Protein AF-A0A8B6FS73-F1 (afdb_monomer)

Radius of gyration: 30.38 Å; Cα contacts (8 Å, |Δi|>4): 875; chains: 1; bounding box: 91×43×84 Å

InterPro domains:
  IPR011035 Large ribosomal subunit protein bL25/Gln-tRNA synthetase, anti-codon-binding domain superfamily [SSF50715] (242-448)
  IPR020056 Large ribosomal subunit protein bL25/Gln-tRNA synthetase, N-terminal [G3DSA:2.40.240.10] (246-359)
  IPR020056 Large ribosomal subunit protein bL25/Gln-tRNA synthetase, N-terminal [G3DSA:2.40.240.10] (360-447)
  IPR020058 Glutamyl/glutaminyl-tRNA synthetase, class Ib, catalytic domain [PF00749] (149-239)
  IPR020059 Glutamyl/glutaminyl-tRNA synthetase, class Ib, anti-codon binding domain [PF03950] (242-342)
  IPR020061 Glutamine-tRNA ligase, alpha-bundle domain superfamily [G3DSA:1.10.1160.10] (168-241)
  IPR029063 S-adenosyl-L-methionine-dependent methyltransferase superfamily [G3DSA:3.40.50.150] (1-167)
  IPR029063 S-adenosyl-L-methionine-dependent methyltransferase superfamily [SSF53335] (1-128)
  IPR030373 Polyamine biosynthesis domain, conserved site [PS01330] (16-29)
  IPR030374 Polyamine biosynthesis domain [PS51006] (1-120)
  IPR049437 tRNA synthetases class I (E and Q), anti-codon binding domain [PF20974] (354-429)
  IPR050132 Glutamine/Glutamate--tRNA Ligase [PTHR43097] (156-448)

Organism: Mytilus galloprovincialis (NCBI:txid29158)

pLDDT: mean 88.83, std 16.02, range [25.95, 98.81]

Secondary structure (DSSP, 8-state):
-TTHHHHHHSSS--EEEEEE-TTSHHHHHHTT-TT--EEEEEES-IIIIIHHHHHH-HHHHGGGG-TTEEEEES-HHHHHHH--S-BSEEEEEPPPS-GGGGGGGSHHHHHHHHHHB-SSS-EEEE------PPP-------------S------------PPEEETT----HHHHHHHHHTTSSSSTT-TTS-SHHHHHHHT--HHHHHHHHHHH---SS-EEE-THHHHHHHHHHHHHHSPEE-EESSEEEEEETT--TT--SEEEEES-TT-GGG-EEEEE--SEEEEEGGGEESS--TT--SEETTB-EEETTT-EEEEEEEEEE-TTS-EEEEEEEEEEPPSSS--S-EE--BSSPEEEEEEEE--SBSSS-TT-TTT-TT-GGGGB-TTSEEEEEEEEE-GGGTTPPTT-EEEETTTEEEEE-TT-BTTBEEEEEEEEPPP-TT--

Foldseek 3Di:
DLQPVQCVVQPQWAEEEEEDPLLQQSLVVNVVDPSYQAYEYEDQDCPPRNVVSCVPVVVNNVSCVDPRYHYDHHQPQVVLQVAFQAGQEYEYPADDCPDSRVVCVDPSSVVSVCRNHHPVHHYYGYDDDPPPPPPPPDDDDDDDDPPDDDPDPPPDDDDAWADEAEFLADPDPVVQVVCCVVVVAPDLLGLLHPRPNVLLQLQQDPQLVVVLDVVVDIHRDHDYDYCVSSLVSSCVVCLVVAFAWAKALAWAKEAAPCPPPPDPQKFWAQRHPVDSVNDTDMFGDDRIKIFHPVQEDQDDDPPRQGHYQPFWEAEPRPQKIWHFDDFDADPVRHTRHTYTHIDGHDPVDHGSYYGYMHDPWDFAKEKEFDRQFPGRCLQDCVVPVVGNVVRGDPVRIDMRRGMTITPPCPPPDFSRWHQHPQFAIWTFGPVDDDNHTYINHSHGDDDDVPPD

Sequence (452 aa):
MIAHLPLSCHPNPRKVLIVGGGDGGVVREVLKYPSIQKVVLCEIDEKKVVEVSKKYLPHIAQSFDNPRMELFIGDGIQYMKDHKNEFDVIITDAPDPIGPAVGLYEEDYYYNMKNALNPDFGIICCQDKELVSVEPRDSSPPAEDVSQNNSSECNHVQWEYGRLNLNYAVVSKRKIGKLITEGHVRDWDDPRLFTLTALRRRGFPPEAINLFCAKVGVTMAQTVLDPSMLEACVRDVLNVTAPRAMAVLEPLKVTINNFPADHSGSLAIPNFPADESKGSHTIPFTSTVFIERSDFKEKAEKNYKRWSADQPVGLRHAGYVLSIDKINKDSEGNITDLVATCTKTTETDKPKGFIHWVSDPIVCEVRQYERLFFHKSPEDPSEVPGGFLTDINPNSMSVVTNAYVDVSVKGAKHFDKFQFERVGFFSVDTDTHHSKMIFNRTVTLKEDPGKK

Nearest PDB structures (foldseek):
  5bnz-assembly2_B  TM=8.555E-01  e=2.123E-35  Pseudomonas aeruginosa PAO1
  4jyz-assembly1_A  TM=8.509E-01  e=3.407E-35  Escherichia coli K-12
  4jxx-assembly1_A  TM=8.630E-01  e=3.222E-34  Escherichia coli K-12
  4h3s-assembly1_A  TM=8.725E-01  e=8.352E-32  Saccharomyces cerevisiae S288C
  8uk6-assembly1_A  TM=6.684E-01  e=9.431E-31  Candida albicans

Solvent-accessible surface area (backbone atoms only — not comparable to full-atom values): 25430 Å² total; per-residue (Å²): 108,77,43,57,57,59,57,69,71,39,95,75,43,32,31,35,40,29,32,37,49,44,48,24,55,55,56,44,57,47,67,71,42,84,63,48,61,38,36,41,37,24,24,71,53,54,72,77,34,35,51,44,20,47,72,77,36,45,88,38,25,55,36,69,75,34,92,44,44,42,83,45,81,36,61,44,69,60,52,33,68,78,38,64,53,62,23,33,32,41,33,36,45,58,71,72,74,56,77,86,41,38,60,74,76,36,70,67,41,56,52,29,51,60,48,16,22,28,88,91,62,56,43,81,40,71,62,73,75,84,79,73,72,78,73,81,80,79,88,79,80,92,76,75,88,88,87,78,90,76,98,66,96,69,86,81,79,86,82,79,62,31,59,84,42,50,42,37,57,78,86,50,68,71,58,50,50,49,35,33,79,72,62,79,38,84,49,81,46,30,55,74,45,85,40,73,56,0,33,45,50,19,38,52,52,69,68,19,55,52,51,31,52,64,71,71,57,87,51,70,60,73,41,76,40,64,56,65,59,47,51,48,31,34,49,61,50,40,71,80,68,28,39,53,45,35,54,24,62,48,66,31,45,34,38,35,78,61,54,65,85,87,57,86,45,57,43,78,43,58,25,33,91,91,40,65,90,70,37,63,46,65,37,55,49,63,48,50,36,29,27,40,47,89,47,53,38,77,74,70,56,101,84,60,39,49,30,24,64,93,35,45,22,24,43,59,92,69,55,32,30,39,37,68,72,44,80,41,58,52,97,86,67,50,78,62,36,37,33,26,40,60,43,74,62,47,94,88,69,68,53,77,30,66,42,60,54,36,19,88,51,43,71,23,32,39,38,42,68,44,62,39,30,78,42,59,52,34,83,37,57,89,82,25,74,83,37,46,80,73,36,53,37,86,74,20,57,48,77,36,73,70,13,35,28,35,57,71,60,69,87,66,50,72,57,40,54,33,27,32,52,98,61,24,31,32,7,29,27,80,87,40,50,101,91,44,48,32,32,23,45,48,44,70,57,89,77,61,93,90,73,126

Structure (mmCIF, N/CA/C/O backbone):
data_AF-A0A8B6FS73-F1
#
_entry.id   AF-A0A8B6FS73-F1
#
loop_
_atom_site.group_PDB
_atom_site.id
_atom_site.type_symbol
_atom_site.label_atom_id
_atom_site.label_alt_id
_atom_site.label_comp_id
_atom_site.label_asym_id
_atom_site.label_entity_id
_atom_site.label_seq_id
_atom_site.pdbx_PDB_ins_code
_atom_site.Cartn_x
_atom_site.Cartn_y
_atom_site.Cartn_z
_atom_site.occupancy
_atom_site.B_iso_or_equiv
_atom_site.auth_seq_id
_atom_site.auth_comp_id
_atom_site.auth_asym_id
_atom_site.auth_atom_id
_atom_site.pdbx_PDB_model_num
ATOM 1 N N . MET A 1 1 ? 13.556 3.817 -21.403 1.00 61.72 1 MET A N 1
ATOM 2 C CA . MET A 1 1 ? 14.636 4.829 -21.338 1.00 61.72 1 MET A CA 1
ATOM 3 C C . MET A 1 1 ? 15.276 5.040 -22.698 1.00 61.72 1 MET A C 1
ATOM 5 O O . MET A 1 1 ? 15.340 6.185 -23.122 1.00 61.72 1 MET A O 1
ATOM 9 N N . ILE A 1 2 ? 15.638 3.954 -23.390 1.00 85.69 2 ILE A N 1
ATOM 10 C CA . ILE A 1 2 ? 16.258 3.968 -24.723 1.00 85.69 2 ILE A CA 1
ATOM 11 C C . ILE A 1 2 ? 15.481 4.769 -25.790 1.00 85.69 2 ILE A C 1
ATOM 13 O O . ILE A 1 2 ? 16.077 5.296 -26.712 1.00 85.69 2 ILE A O 1
ATOM 17 N N . ALA A 1 3 ? 14.161 4.945 -25.632 1.00 91.06 3 ALA A N 1
ATOM 18 C CA . ALA A 1 3 ? 13.359 5.817 -26.497 1.00 91.06 3 ALA A CA 1
ATOM 19 C C . ALA A 1 3 ? 13.385 7.303 -26.085 1.00 91.06 3 ALA A C 1
ATOM 21 O O . ALA A 1 3 ? 13.538 8.181 -26.924 1.00 91.06 3 ALA A O 1
ATOM 22 N N . HIS A 1 4 ? 13.201 7.621 -24.799 1.00 90.50 4 HIS A N 1
ATOM 23 C CA . HIS A 1 4 ? 12.866 8.993 -24.393 1.00 90.50 4 HIS A CA 1
ATOM 24 C C . HIS A 1 4 ? 14.030 9.976 -24.497 1.00 90.50 4 HIS A C 1
ATOM 26 O O . HIS A 1 4 ? 13.824 11.101 -24.943 1.00 90.50 4 HIS A O 1
ATOM 32 N N . LEU A 1 5 ? 15.234 9.573 -24.084 1.00 85.62 5 LEU A N 1
ATOM 33 C CA . LEU A 1 5 ? 16.420 10.431 -24.162 1.00 85.62 5 LEU A CA 1
ATOM 34 C C . LEU A 1 5 ? 16.729 10.868 -25.604 1.00 85.62 5 LEU A C 1
ATOM 36 O O . LEU A 1 5 ? 16.698 12.075 -25.846 1.00 85.62 5 LEU A O 1
ATOM 40 N N . PRO A 1 6 ? 16.932 9.961 -26.583 1.00 89.25 6 PRO A N 1
ATOM 41 C CA . PRO A 1 6 ? 17.250 10.392 -27.943 1.00 89.25 6 PRO A CA 1
ATOM 42 C C . PRO A 1 6 ? 16.124 11.225 -28.574 1.00 89.25 6 PRO A C 1
ATOM 44 O O . PRO A 1 6 ? 16.399 12.230 -29.222 1.00 89.25 6 PRO A O 1
ATOM 47 N N . LEU A 1 7 ? 14.852 10.895 -28.322 1.00 92.88 7 LEU A N 1
ATOM 48 C CA . LEU A 1 7 ? 13.727 11.662 -28.872 1.00 92.88 7 LEU A CA 1
ATOM 49 C C . LEU A 1 7 ? 13.557 13.048 -28.245 1.00 92.88 7 LEU A C 1
ATOM 51 O O . LEU A 1 7 ? 12.985 13.928 -28.879 1.00 92.88 7 LEU A O 1
ATOM 55 N N . SER A 1 8 ? 14.033 13.247 -27.016 1.00 88.88 8 SER A N 1
ATOM 56 C CA . SER A 1 8 ? 13.981 14.554 -26.347 1.00 88.88 8 SER A CA 1
ATOM 57 C C . SER A 1 8 ? 15.197 15.422 -26.689 1.00 88.88 8 SER A C 1
ATOM 59 O O . SER A 1 8 ? 15.113 16.643 -26.606 1.00 88.88 8 SER A O 1
ATOM 61 N N . CYS A 1 9 ? 16.318 14.804 -27.077 1.00 86.44 9 CYS A N 1
ATOM 62 C CA . CYS A 1 9 ? 17.517 15.493 -27.558 1.00 86.44 9 CYS A CA 1
ATOM 63 C C . CYS A 1 9 ? 17.416 15.904 -29.034 1.00 86.44 9 CYS A C 1
ATOM 65 O O . CYS A 1 9 ? 18.050 16.876 -29.440 1.00 86.44 9 CYS A O 1
ATOM 67 N N . HIS A 1 10 ? 16.636 15.182 -29.842 1.00 91.12 10 HIS A N 1
ATOM 68 C CA . HIS A 1 10 ? 16.407 15.549 -31.235 1.00 91.12 10 HIS A CA 1
ATOM 69 C C . HIS A 1 10 ? 15.427 16.738 -31.330 1.00 91.12 10 HIS A C 1
ATOM 71 O O . HIS A 1 10 ? 14.350 16.677 -30.738 1.00 91.12 10 HIS A O 1
ATOM 77 N N . PRO A 1 11 ? 15.724 17.806 -32.097 1.00 90.50 11 PRO A N 1
ATOM 78 C CA . PRO A 1 11 ? 14.881 19.007 -32.134 1.00 90.50 11 PRO A CA 1
ATOM 79 C C . PRO A 1 11 ? 13.482 18.764 -32.724 1.00 90.50 11 PRO A C 1
ATOM 81 O O . PRO A 1 11 ? 12.526 19.438 -32.345 1.00 90.50 11 PRO A O 1
ATOM 84 N N . ASN A 1 12 ? 13.346 17.823 -33.668 1.00 93.81 12 ASN A N 1
ATOM 85 C CA . ASN A 1 12 ? 12.056 17.453 -34.267 1.00 93.81 12 ASN A CA 1
ATOM 86 C C . ASN A 1 12 ? 12.068 16.041 -34.898 1.00 93.81 12 ASN A C 1
ATOM 88 O O . ASN A 1 12 ? 12.115 15.935 -36.123 1.00 93.81 12 ASN A O 1
ATOM 92 N N . PRO A 1 13 ? 12.102 14.952 -34.108 1.00 95.88 13 PRO A N 1
ATOM 93 C CA . PRO A 1 13 ? 12.215 13.599 -34.657 1.00 95.88 13 PRO A CA 1
ATOM 94 C C . PRO A 1 13 ? 10.906 13.176 -35.337 1.00 95.88 13 PRO A C 1
ATOM 96 O O . PRO A 1 13 ? 9.834 13.304 -34.735 1.00 95.88 13 PRO A O 1
ATOM 99 N N . ARG A 1 14 ? 10.985 12.656 -36.569 1.00 97.44 14 ARG A N 1
ATOM 100 C CA . ARG A 1 14 ? 9.836 12.231 -37.391 1.00 97.44 14 ARG A CA 1
ATOM 101 C C . ARG A 1 14 ? 9.903 10.763 -37.796 1.00 97.44 14 ARG A C 1
ATOM 103 O O . ARG A 1 14 ? 8.874 10.089 -37.745 1.00 97.44 14 ARG A O 1
ATOM 110 N N . LYS A 1 15 ? 11.072 10.272 -38.205 1.00 98.12 15 LYS A N 1
ATOM 111 C CA . LYS A 1 15 ? 11.302 8.883 -38.617 1.00 98.12 15 LYS A CA 1
ATOM 112 C C . LYS A 1 15 ? 12.266 8.192 -37.663 1.00 98.12 15 LYS A C 1
ATOM 114 O O . LYS A 1 15 ? 13.392 8.649 -37.484 1.00 98.12 15 LYS A O 1
ATOM 119 N N . VAL A 1 16 ? 11.831 7.076 -37.086 1.00 98.31 16 VAL A N 1
ATOM 120 C CA . VAL A 1 16 ? 12.639 6.285 -36.149 1.00 98.31 16 VAL A CA 1
ATOM 121 C C . VAL A 1 16 ? 12.798 4.869 -36.668 1.00 98.31 16 VAL A C 1
ATOM 123 O O . VAL A 1 16 ? 11.806 4.244 -37.041 1.00 98.31 16 VAL A O 1
ATOM 126 N N . LEU A 1 17 ? 14.027 4.366 -36.654 1.00 98.12 17 LEU A N 1
ATOM 127 C CA . LEU A 1 17 ? 14.319 2.950 -36.831 1.00 98.12 17 LEU A CA 1
ATOM 128 C C . LEU A 1 17 ? 14.593 2.321 -35.467 1.00 98.12 17 LEU A C 1
ATOM 130 O O . LEU A 1 17 ? 15.329 2.886 -34.661 1.00 98.12 17 LEU A O 1
ATOM 134 N N . ILE A 1 18 ? 14.020 1.151 -35.219 1.00 97.00 18 ILE A N 1
ATOM 135 C CA . ILE A 1 18 ? 14.315 0.314 -34.062 1.00 97.00 18 ILE A CA 1
ATOM 136 C C . ILE A 1 18 ? 14.809 -1.030 -34.590 1.00 97.00 18 ILE A C 1
ATOM 138 O O . ILE A 1 18 ? 14.104 -1.672 -35.363 1.00 97.00 18 ILE A O 1
ATOM 142 N N . VAL A 1 19 ? 16.001 -1.452 -34.181 1.00 95.12 19 VAL A N 1
ATOM 143 C CA . VAL A 1 19 ? 16.559 -2.776 -34.481 1.00 95.12 19 VAL A CA 1
ATOM 144 C C . VAL A 1 19 ? 16.510 -3.619 -33.210 1.00 95.12 19 VAL A C 1
ATOM 146 O O . VAL A 1 19 ? 17.078 -3.222 -32.192 1.00 95.12 19 VAL A O 1
ATOM 149 N N . GLY A 1 20 ? 15.825 -4.762 -33.265 1.00 91.62 20 GLY A N 1
ATOM 150 C CA . GLY A 1 20 ? 15.471 -5.555 -32.083 1.00 91.62 20 GLY A CA 1
ATOM 151 C C . GLY A 1 20 ? 14.232 -5.003 -31.370 1.00 91.62 20 GLY A C 1
ATOM 152 O O . GLY A 1 20 ? 13.470 -4.241 -31.955 1.00 91.62 20 GLY A O 1
ATOM 153 N N . GLY A 1 21 ? 13.991 -5.380 -30.111 1.00 88.25 21 GLY A N 1
ATOM 154 C CA . GLY A 1 21 ? 12.808 -4.913 -29.369 1.00 88.25 21 GLY A CA 1
ATOM 155 C C . GLY A 1 21 ? 11.470 -5.446 -29.908 1.00 88.25 21 GLY A C 1
ATOM 156 O O . GLY A 1 21 ? 10.442 -4.763 -29.831 1.00 88.25 21 GLY A O 1
ATOM 157 N N . GLY A 1 22 ? 11.457 -6.669 -30.457 1.00 90.44 22 GLY A N 1
ATOM 158 C CA . GLY A 1 22 ? 10.280 -7.326 -31.037 1.00 90.44 22 GLY A CA 1
ATOM 159 C C . GLY A 1 22 ? 9.091 -7.560 -30.094 1.00 90.44 22 GLY A C 1
ATOM 160 O O . GLY A 1 22 ? 8.073 -8.104 -30.522 1.00 90.44 22 GLY A O 1
ATOM 161 N N . ASP A 1 23 ? 9.178 -7.160 -28.822 1.00 90.88 23 ASP A N 1
ATOM 162 C CA . ASP A 1 23 ? 8.038 -7.139 -27.902 1.00 90.88 23 ASP A CA 1
ATOM 163 C C . ASP A 1 23 ? 7.096 -5.938 -28.129 1.00 90.88 23 ASP A C 1
ATOM 165 O O . ASP A 1 23 ? 5.960 -5.933 -27.646 1.00 90.88 23 ASP A O 1
ATOM 169 N N . GLY A 1 24 ? 7.545 -4.937 -28.898 1.00 91.94 24 GLY A N 1
ATOM 170 C CA . GLY A 1 24 ? 6.806 -3.712 -29.203 1.00 91.94 24 GLY A CA 1
ATOM 171 C C . GLY A 1 24 ? 6.891 -2.644 -28.107 1.00 91.94 24 GLY A C 1
ATOM 172 O O . GLY A 1 24 ? 6.223 -1.607 -28.206 1.00 91.94 24 GLY A O 1
ATOM 173 N N . GLY A 1 25 ? 7.702 -2.863 -27.068 1.00 92.62 25 GLY A N 1
ATOM 174 C CA . GLY A 1 25 ? 7.867 -1.972 -25.926 1.00 92.62 25 GLY A CA 1
ATOM 175 C C . GLY A 1 25 ? 8.506 -0.646 -26.309 1.00 92.62 25 GLY A C 1
ATOM 176 O O . GLY A 1 25 ? 7.943 0.410 -26.012 1.00 92.62 25 GLY A O 1
ATOM 177 N N . VAL A 1 26 ? 9.629 -0.681 -27.031 1.00 93.94 26 VAL A N 1
ATOM 178 C CA . VAL A 1 26 ? 10.299 0.537 -27.517 1.00 93.94 26 VAL A CA 1
ATOM 179 C C . VAL A 1 26 ? 9.381 1.306 -28.464 1.00 93.94 26 VAL A C 1
ATOM 181 O O . VAL A 1 26 ? 9.172 2.502 -28.267 1.00 93.94 26 VAL A O 1
ATOM 184 N N . VAL A 1 27 ? 8.741 0.617 -29.416 1.00 95.81 27 VAL A N 1
ATOM 185 C CA . VAL A 1 27 ? 7.773 1.212 -30.355 1.00 95.81 27 VAL A CA 1
ATOM 186 C C . VAL A 1 27 ? 6.667 1.956 -29.606 1.00 95.81 27 VAL A C 1
ATOM 188 O O . VAL A 1 27 ? 6.364 3.108 -29.923 1.00 95.81 27 VAL A O 1
ATOM 191 N N . ARG A 1 28 ? 6.081 1.331 -28.575 1.00 94.88 28 ARG A N 1
ATOM 192 C CA . ARG A 1 28 ? 5.023 1.939 -27.757 1.00 94.88 28 ARG A CA 1
ATOM 193 C C . ARG A 1 28 ? 5.472 3.256 -27.130 1.00 94.88 28 ARG A C 1
ATOM 195 O O . ARG A 1 28 ? 4.683 4.195 -27.073 1.00 94.88 28 ARG A O 1
ATOM 202 N N . GLU A 1 29 ? 6.709 3.326 -26.644 1.00 95.06 29 GLU A N 1
ATOM 203 C CA . GLU A 1 29 ? 7.255 4.534 -26.023 1.00 95.06 29 GLU A CA 1
ATOM 204 C C . GLU A 1 29 ? 7.610 5.612 -27.057 1.00 95.06 29 GLU A C 1
ATOM 206 O O . GLU A 1 29 ? 7.298 6.783 -26.835 1.00 95.06 29 GLU A O 1
ATOM 211 N N . VAL A 1 30 ? 8.175 5.233 -28.209 1.00 96.44 30 VAL A N 1
ATOM 212 C CA . VAL A 1 30 ? 8.463 6.155 -29.323 1.00 96.44 30 VAL A CA 1
ATOM 213 C C . VAL A 1 30 ? 7.174 6.802 -29.841 1.00 96.44 30 VAL A C 1
ATOM 215 O O . VAL A 1 30 ? 7.105 8.018 -30.011 1.00 96.44 30 VAL A O 1
ATOM 218 N N . LEU A 1 31 ? 6.104 6.022 -30.015 1.00 95.69 31 LEU A N 1
ATOM 219 C CA . LEU A 1 31 ? 4.822 6.510 -30.534 1.00 95.69 31 LEU A CA 1
ATOM 220 C C . LEU A 1 31 ? 4.100 7.507 -29.610 1.00 95.69 31 LEU A C 1
ATOM 222 O O . LEU A 1 31 ? 3.145 8.150 -30.055 1.00 95.69 31 LEU A O 1
ATOM 226 N N . LYS A 1 32 ? 4.539 7.689 -28.357 1.00 94.62 32 LYS A N 1
ATOM 227 C CA . LYS A 1 32 ? 4.006 8.739 -27.469 1.00 94.62 32 LYS A CA 1
ATOM 228 C C . LYS A 1 32 ? 4.371 10.150 -27.937 1.00 94.62 32 LYS A C 1
ATOM 230 O O . LYS A 1 32 ? 3.697 11.098 -27.542 1.00 94.62 32 LYS A O 1
ATOM 235 N N . TYR A 1 33 ? 5.403 10.298 -28.769 1.00 96.12 33 TYR A N 1
ATOM 236 C CA . TYR A 1 33 ? 5.847 11.591 -29.283 1.00 96.12 33 TYR A CA 1
ATOM 237 C C . TYR A 1 33 ? 4.983 12.011 -30.489 1.00 96.12 33 TYR A C 1
ATOM 239 O O . TYR A 1 33 ? 4.935 11.292 -31.495 1.00 96.12 33 TYR A O 1
ATOM 247 N N . PRO A 1 34 ? 4.292 13.168 -30.431 1.00 95.00 34 PRO A N 1
ATOM 248 C CA . PRO A 1 34 ? 3.424 13.620 -31.522 1.00 95.00 34 PRO A CA 1
ATOM 249 C C . PRO A 1 34 ? 4.169 13.958 -32.819 1.00 95.00 34 PRO A C 1
ATOM 251 O O . PRO A 1 34 ? 3.577 13.878 -33.890 1.00 95.00 34 PRO A O 1
ATOM 254 N N . SER A 1 35 ? 5.453 14.323 -32.735 1.00 96.62 35 SER A N 1
ATOM 255 C CA . SER A 1 35 ? 6.286 14.652 -33.901 1.00 96.62 35 SER A CA 1
ATOM 256 C C . SER A 1 35 ? 6.574 13.441 -34.793 1.00 96.62 35 SER A C 1
ATOM 258 O O . SER A 1 35 ? 6.871 13.606 -35.975 1.00 96.62 35 SER A O 1
ATOM 260 N N . ILE A 1 36 ? 6.461 12.230 -34.240 1.00 98.06 36 ILE A N 1
ATOM 261 C CA . ILE A 1 36 ? 6.773 10.984 -34.933 1.00 98.06 36 ILE A CA 1
ATOM 262 C C . ILE A 1 36 ? 5.723 10.711 -36.000 1.00 98.06 36 ILE A C 1
ATOM 264 O O . ILE A 1 36 ? 4.526 10.649 -35.723 1.00 98.06 36 ILE A O 1
ATOM 268 N N . GLN A 1 37 ? 6.189 10.519 -37.225 1.00 97.94 37 GLN A N 1
ATOM 269 C CA . GLN A 1 37 ? 5.383 10.227 -38.404 1.00 97.94 37 GLN A CA 1
ATOM 270 C C . GLN A 1 37 ? 5.496 8.756 -38.799 1.00 97.94 37 GLN A C 1
ATOM 272 O O . GLN A 1 37 ? 4.511 8.180 -39.252 1.00 97.94 37 GLN A O 1
ATOM 277 N N . LYS A 1 38 ? 6.672 8.147 -38.599 1.00 98.25 38 LYS A N 1
ATOM 278 C CA . LYS A 1 38 ? 6.928 6.742 -38.920 1.00 98.25 38 LYS A CA 1
ATOM 279 C C . LYS A 1 38 ? 7.901 6.116 -37.921 1.00 98.25 38 LYS A C 1
ATOM 281 O O . LYS A 1 38 ? 8.920 6.716 -37.584 1.00 98.25 38 LYS A O 1
ATOM 286 N N . VAL A 1 39 ? 7.595 4.901 -37.487 1.00 98.12 39 VAL A N 1
ATOM 287 C CA . VAL A 1 39 ? 8.477 4.032 -36.709 1.00 98.12 39 VAL A CA 1
ATOM 288 C C . VAL A 1 39 ? 8.614 2.723 -37.466 1.00 98.12 39 VAL A C 1
ATOM 290 O O . VAL A 1 39 ? 7.611 2.056 -37.700 1.00 98.12 39 VAL A O 1
ATOM 293 N N . VAL A 1 40 ? 9.834 2.362 -37.840 1.00 98.25 40 VAL A N 1
ATOM 294 C CA . VAL A 1 40 ? 10.147 1.049 -38.404 1.00 98.25 40 VAL A CA 1
ATOM 295 C C . VAL A 1 40 ? 10.742 0.196 -37.295 1.00 98.25 40 VAL A C 1
ATOM 297 O O . VAL A 1 40 ? 11.708 0.607 -36.660 1.00 98.25 40 VAL A O 1
ATOM 300 N N . LEU A 1 41 ? 10.162 -0.973 -37.055 1.00 97.31 41 LEU A N 1
ATOM 301 C CA . LEU A 1 41 ? 10.718 -1.995 -36.177 1.00 97.31 41 LEU A CA 1
ATOM 302 C C . LEU A 1 41 ? 11.275 -3.126 -37.039 1.00 97.31 41 LEU A C 1
ATOM 304 O O . LEU A 1 41 ? 10.509 -3.790 -37.734 1.00 97.31 41 LEU A O 1
ATOM 308 N N . CYS A 1 42 ? 12.580 -3.353 -36.974 1.00 96.31 42 CYS A N 1
ATOM 309 C CA . CYS A 1 42 ? 13.247 -4.495 -37.581 1.00 96.31 42 CYS A CA 1
ATOM 310 C C . CYS A 1 42 ? 13.433 -5.591 -36.532 1.00 96.31 42 CYS A C 1
ATOM 312 O O . CYS A 1 42 ? 14.181 -5.410 -35.571 1.00 96.31 42 CYS A O 1
ATOM 314 N N . GLU A 1 43 ? 12.782 -6.733 -36.739 1.00 93.56 43 GLU A N 1
ATOM 315 C CA . GLU A 1 43 ? 12.904 -7.911 -35.880 1.00 93.56 43 GLU A CA 1
ATOM 316 C C . GLU A 1 43 ? 13.207 -9.146 -36.732 1.00 93.56 43 GLU A C 1
ATOM 318 O O . GLU A 1 43 ? 12.582 -9.372 -37.768 1.00 93.56 43 GLU A O 1
ATOM 323 N N . ILE A 1 44 ? 14.171 -9.957 -36.301 1.00 90.94 44 ILE A N 1
ATOM 324 C CA . ILE A 1 44 ? 14.607 -11.138 -37.048 1.00 90.94 44 ILE A CA 1
ATOM 325 C C . ILE A 1 44 ? 13.739 -12.364 -36.731 1.00 90.94 44 ILE A C 1
ATOM 327 O O . ILE A 1 44 ? 13.576 -13.235 -37.586 1.00 90.94 44 ILE A O 1
ATOM 331 N N . ASP A 1 45 ? 13.160 -12.443 -35.524 1.00 87.06 45 ASP A N 1
ATOM 332 C CA . ASP A 1 45 ? 12.369 -13.593 -35.067 1.00 87.06 45 ASP A CA 1
ATOM 333 C C . ASP A 1 45 ? 10.885 -13.242 -34.845 1.00 87.06 45 ASP A C 1
ATOM 335 O O . ASP A 1 45 ? 10.415 -12.981 -33.733 1.00 87.06 45 ASP A O 1
ATOM 339 N N . GLU A 1 46 ? 10.110 -13.296 -35.933 1.00 88.06 46 GLU A N 1
ATOM 340 C CA . GLU A 1 46 ? 8.658 -13.070 -35.912 1.00 88.06 46 GLU A CA 1
ATOM 341 C C . GLU A 1 46 ? 7.928 -14.030 -34.956 1.00 88.06 46 GLU A C 1
ATOM 343 O O . GLU A 1 46 ? 7.115 -13.609 -34.129 1.00 88.06 46 GLU A O 1
ATOM 348 N N . LYS A 1 47 ? 8.223 -15.332 -35.038 1.00 85.19 47 LYS A N 1
ATOM 349 C CA . LYS A 1 47 ? 7.437 -16.367 -34.350 1.00 85.19 47 LYS A CA 1
ATOM 350 C C . LYS A 1 47 ? 7.716 -16.431 -32.856 1.00 85.19 47 LYS A C 1
ATOM 352 O O . LYS A 1 47 ? 6.797 -16.666 -32.075 1.00 85.19 47 LYS A O 1
ATOM 357 N N . LYS A 1 48 ? 8.971 -16.276 -32.429 1.00 85.38 48 LYS A N 1
ATOM 358 C CA . LYS A 1 48 ? 9.322 -16.422 -31.007 1.00 85.38 48 LYS A CA 1
ATOM 359 C C . LYS A 1 48 ? 9.239 -15.123 -30.230 1.00 85.38 48 LYS A C 1
ATOM 361 O O . LYS A 1 48 ? 9.082 -15.193 -29.013 1.00 85.38 48 LYS A O 1
ATOM 366 N N . VAL A 1 49 ? 9.337 -13.971 -30.891 1.00 87.25 49 VAL A N 1
ATOM 367 C CA . VAL A 1 49 ? 9.322 -12.675 -30.205 1.00 87.25 49 VAL A CA 1
ATOM 368 C C . VAL A 1 49 ? 8.010 -11.950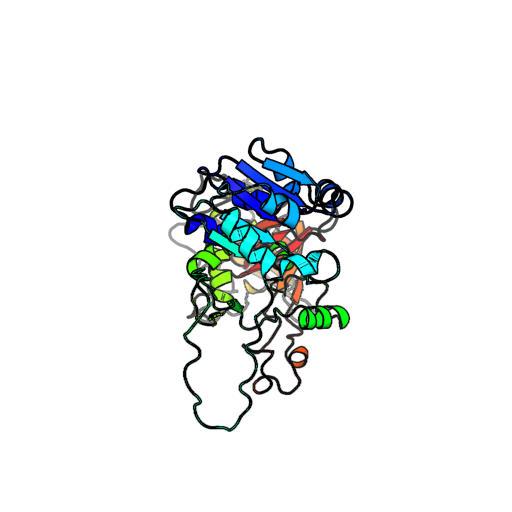 -30.474 1.00 87.25 49 VAL A C 1
ATOM 370 O O . VAL A 1 49 ? 7.247 -11.725 -29.532 1.00 87.25 49 VAL A O 1
ATOM 373 N N . VAL A 1 50 ? 7.683 -11.663 -31.736 1.00 91.44 50 VAL A N 1
ATOM 374 C CA . VAL A 1 50 ? 6.507 -10.844 -32.078 1.00 91.44 50 VAL A CA 1
ATOM 375 C C . VAL A 1 50 ? 5.199 -11.572 -31.759 1.00 91.44 50 VAL A C 1
ATOM 377 O O . VAL A 1 50 ? 4.353 -11.039 -31.038 1.00 91.44 50 VAL A O 1
ATOM 380 N N . GLU A 1 51 ? 5.011 -12.798 -32.253 1.00 92.31 51 GLU A N 1
ATOM 381 C CA . GLU A 1 51 ? 3.771 -13.559 -32.027 1.00 92.31 51 GLU A CA 1
ATOM 382 C C . GLU A 1 51 ? 3.564 -13.904 -30.543 1.00 92.31 51 GLU A C 1
ATOM 384 O O . GLU A 1 51 ? 2.453 -13.786 -30.014 1.00 92.31 51 GLU A O 1
ATOM 389 N N . VAL A 1 52 ? 4.638 -14.280 -29.839 1.00 92.75 52 VAL A N 1
ATOM 390 C CA . VAL A 1 52 ? 4.603 -14.556 -28.393 1.00 92.75 52 VAL A CA 1
ATOM 391 C C . VAL A 1 52 ? 4.227 -13.294 -27.620 1.00 92.75 52 VAL A C 1
ATOM 393 O O . VAL A 1 52 ? 3.362 -13.351 -26.744 1.00 92.75 52 VAL A O 1
ATOM 396 N N . SER A 1 53 ? 4.796 -12.142 -27.972 1.00 91.94 53 SER A N 1
ATOM 397 C CA . SER A 1 53 ? 4.471 -10.864 -27.333 1.00 91.94 53 SER A CA 1
ATOM 398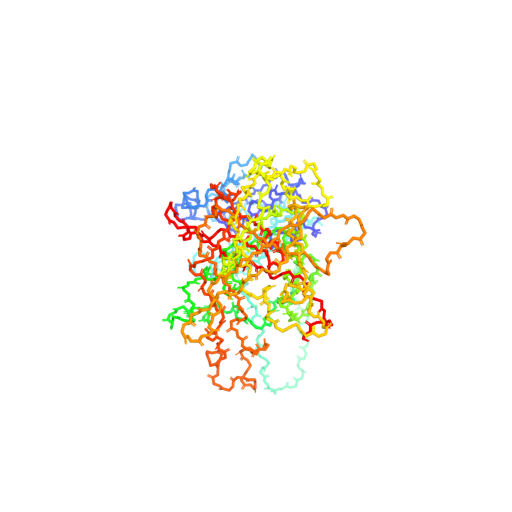 C C . SER A 1 53 ? 3.032 -10.435 -27.608 1.00 91.94 53 SER A C 1
ATOM 400 O O . SER A 1 53 ? 2.334 -10.033 -26.681 1.00 91.94 53 SER A O 1
ATOM 402 N N . LYS A 1 54 ? 2.517 -10.622 -28.829 1.00 91.62 54 LYS A N 1
ATOM 403 C CA . LYS A 1 54 ? 1.090 -10.405 -29.136 1.00 91.62 54 LYS A CA 1
ATOM 404 C C . LYS A 1 54 ? 0.174 -11.275 -28.272 1.00 91.62 54 LYS A C 1
ATOM 406 O O . LYS A 1 54 ? -0.864 -10.807 -27.810 1.00 91.62 54 LYS A O 1
ATOM 411 N N . LYS A 1 55 ? 0.568 -12.525 -28.016 1.00 93.06 55 LYS A N 1
ATOM 412 C CA . LYS A 1 55 ? -0.221 -13.479 -27.229 1.00 93.06 55 LYS A CA 1
ATOM 413 C C . LYS A 1 55 ? -0.187 -13.206 -25.724 1.00 93.06 55 LYS A C 1
ATOM 415 O O . LYS A 1 55 ? -1.225 -13.285 -25.072 1.00 93.06 55 LYS A O 1
ATOM 420 N N . TYR A 1 56 ? 0.990 -12.940 -25.162 1.00 92.44 56 TYR A N 1
ATOM 421 C CA . TYR A 1 56 ? 1.190 -12.879 -23.709 1.00 92.44 56 TYR A CA 1
ATOM 422 C C . TYR A 1 56 ? 1.355 -11.454 -23.164 1.00 92.44 56 TYR A C 1
ATOM 424 O O . TYR A 1 56 ? 1.146 -11.236 -21.972 1.00 92.44 56 TYR A O 1
ATOM 432 N N . LEU A 1 57 ? 1.675 -10.480 -24.019 1.00 90.69 57 LEU A N 1
ATOM 433 C CA . LEU A 1 57 ? 1.885 -9.067 -23.680 1.00 90.69 57 LEU A CA 1
ATOM 434 C C . LEU A 1 57 ? 1.016 -8.129 -24.552 1.00 90.69 57 LEU A C 1
ATOM 436 O O . LEU A 1 57 ? 1.529 -7.142 -25.087 1.00 90.69 57 LEU A O 1
ATOM 440 N N . PRO A 1 58 ? -0.308 -8.361 -24.684 1.00 89.38 58 PRO A N 1
ATOM 441 C CA . PRO A 1 58 ? -1.156 -7.635 -25.638 1.00 89.38 58 PRO A CA 1
ATOM 442 C C . PRO A 1 58 ? -1.158 -6.111 -25.429 1.00 89.38 58 PRO A C 1
ATOM 444 O O . PRO A 1 58 ? -1.203 -5.348 -26.386 1.00 89.38 58 PRO A O 1
ATOM 447 N N . HIS A 1 59 ? -1.029 -5.639 -24.185 1.00 86.56 59 HIS A N 1
ATOM 448 C CA . HIS A 1 59 ? -0.939 -4.205 -23.877 1.00 86.56 59 HIS A CA 1
ATOM 449 C C . HIS A 1 59 ? 0.354 -3.536 -24.366 1.00 86.56 59 HIS A C 1
ATOM 451 O O . HIS A 1 59 ? 0.403 -2.315 -24.512 1.00 86.56 59 HIS A O 1
ATOM 457 N N . ILE A 1 60 ? 1.423 -4.308 -24.552 1.00 84.81 60 ILE A N 1
ATOM 458 C CA . ILE A 1 60 ? 2.679 -3.823 -25.131 1.00 84.81 60 ILE A CA 1
ATOM 459 C C . ILE A 1 60 ? 2.578 -3.919 -26.653 1.00 84.81 60 ILE A C 1
ATOM 461 O O . ILE A 1 60 ? 2.778 -2.923 -27.344 1.00 84.81 60 ILE A O 1
ATOM 465 N N . ALA A 1 61 ? 2.143 -5.081 -27.139 1.00 90.12 61 ALA A N 1
ATOM 466 C CA . ALA A 1 61 ? 2.020 -5.404 -28.552 1.00 90.12 61 ALA A CA 1
ATOM 467 C C . ALA A 1 61 ? 0.930 -4.609 -29.302 1.00 90.12 61 ALA A C 1
ATOM 469 O O . ALA A 1 61 ? 0.947 -4.563 -30.525 1.00 90.12 61 ALA A O 1
ATOM 470 N N . GLN A 1 62 ? 0.017 -3.909 -28.623 1.00 90.19 62 GLN A N 1
ATOM 471 C CA . GLN A 1 62 ? -0.946 -3.016 -29.294 1.00 90.19 62 GLN A CA 1
ATOM 472 C C . GLN A 1 62 ? -0.274 -1.944 -30.180 1.00 90.19 62 GLN A C 1
ATOM 474 O O . GLN A 1 62 ? -0.919 -1.336 -31.029 1.00 90.19 62 GLN A O 1
ATOM 479 N N . SER A 1 63 ? 1.019 -1.665 -29.964 1.00 90.38 63 SER A N 1
ATOM 480 C CA . SER A 1 63 ? 1.795 -0.736 -30.787 1.00 90.38 63 SER A CA 1
ATOM 481 C C . SER A 1 63 ? 1.970 -1.216 -32.233 1.00 90.38 63 SER A C 1
ATOM 483 O O . SER A 1 63 ? 2.099 -0.366 -33.114 1.00 90.38 63 SER A O 1
ATOM 485 N N . PHE A 1 64 ? 1.900 -2.530 -32.489 1.00 92.69 64 PHE A N 1
ATOM 486 C CA . PHE A 1 64 ? 1.965 -3.115 -33.835 1.00 92.69 64 PHE A CA 1
ATOM 487 C C . PHE A 1 64 ? 0.777 -2.723 -34.723 1.00 92.69 64 PHE A C 1
ATOM 489 O O . PHE A 1 64 ? 0.908 -2.727 -35.941 1.00 92.69 64 PHE A O 1
ATOM 496 N N . ASP A 1 65 ? -0.362 -2.356 -34.130 1.00 93.62 65 ASP A N 1
ATOM 497 C CA . ASP A 1 65 ? -1.565 -1.953 -34.869 1.00 93.62 65 ASP A CA 1
ATOM 498 C C . ASP A 1 65 ? -1.601 -0.437 -35.154 1.00 93.62 65 ASP A C 1
ATOM 500 O O . ASP A 1 65 ? -2.570 0.085 -35.713 1.00 93.62 65 ASP A O 1
ATOM 504 N N . ASN A 1 66 ? -0.572 0.318 -34.746 1.00 95.81 66 ASN A N 1
ATOM 505 C CA . ASN A 1 66 ? -0.535 1.760 -34.966 1.00 95.81 66 ASN A CA 1
ATOM 506 C C . ASN A 1 66 ? -0.250 2.081 -36.445 1.00 95.81 66 ASN A C 1
ATOM 508 O O . ASN A 1 66 ? 0.729 1.582 -36.985 1.00 95.81 66 ASN A O 1
ATOM 512 N N . PRO A 1 67 ? -0.991 2.998 -37.095 1.00 96.75 67 PRO A N 1
ATOM 513 C CA . PRO A 1 67 ? -0.777 3.316 -38.512 1.00 96.75 67 PRO A CA 1
ATOM 514 C C . PRO A 1 67 ? 0.578 3.974 -38.814 1.00 96.75 67 PRO A C 1
ATOM 516 O O . PRO A 1 67 ? 0.983 4.037 -39.970 1.00 96.75 67 PRO A O 1
ATOM 519 N N . ARG A 1 68 ? 1.273 4.497 -37.793 1.00 97.50 68 ARG A N 1
ATOM 520 C CA . ARG A 1 68 ? 2.635 5.042 -37.921 1.00 97.50 68 ARG A CA 1
ATOM 521 C C . ARG A 1 68 ? 3.717 3.976 -37.727 1.00 97.50 68 ARG A C 1
ATOM 523 O O . ARG A 1 68 ? 4.893 4.315 -37.797 1.00 97.50 68 ARG A O 1
ATOM 530 N N . MET A 1 69 ? 3.344 2.738 -37.418 1.00 97.00 69 MET A N 1
ATOM 531 C CA . MET A 1 69 ? 4.255 1.633 -37.151 1.00 97.00 69 MET A CA 1
ATOM 532 C C . MET A 1 69 ? 4.354 0.729 -38.379 1.00 97.00 69 MET A C 1
ATOM 534 O O . MET A 1 69 ? 3.342 0.327 -38.947 1.00 97.00 69 MET A O 1
ATOM 538 N N . GLU A 1 70 ? 5.580 0.413 -38.778 1.00 97.75 70 GLU A N 1
ATOM 539 C CA . GLU A 1 70 ? 5.889 -0.588 -39.791 1.00 97.75 70 GLU A CA 1
ATOM 540 C C . GLU A 1 70 ? 6.748 -1.685 -39.161 1.00 97.75 70 GLU A C 1
ATOM 542 O O . GLU A 1 70 ? 7.780 -1.402 -38.550 1.00 97.75 70 GLU A O 1
ATOM 547 N N . LEU A 1 71 ? 6.314 -2.936 -39.304 1.00 96.44 71 LEU A N 1
ATOM 548 C CA . LEU A 1 71 ? 7.080 -4.105 -38.891 1.00 96.44 71 LEU A CA 1
ATOM 549 C C . LEU A 1 71 ? 7.823 -4.671 -40.099 1.00 96.44 71 LEU A C 1
ATOM 551 O O . LEU A 1 71 ? 7.195 -5.167 -41.034 1.00 96.44 71 LEU A O 1
ATOM 555 N N . PHE A 1 72 ? 9.148 -4.647 -40.046 1.00 96.88 72 PHE A N 1
ATOM 556 C CA . PHE A 1 72 ? 10.007 -5.360 -40.975 1.00 96.88 72 PHE A CA 1
ATOM 557 C C . PHE A 1 72 ? 10.516 -6.643 -40.312 1.00 96.88 72 PHE A C 1
ATOM 559 O O . PHE A 1 72 ? 11.229 -6.589 -39.309 1.00 96.88 72 PHE A O 1
ATOM 566 N N . ILE A 1 73 ? 10.158 -7.796 -40.882 1.00 96.12 73 ILE A N 1
ATOM 567 C CA . ILE A 1 73 ? 10.696 -9.091 -40.457 1.00 96.12 73 ILE A CA 1
ATOM 568 C C . ILE A 1 73 ? 11.912 -9.430 -41.314 1.00 96.12 73 ILE A C 1
ATOM 570 O O . ILE A 1 73 ? 11.777 -9.728 -42.502 1.00 96.12 73 ILE A O 1
ATOM 574 N N . GLY A 1 74 ? 13.098 -9.389 -40.714 1.00 93.25 74 GLY A N 1
ATOM 575 C CA . GLY A 1 74 ? 14.349 -9.653 -41.413 1.00 93.25 74 GLY A CA 1
ATOM 576 C C . GLY A 1 74 ? 15.580 -9.140 -40.674 1.00 93.25 74 GLY A C 1
ATOM 577 O O . GLY A 1 74 ? 15.515 -8.722 -39.520 1.00 93.25 74 GLY A O 1
ATOM 578 N N . ASP A 1 75 ? 16.722 -9.186 -41.356 1.00 92.31 75 ASP A N 1
ATOM 579 C CA . ASP A 1 75 ? 17.995 -8.719 -40.811 1.00 92.31 75 ASP A CA 1
ATOM 580 C C . ASP A 1 75 ? 18.049 -7.182 -40.777 1.00 92.31 75 ASP A C 1
ATOM 582 O O . ASP A 1 75 ? 18.054 -6.520 -41.819 1.00 92.31 75 ASP A O 1
ATOM 586 N N . GLY A 1 76 ? 18.113 -6.615 -39.570 1.00 91.19 76 GLY A N 1
ATOM 587 C CA . GLY A 1 76 ? 18.232 -5.173 -39.358 1.00 91.19 76 GLY A CA 1
ATOM 588 C C . GLY A 1 76 ? 19.537 -4.576 -39.894 1.00 91.19 76 GLY A C 1
ATOM 589 O O . GLY A 1 76 ? 19.539 -3.425 -40.327 1.00 91.19 76 GLY A O 1
ATOM 590 N N . ILE A 1 77 ? 20.630 -5.349 -39.944 1.00 92.44 77 ILE A N 1
ATOM 591 C CA . ILE A 1 77 ? 21.905 -4.902 -40.527 1.00 92.44 77 ILE A CA 1
ATOM 592 C C . ILE A 1 77 ? 21.723 -4.665 -42.023 1.00 92.44 77 ILE A C 1
ATOM 594 O O . ILE A 1 77 ? 22.102 -3.613 -42.544 1.00 92.44 77 ILE A O 1
ATOM 598 N N . GLN A 1 78 ? 21.122 -5.635 -42.715 1.00 94.25 78 GLN A N 1
ATOM 599 C CA . GLN A 1 78 ? 20.842 -5.522 -44.141 1.00 94.25 78 GLN A CA 1
ATOM 600 C C . GLN A 1 78 ? 19.824 -4.413 -44.419 1.00 94.25 78 GLN A C 1
ATOM 602 O O . GLN A 1 78 ? 20.060 -3.584 -45.293 1.00 94.25 78 GLN A O 1
ATOM 607 N N . TYR A 1 79 ? 18.754 -4.329 -43.622 1.00 95.25 79 TYR A N 1
ATOM 608 C CA . TYR A 1 79 ? 17.761 -3.267 -43.758 1.00 95.25 79 TYR A CA 1
ATOM 609 C C . TYR A 1 79 ? 18.408 -1.878 -43.697 1.00 95.25 79 TYR A C 1
ATOM 611 O O . TYR A 1 79 ? 18.139 -1.037 -44.549 1.00 95.25 79 TYR A O 1
ATOM 619 N N . MET A 1 80 ? 19.314 -1.628 -42.749 1.00 92.75 80 MET A N 1
ATOM 620 C CA . MET A 1 80 ? 20.008 -0.337 -42.672 1.00 92.75 80 MET A CA 1
ATOM 621 C C . MET A 1 80 ? 20.908 -0.048 -43.873 1.00 92.75 80 MET A C 1
ATOM 623 O O . MET A 1 80 ? 20.992 1.101 -44.298 1.00 92.75 80 MET A O 1
ATOM 627 N N . LYS A 1 81 ? 21.565 -1.061 -44.452 1.00 93.31 81 LYS A N 1
ATOM 628 C CA . LYS A 1 81 ? 22.382 -0.875 -45.667 1.00 93.31 81 LYS A CA 1
ATOM 629 C C . LYS A 1 81 ? 21.550 -0.365 -46.845 1.00 93.31 81 LYS A C 1
ATOM 631 O O . LYS A 1 81 ? 22.055 0.415 -47.657 1.00 93.31 81 LYS A O 1
ATOM 636 N N . ASP A 1 82 ? 20.289 -0.782 -46.905 1.00 95.56 82 ASP A N 1
ATOM 637 C CA . ASP A 1 82 ? 19.369 -0.468 -47.996 1.00 95.56 82 ASP A CA 1
ATOM 638 C C . ASP A 1 82 ? 18.668 0.896 -47.831 1.00 95.56 82 ASP A C 1
ATOM 640 O O . ASP A 1 82 ? 18.114 1.422 -48.797 1.00 95.56 82 ASP A O 1
ATOM 644 N N . HIS A 1 83 ? 18.746 1.518 -46.649 1.00 95.06 83 HIS A N 1
ATOM 645 C CA . HIS A 1 83 ? 18.058 2.773 -46.332 1.00 95.06 83 HIS A CA 1
ATOM 646 C C . HIS A 1 83 ? 19.051 3.853 -45.892 1.00 95.06 83 HIS A C 1
ATOM 648 O O . HIS A 1 83 ? 19.451 3.911 -44.734 1.00 95.06 83 HIS A O 1
ATOM 654 N N . LYS A 1 84 ? 19.448 4.730 -46.824 1.00 95.62 84 LYS A N 1
ATOM 655 C CA . LYS A 1 84 ? 20.406 5.825 -46.584 1.00 95.62 84 LYS A CA 1
ATOM 656 C C . LYS A 1 84 ? 19.699 7.150 -46.319 1.00 95.62 84 LYS A C 1
ATOM 658 O O . LYS A 1 84 ? 18.766 7.480 -47.048 1.00 95.62 84 LYS A O 1
ATOM 663 N N . ASN A 1 85 ? 20.215 7.942 -45.375 1.00 95.56 85 ASN A N 1
ATOM 664 C CA . ASN A 1 85 ? 19.693 9.274 -45.037 1.00 95.56 85 ASN A CA 1
ATOM 665 C C . ASN A 1 85 ? 18.170 9.284 -44.814 1.00 95.56 85 ASN A C 1
ATOM 667 O O . ASN A 1 85 ? 17.461 10.125 -45.368 1.00 95.56 85 ASN A O 1
ATOM 671 N N . GLU A 1 86 ? 17.649 8.296 -44.089 1.00 96.25 86 GLU A N 1
ATOM 672 C CA . GLU A 1 86 ? 16.207 8.132 -43.909 1.00 96.25 86 GLU A CA 1
ATOM 673 C C . GLU A 1 86 ? 15.736 8.453 -42.489 1.00 96.25 86 GLU A C 1
ATOM 675 O O . GLU A 1 86 ? 14.630 8.977 -42.314 1.00 96.25 86 GLU A O 1
ATOM 680 N N . PHE A 1 87 ? 16.532 8.118 -41.477 1.00 97.81 87 PHE A N 1
ATOM 681 C CA . PHE A 1 87 ? 16.075 8.128 -40.091 1.00 97.81 87 PHE A CA 1
ATOM 682 C C . PHE A 1 87 ? 16.613 9.332 -39.321 1.00 97.81 87 PHE A C 1
ATOM 684 O O . PHE A 1 87 ? 17.772 9.706 -39.449 1.00 97.81 87 PHE A O 1
ATOM 691 N N . ASP A 1 88 ? 15.773 9.919 -38.471 1.00 96.50 88 ASP A N 1
ATOM 692 C CA . ASP A 1 88 ? 16.185 10.968 -37.531 1.00 96.50 88 ASP A CA 1
ATOM 693 C C . ASP A 1 88 ? 16.814 10.355 -36.273 1.00 96.50 88 ASP A C 1
ATOM 695 O O . ASP A 1 88 ? 17.733 10.905 -35.664 1.00 96.50 88 ASP A O 1
ATOM 699 N N . VAL A 1 89 ? 16.296 9.194 -35.862 1.00 96.62 89 VAL A N 1
ATOM 700 C CA . VAL A 1 89 ? 16.768 8.456 -34.691 1.00 96.62 89 VAL A CA 1
ATOM 701 C C . VAL A 1 89 ? 16.837 6.969 -35.017 1.00 96.62 89 VAL A C 1
ATOM 703 O O . VAL A 1 89 ? 15.877 6.404 -35.542 1.00 96.62 89 VAL A O 1
ATOM 706 N N . ILE A 1 90 ? 17.949 6.328 -34.665 1.00 96.44 90 ILE A N 1
ATOM 707 C CA . ILE A 1 90 ? 18.108 4.873 -34.717 1.00 96.44 90 ILE A CA 1
ATOM 708 C C . ILE A 1 90 ? 18.283 4.354 -33.292 1.00 96.44 90 ILE A C 1
ATOM 710 O O . ILE A 1 90 ? 19.134 4.837 -32.544 1.00 96.44 90 ILE A O 1
ATOM 714 N N . ILE A 1 91 ? 17.465 3.376 -32.914 1.00 95.25 91 ILE A N 1
ATOM 715 C CA . ILE A 1 91 ? 17.504 2.714 -31.614 1.00 95.25 91 ILE A CA 1
ATOM 716 C C . ILE A 1 91 ? 17.876 1.247 -31.818 1.00 95.25 91 ILE A C 1
ATOM 718 O O . ILE A 1 91 ? 17.187 0.536 -32.540 1.00 95.25 91 ILE A O 1
ATOM 722 N N . THR A 1 92 ? 18.923 0.776 -31.149 1.00 92.88 92 THR A N 1
ATOM 723 C CA . THR A 1 92 ? 19.295 -0.644 -31.135 1.00 92.88 92 THR A CA 1
ATOM 724 C C . THR A 1 92 ? 18.959 -1.240 -29.770 1.00 92.88 92 THR A C 1
ATOM 726 O O . THR A 1 92 ? 19.626 -0.935 -28.783 1.00 92.88 92 THR A O 1
ATOM 729 N N . ASP A 1 93 ? 17.925 -2.078 -29.715 1.00 90.19 93 ASP A N 1
ATOM 730 C CA . ASP A 1 93 ? 17.511 -2.866 -28.545 1.00 90.19 93 ASP A CA 1
ATOM 731 C C . ASP A 1 93 ? 17.923 -4.329 -28.763 1.00 90.19 93 ASP A C 1
ATOM 733 O O . ASP A 1 93 ? 17.116 -5.199 -29.106 1.00 90.19 93 ASP A O 1
ATOM 737 N N . ALA A 1 94 ? 19.236 -4.559 -28.685 1.00 83.06 94 ALA A N 1
ATOM 738 C CA . ALA A 1 94 ? 19.858 -5.827 -29.036 1.00 83.06 94 ALA A CA 1
ATOM 739 C C . ALA A 1 94 ? 19.987 -6.774 -27.828 1.00 83.06 94 ALA A C 1
ATOM 741 O O . ALA A 1 94 ? 20.236 -6.329 -26.700 1.00 83.06 94 ALA A O 1
ATOM 742 N N . PRO A 1 95 ? 19.860 -8.098 -28.049 1.00 80.81 95 PRO A N 1
ATOM 743 C CA . PRO A 1 95 ? 20.254 -9.092 -27.061 1.00 80.81 95 PRO A CA 1
ATOM 744 C C . PRO A 1 95 ? 21.784 -9.174 -26.962 1.00 80.81 95 PRO A C 1
ATOM 746 O O . PRO A 1 95 ? 22.498 -8.645 -27.807 1.00 80.81 95 PRO A O 1
ATOM 749 N N . ASP A 1 96 ? 22.283 -9.916 -25.971 1.00 79.88 96 ASP A N 1
ATOM 750 C CA . ASP A 1 96 ? 23.711 -10.228 -25.839 1.00 79.88 96 ASP A CA 1
ATOM 751 C C . ASP A 1 96 ? 24.341 -10.696 -27.176 1.00 79.88 96 ASP A C 1
ATOM 753 O O . ASP A 1 96 ? 23.666 -11.403 -27.931 1.00 79.88 96 ASP A O 1
ATOM 757 N N . PRO A 1 97 ? 25.630 -10.378 -27.447 1.00 82.44 97 PRO A N 1
ATOM 758 C CA . PRO A 1 97 ? 26.330 -10.656 -28.711 1.00 82.44 97 PRO A CA 1
ATOM 759 C C . PRO A 1 97 ? 26.567 -12.159 -28.930 1.00 82.44 97 PRO A C 1
ATOM 761 O O . PRO A 1 97 ? 27.680 -12.673 -28.824 1.00 82.44 97 PRO A O 1
ATOM 764 N N . ILE A 1 98 ? 25.495 -12.897 -29.197 1.00 81.69 98 ILE A N 1
ATOM 765 C CA . ILE A 1 98 ? 25.478 -14.343 -29.384 1.00 81.69 98 ILE A CA 1
ATOM 766 C C . ILE A 1 98 ? 24.692 -14.647 -30.660 1.00 81.69 98 ILE A C 1
ATOM 768 O O . ILE A 1 98 ? 23.561 -14.196 -30.843 1.00 81.69 98 ILE A O 1
ATOM 772 N N . GLY A 1 99 ? 25.283 -15.455 -31.543 1.00 86.25 99 GLY A N 1
ATOM 773 C CA . GLY A 1 99 ? 24.649 -15.844 -32.802 1.00 86.25 99 GLY A CA 1
ATOM 774 C C . GLY A 1 99 ? 24.464 -14.646 -33.749 1.00 86.25 99 GLY A C 1
ATOM 775 O O . GLY A 1 99 ? 25.409 -13.877 -33.915 1.00 86.25 99 GLY A O 1
ATOM 776 N N . PRO A 1 100 ? 23.280 -14.460 -34.368 1.00 82.19 100 PRO A N 1
ATOM 777 C CA . PRO A 1 100 ? 23.033 -13.369 -35.320 1.00 82.19 100 PRO A CA 1
ATOM 778 C C . PRO A 1 100 ? 23.246 -11.960 -34.748 1.00 82.19 100 PRO A C 1
ATOM 780 O O . PRO A 1 100 ? 23.504 -11.030 -35.502 1.00 82.19 100 PRO A O 1
ATOM 783 N N . ALA A 1 101 ? 23.167 -11.801 -33.423 1.00 84.19 101 ALA A N 1
ATOM 784 C CA . ALA A 1 101 ? 23.347 -10.511 -32.767 1.00 84.19 101 ALA A CA 1
ATOM 785 C C . ALA A 1 101 ? 24.806 -10.031 -32.748 1.00 84.19 101 ALA A C 1
ATOM 787 O O . ALA A 1 101 ? 25.023 -8.848 -32.533 1.00 84.19 101 ALA A O 1
ATOM 788 N N . VAL A 1 102 ? 25.799 -10.901 -32.998 1.00 85.69 102 VAL A N 1
ATOM 789 C CA . VAL A 1 102 ? 27.231 -10.526 -32.993 1.00 85.69 102 VAL A CA 1
ATOM 790 C C . VAL A 1 102 ? 27.510 -9.361 -33.944 1.00 85.69 102 VAL A C 1
ATOM 792 O O . VAL A 1 102 ? 28.183 -8.412 -33.556 1.00 85.69 102 VAL A O 1
ATOM 795 N N . GLY A 1 103 ? 26.914 -9.380 -35.141 1.00 85.69 103 GLY A N 1
ATOM 796 C CA . GLY A 1 103 ? 27.101 -8.324 -36.135 1.00 85.69 103 GLY A CA 1
ATOM 797 C C . GLY A 1 103 ? 26.592 -6.947 -35.692 1.00 85.69 103 GLY A C 1
ATOM 798 O O . GLY A 1 103 ? 27.061 -5.947 -36.216 1.00 85.69 103 GLY A O 1
ATOM 799 N N . LEU A 1 104 ? 25.687 -6.866 -34.705 1.00 86.00 104 LEU A N 1
ATOM 800 C CA . LEU A 1 104 ? 25.187 -5.595 -34.152 1.00 86.00 104 LEU A CA 1
ATOM 801 C C . LEU A 1 104 ? 26.235 -4.865 -33.290 1.00 86.00 104 LEU A C 1
ATOM 803 O O . LEU A 1 104 ? 26.013 -3.724 -32.894 1.00 86.00 104 LEU A O 1
ATOM 807 N N . TYR A 1 105 ? 27.360 -5.521 -33.002 1.00 84.06 105 TYR A N 1
ATOM 808 C CA . TYR A 1 105 ? 28.462 -4.999 -32.191 1.00 84.06 105 TYR A CA 1
ATOM 809 C C . TYR A 1 105 ? 29.752 -4.808 -33.009 1.00 84.06 105 TYR A C 1
ATOM 811 O O . TYR A 1 105 ? 30.799 -4.491 -32.449 1.00 84.06 105 TYR A O 1
ATOM 819 N N . GLU A 1 106 ? 29.698 -5.003 -34.330 1.00 85.69 106 GLU A N 1
ATOM 820 C CA . GLU A 1 106 ? 30.836 -4.824 -35.237 1.00 85.69 106 GLU A CA 1
ATOM 821 C C . GLU A 1 106 ? 30.883 -3.401 -35.812 1.00 85.69 106 GLU A C 1
ATOM 823 O O . GLU A 1 106 ? 29.857 -2.744 -35.981 1.00 85.69 106 GLU A O 1
ATOM 828 N N . GLU A 1 107 ? 32.080 -2.926 -36.163 1.00 82.00 107 GLU A N 1
ATOM 829 C CA . GLU A 1 107 ? 32.316 -1.569 -36.683 1.00 82.00 107 GLU A CA 1
ATOM 830 C C . GLU A 1 107 ? 31.428 -1.232 -37.898 1.00 82.00 107 GLU A C 1
ATOM 832 O O . GLU A 1 107 ? 30.831 -0.153 -37.970 1.00 82.00 107 GLU A O 1
ATOM 837 N N . ASP A 1 108 ? 31.253 -2.196 -38.806 1.00 87.25 108 ASP A N 1
ATOM 838 C CA . ASP A 1 108 ? 30.395 -2.073 -39.985 1.00 87.25 108 ASP A CA 1
ATOM 839 C C . ASP A 1 108 ? 28.950 -1.699 -39.627 1.00 87.25 108 ASP A C 1
ATOM 841 O O . ASP A 1 108 ? 28.306 -0.938 -40.353 1.00 87.25 108 ASP A O 1
ATOM 845 N N . TYR A 1 109 ? 28.419 -2.198 -38.509 1.00 89.38 109 TYR A N 1
ATOM 846 C CA . TYR A 1 109 ? 27.065 -1.876 -38.064 1.00 89.38 109 TYR A CA 1
ATOM 847 C C . TYR A 1 109 ? 26.926 -0.401 -37.690 1.00 89.38 109 TYR A C 1
ATOM 849 O O . TYR A 1 109 ? 25.976 0.257 -38.123 1.00 89.38 109 TYR A O 1
ATOM 857 N N . TYR A 1 110 ? 27.906 0.154 -36.975 1.00 87.31 110 TYR A N 1
ATOM 858 C CA . TYR A 1 110 ? 27.928 1.576 -36.629 1.00 87.31 110 TYR A CA 1
ATOM 859 C C . TYR A 1 110 ? 28.083 2.466 -37.868 1.00 87.31 110 TYR A C 1
ATOM 861 O O . TYR A 1 110 ? 27.405 3.493 -37.970 1.00 87.31 110 TYR A O 1
ATOM 869 N N . TYR A 1 111 ? 28.878 2.047 -38.860 1.00 87.81 111 TYR A N 1
ATOM 870 C CA . TYR A 1 111 ? 28.931 2.729 -40.157 1.00 87.81 111 TYR A CA 1
ATOM 871 C C . TYR A 1 111 ? 27.586 2.699 -40.888 1.00 87.81 111 TYR A C 1
ATOM 873 O O . TYR A 1 111 ? 27.159 3.722 -41.432 1.00 87.81 111 TYR A O 1
ATOM 881 N N . ASN A 1 112 ? 26.886 1.563 -40.878 1.00 91.56 112 ASN A N 1
ATOM 882 C CA . ASN A 1 112 ? 25.558 1.457 -41.483 1.00 91.56 112 ASN A CA 1
ATOM 883 C C . ASN A 1 112 ? 24.545 2.365 -40.774 1.00 91.56 112 ASN A C 1
ATOM 885 O O . ASN A 1 112 ? 23.810 3.076 -41.455 1.00 91.56 112 ASN A O 1
ATOM 889 N N . MET A 1 113 ? 24.560 2.429 -39.437 1.00 91.25 113 MET A N 1
ATOM 890 C CA . MET A 1 113 ? 23.714 3.364 -38.685 1.00 91.25 113 MET A CA 1
ATOM 891 C C . MET A 1 113 ? 23.998 4.822 -39.066 1.00 91.25 113 MET A C 1
ATOM 893 O O . MET A 1 113 ? 23.066 5.573 -39.346 1.00 91.25 113 MET A O 1
ATOM 897 N N . LYS A 1 114 ? 25.274 5.226 -39.139 1.00 89.00 114 LYS A N 1
ATOM 898 C CA . LYS A 1 114 ? 25.650 6.587 -39.557 1.00 89.00 114 LYS A CA 1
ATOM 899 C C . LYS A 1 114 ? 25.147 6.916 -40.966 1.00 89.00 114 LYS A C 1
ATOM 901 O O . LYS A 1 114 ? 24.658 8.017 -41.185 1.00 89.00 114 LYS A O 1
ATOM 906 N N . ASN A 1 115 ? 25.251 5.976 -41.905 1.00 92.56 115 ASN A N 1
ATOM 907 C CA . ASN A 1 115 ? 24.797 6.165 -43.288 1.00 92.56 115 ASN A CA 1
ATOM 908 C C . ASN A 1 115 ? 23.266 6.187 -43.427 1.00 92.56 115 ASN A C 1
ATOM 910 O O . ASN A 1 115 ? 22.741 6.777 -44.372 1.00 92.56 115 ASN A O 1
ATOM 914 N N . ALA A 1 116 ? 22.557 5.516 -42.521 1.00 95.19 116 ALA A N 1
ATOM 915 C CA . ALA A 1 116 ? 21.102 5.470 -42.501 1.00 95.19 116 ALA A CA 1
ATOM 916 C C . ALA A 1 116 ? 20.466 6.705 -41.841 1.00 95.19 116 ALA A C 1
ATOM 918 O O . ALA A 1 116 ? 19.310 7.029 -42.132 1.00 95.19 116 ALA A O 1
ATOM 919 N N . LEU A 1 117 ? 21.208 7.411 -40.983 1.00 93.69 117 LEU A N 1
ATOM 920 C CA . LEU A 1 117 ? 20.765 8.654 -40.357 1.00 93.69 117 LEU A CA 1
ATOM 921 C C . LEU A 1 117 ? 20.719 9.831 -41.333 1.00 93.69 117 LEU A C 1
ATOM 923 O O . LEU A 1 117 ? 21.535 9.938 -42.246 1.00 93.69 117 LEU A O 1
ATOM 927 N N . ASN A 1 118 ? 19.795 10.758 -41.089 1.00 91.25 118 ASN A N 1
ATOM 928 C CA . ASN A 1 118 ? 19.758 12.043 -41.773 1.00 91.25 118 ASN A CA 1
ATOM 929 C C . ASN A 1 118 ? 21.084 12.804 -41.574 1.00 91.25 118 ASN A C 1
ATOM 931 O O . ASN A 1 118 ? 21.556 12.924 -40.440 1.00 91.25 118 ASN A O 1
ATOM 935 N N . PRO A 1 119 ? 21.679 13.351 -42.652 1.00 84.25 119 PRO A N 1
ATOM 936 C CA . PRO A 1 119 ? 23.019 13.933 -42.606 1.00 84.25 119 PRO A CA 1
ATOM 937 C C . PRO A 1 119 ? 23.069 15.273 -41.861 1.00 84.25 119 PRO A C 1
ATOM 939 O O . PRO A 1 119 ? 24.132 15.654 -41.381 1.00 84.25 119 PRO A O 1
ATOM 942 N N . ASP A 1 120 ? 21.936 15.978 -41.761 1.00 83.25 120 ASP A N 1
ATOM 943 C CA . ASP A 1 120 ? 21.849 17.270 -41.073 1.00 83.25 120 ASP A CA 1
ATOM 944 C C . ASP A 1 120 ? 21.966 17.107 -39.554 1.00 83.25 120 ASP A C 1
ATOM 946 O O . ASP A 1 120 ? 22.719 17.819 -38.889 1.00 83.25 120 ASP A O 1
ATOM 950 N N . PHE A 1 121 ? 21.190 16.178 -38.994 1.00 85.06 121 PHE A N 1
ATOM 951 C CA . PHE A 1 121 ? 21.196 15.856 -37.576 1.00 85.06 121 PHE A CA 1
ATOM 952 C C . PHE A 1 121 ? 20.516 14.502 -37.367 1.00 85.06 121 PHE A C 1
A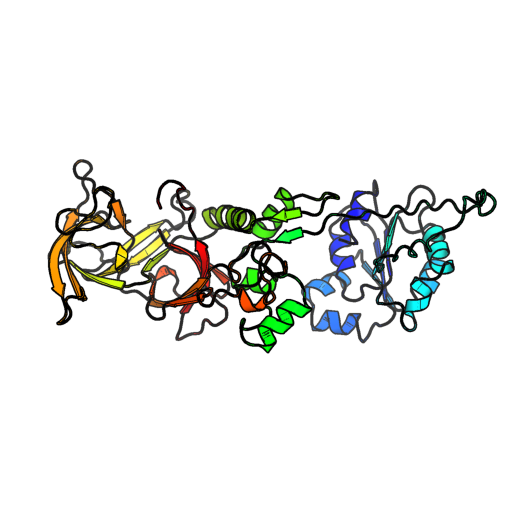TOM 954 O O . PHE A 1 121 ? 19.390 14.295 -37.816 1.00 85.06 121 PHE A O 1
ATOM 961 N N . GLY A 1 122 ? 21.189 13.595 -36.666 1.00 88.69 122 GLY A N 1
ATOM 962 C CA . GLY A 1 122 ? 20.675 12.266 -36.371 1.00 88.69 122 GLY A CA 1
ATOM 963 C C . GLY A 1 122 ? 21.218 11.753 -35.045 1.00 88.69 122 GLY A C 1
ATOM 964 O O . GLY A 1 122 ? 22.315 12.130 -34.630 1.00 88.69 122 GLY A O 1
ATOM 965 N N . ILE A 1 123 ? 20.444 10.914 -34.356 1.00 90.56 123 ILE A N 1
ATOM 966 C CA . ILE A 1 123 ? 20.835 10.352 -33.056 1.00 90.56 123 ILE A CA 1
ATOM 967 C C . ILE A 1 123 ? 20.813 8.825 -33.104 1.00 90.56 123 ILE A C 1
ATOM 969 O O . ILE A 1 123 ? 19.832 8.221 -33.531 1.00 90.56 123 ILE A O 1
ATOM 973 N N . ILE A 1 124 ? 21.875 8.203 -32.593 1.00 90.56 124 ILE A N 1
ATOM 974 C CA . ILE A 1 124 ? 21.939 6.761 -32.328 1.00 90.56 124 ILE A CA 1
ATOM 975 C C . ILE A 1 124 ? 21.756 6.533 -30.827 1.00 90.56 124 ILE A C 1
ATOM 977 O O . ILE A 1 124 ? 22.358 7.232 -30.011 1.00 90.56 124 ILE A O 1
ATOM 981 N N . CYS A 1 125 ? 20.955 5.539 -30.452 1.00 88.44 125 CYS A N 1
ATOM 982 C CA . CYS A 1 125 ? 20.849 5.060 -29.079 1.00 88.44 125 CYS A CA 1
ATOM 983 C C . CYS A 1 125 ? 20.928 3.532 -29.054 1.00 88.44 125 CYS A C 1
ATOM 985 O O . CYS A 1 125 ? 20.057 2.862 -29.600 1.00 88.44 125 CYS A O 1
ATOM 987 N N . CYS A 1 126 ? 21.954 2.976 -28.415 1.00 85.12 126 CYS A N 1
ATOM 988 C CA . CYS A 1 126 ? 22.143 1.530 -28.324 1.00 85.12 126 CYS A CA 1
ATOM 989 C C . CYS A 1 126 ? 22.015 1.057 -26.876 1.00 85.12 126 CYS A C 1
ATOM 991 O O . CYS A 1 126 ? 22.521 1.703 -25.957 1.00 85.12 126 CYS A O 1
ATOM 993 N N . GLN A 1 127 ? 21.364 -0.087 -26.682 1.00 77.75 127 GLN A N 1
ATOM 994 C CA . GLN A 1 127 ? 21.541 -0.894 -25.487 1.00 77.75 127 GLN A CA 1
ATOM 995 C C . GLN A 1 127 ? 22.853 -1.660 -25.631 1.00 77.75 127 GLN A C 1
ATOM 997 O O . GLN A 1 127 ? 22.959 -2.553 -26.467 1.00 77.75 127 GLN A O 1
ATOM 1002 N N . ASP A 1 128 ? 23.838 -1.308 -24.813 1.00 65.69 128 ASP A N 1
ATOM 1003 C CA . ASP A 1 128 ? 25.130 -1.987 -24.777 1.00 65.69 128 ASP A CA 1
ATOM 1004 C C . ASP A 1 128 ? 25.453 -2.450 -23.349 1.00 65.69 128 ASP A C 1
ATOM 1006 O O . ASP A 1 128 ? 24.880 -1.952 -22.371 1.00 65.69 128 ASP A O 1
ATOM 1010 N N . LYS A 1 129 ? 26.352 -3.428 -23.216 1.00 52.28 129 LYS A N 1
ATOM 1011 C CA . LYS A 1 129 ? 26.975 -3.730 -21.921 1.00 52.28 129 LYS A CA 1
ATOM 1012 C C . LYS A 1 129 ? 27.950 -2.603 -21.582 1.00 52.28 129 LYS A C 1
ATOM 1014 O O . LYS A 1 129 ? 28.409 -1.895 -22.471 1.00 52.28 129 LYS A O 1
ATOM 1019 N N . GLU A 1 130 ? 28.268 -2.430 -20.294 1.00 41.44 130 GLU A N 1
ATOM 1020 C CA . GLU A 1 130 ? 29.406 -1.592 -19.896 1.00 41.44 130 GLU A CA 1
ATOM 1021 C C . GLU A 1 130 ? 30.597 -1.954 -20.790 1.00 41.44 130 GLU A C 1
ATOM 1023 O O . GLU A 1 130 ? 31.058 -3.100 -20.777 1.00 41.44 130 GLU A O 1
ATOM 1028 N N . LEU A 1 131 ? 31.084 -0.986 -21.571 1.00 37.28 131 LEU A N 1
ATOM 1029 C CA . LEU A 1 131 ? 32.439 -1.035 -22.091 1.00 37.28 131 LEU A CA 1
ATOM 1030 C C . LEU A 1 131 ? 33.327 -1.050 -20.851 1.00 37.28 131 LEU A C 1
ATOM 1032 O O . LEU A 1 131 ? 33.607 -0.006 -20.266 1.00 37.28 131 LEU A O 1
ATOM 1036 N N . VAL A 1 132 ? 33.689 -2.246 -20.387 1.00 29.41 132 VAL A N 1
ATOM 1037 C CA . VAL A 1 132 ? 34.698 -2.408 -19.348 1.00 29.41 132 VAL A CA 1
ATOM 1038 C C . VAL A 1 132 ? 35.921 -1.687 -19.888 1.00 29.41 132 VAL A C 1
ATOM 1040 O O . VAL A 1 132 ? 36.496 -2.099 -20.899 1.00 29.41 132 VAL A O 1
ATOM 1043 N N . SER A 1 133 ? 36.269 -0.568 -19.256 1.00 29.70 133 SER A N 1
ATOM 1044 C CA . SER A 1 133 ? 37.551 0.072 -19.472 1.00 29.70 133 SER A CA 1
ATOM 1045 C C . SER A 1 133 ? 38.604 -1.016 -19.328 1.00 29.70 133 SER A C 1
ATOM 1047 O O . SER A 1 133 ? 38.666 -1.717 -18.318 1.00 29.70 133 SER A O 1
ATOM 1049 N N . VAL A 1 134 ? 39.393 -1.213 -20.381 1.00 28.31 134 VAL A N 1
ATOM 1050 C CA . VAL A 1 134 ? 40.596 -2.036 -20.304 1.00 28.31 134 VAL A CA 1
ATOM 1051 C C . VAL A 1 134 ? 41.367 -1.533 -19.085 1.00 28.31 134 VAL A C 1
ATOM 1053 O O . VAL A 1 134 ? 41.714 -0.351 -19.031 1.00 28.31 134 VAL A O 1
ATOM 1056 N N . GLU A 1 135 ? 41.549 -2.394 -18.080 1.00 25.95 135 GLU A N 1
ATOM 1057 C CA . GLU A 1 135 ? 42.302 -2.041 -16.879 1.00 25.95 135 GLU A CA 1
ATOM 1058 C C . GLU A 1 135 ? 43.649 -1.426 -17.287 1.00 25.95 135 GLU A C 1
ATOM 1060 O O . GLU A 1 135 ? 44.293 -1.927 -18.222 1.00 25.95 135 GLU A O 1
ATOM 1065 N N . PRO A 1 136 ? 44.116 -0.363 -16.609 1.00 31.20 136 PRO A N 1
ATOM 1066 C CA . PRO A 1 136 ? 45.454 0.127 -16.850 1.00 31.20 136 PRO A CA 1
ATOM 1067 C C . PRO A 1 136 ? 46.425 -0.975 -16.427 1.00 31.20 136 PRO A C 1
ATOM 1069 O O . PRO A 1 136 ? 46.557 -1.288 -15.244 1.00 31.20 136 PRO A O 1
ATOM 1072 N N . ARG A 1 137 ? 47.110 -1.582 -17.404 1.00 30.70 137 ARG A N 1
ATOM 1073 C CA . ARG A 1 137 ? 48.326 -2.338 -17.110 1.00 30.70 137 ARG A CA 1
ATOM 1074 C C . ARG A 1 137 ? 49.309 -1.360 -16.491 1.00 30.70 137 ARG A C 1
ATOM 1076 O O . ARG A 1 137 ? 49.738 -0.406 -17.135 1.00 30.70 137 ARG A O 1
ATOM 1083 N N . ASP A 1 138 ? 49.614 -1.607 -15.231 1.00 36.16 138 ASP A N 1
ATOM 1084 C CA . ASP A 1 138 ? 50.550 -0.814 -14.462 1.00 36.16 138 ASP A CA 1
ATOM 1085 C C . ASP A 1 138 ? 51.954 -0.847 -15.097 1.00 36.16 138 ASP A C 1
ATOM 1087 O O . ASP A 1 138 ? 52.412 -1.879 -15.596 1.00 36.16 138 ASP A O 1
ATOM 1091 N N . SER A 1 139 ? 52.646 0.291 -15.005 1.00 41.62 139 SE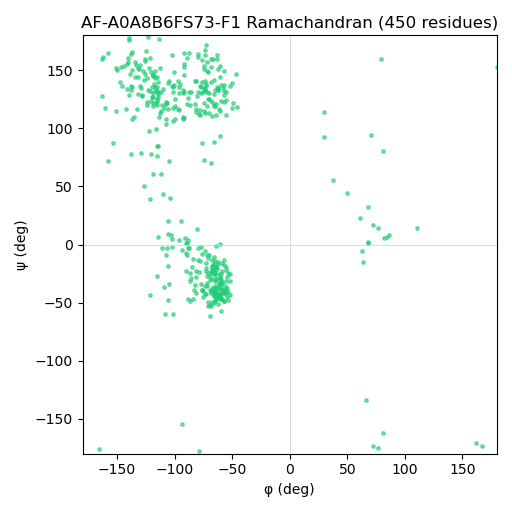R A N 1
ATOM 1092 C CA . SER A 1 139 ? 54.072 0.541 -15.294 1.00 41.62 139 SER A CA 1
ATOM 1093 C C . SER A 1 139 ? 54.571 0.511 -16.757 1.00 41.62 139 SER A C 1
ATOM 1095 O O . SER A 1 139 ? 55.011 -0.522 -17.255 1.00 41.62 139 SER A O 1
ATOM 1097 N N . SER A 1 140 ? 54.631 1.687 -17.413 1.00 28.20 140 SER A N 1
ATOM 1098 C CA . SER A 1 140 ? 55.712 2.157 -18.328 1.00 28.20 140 SER A CA 1
ATOM 1099 C C . SER A 1 140 ? 55.404 3.569 -18.893 1.00 28.20 140 SER A C 1
ATOM 1101 O O . SER A 1 140 ? 54.236 3.944 -18.925 1.00 28.20 140 SER A O 1
ATOM 1103 N N . PRO A 1 141 ? 56.420 4.390 -19.254 1.00 33.53 141 PRO A N 1
ATOM 1104 C CA . PRO A 1 141 ? 56.320 5.858 -19.374 1.00 33.53 141 PRO A CA 1
ATOM 1105 C C . PRO A 1 141 ? 55.542 6.320 -20.626 1.00 33.53 141 PRO A C 1
ATOM 1107 O O . PRO A 1 141 ? 55.269 5.495 -21.498 1.00 33.53 141 PRO A O 1
ATOM 1110 N N . PRO A 1 142 ? 55.158 7.615 -20.735 1.00 37.28 142 PRO A N 1
ATOM 1111 C CA . PRO A 1 142 ? 54.195 8.058 -21.737 1.00 37.28 142 PRO A CA 1
ATOM 1112 C C . PRO A 1 142 ? 54.818 7.983 -23.132 1.00 37.28 142 PRO A C 1
ATOM 1114 O O . PRO A 1 142 ? 55.754 8.719 -23.438 1.00 37.28 142 PRO A O 1
ATOM 1117 N N . ALA A 1 143 ? 54.298 7.087 -23.966 1.00 31.30 143 ALA A N 1
ATOM 1118 C CA . ALA A 1 143 ? 54.631 7.020 -25.379 1.00 31.30 143 ALA A CA 1
ATOM 1119 C C . ALA A 1 143 ? 53.525 7.714 -26.184 1.00 31.30 143 ALA A C 1
ATOM 1121 O O . ALA A 1 143 ? 52.392 7.247 -26.240 1.00 31.30 143 ALA A O 1
ATOM 1122 N N . GLU A 1 144 ? 53.896 8.887 -26.691 1.00 31.52 144 GLU A N 1
ATOM 1123 C CA . GLU A 1 144 ? 53.578 9.463 -28.001 1.00 31.52 144 GLU A CA 1
ATOM 1124 C C . GLU A 1 144 ? 52.246 9.088 -28.676 1.00 31.52 144 GLU A C 1
ATOM 1126 O O . GLU A 1 144 ? 52.023 7.974 -29.137 1.00 31.52 144 GLU A O 1
ATOM 1131 N N . ASP A 1 145 ? 51.409 10.121 -28.784 1.00 42.78 145 ASP A N 1
ATOM 1132 C CA . ASP A 1 145 ? 50.685 10.540 -29.986 1.00 42.78 145 ASP A CA 1
ATOM 1133 C C . ASP A 1 145 ? 50.309 9.445 -31.006 1.00 42.78 145 ASP A C 1
ATOM 1135 O O . ASP A 1 145 ? 51.023 9.168 -31.969 1.00 42.78 145 ASP A O 1
ATOM 1139 N N . VAL A 1 146 ? 49.104 8.896 -30.842 1.00 32.12 146 VAL A N 1
ATOM 1140 C CA . VAL A 1 146 ? 48.361 8.235 -31.924 1.00 32.12 146 VAL A CA 1
ATOM 1141 C C . VAL A 1 146 ? 47.136 9.092 -32.238 1.00 32.12 146 VAL A C 1
ATOM 1143 O O . VAL A 1 146 ? 45.993 8.677 -32.071 1.00 32.12 146 VAL A O 1
ATOM 1146 N N . SER A 1 147 ? 47.373 10.342 -32.643 1.00 34.78 147 SER A N 1
ATOM 1147 C CA . SER A 1 147 ? 46.347 11.229 -33.196 1.00 34.78 147 SER A CA 1
ATOM 1148 C C . SER A 1 147 ? 46.549 11.487 -34.690 1.00 34.78 147 SER A C 1
ATOM 1150 O O . SER A 1 147 ? 46.389 12.607 -35.155 1.00 34.78 147 SER A O 1
ATOM 1152 N N . GLN A 1 148 ? 46.868 10.466 -35.492 1.00 35.84 148 GLN A N 1
ATOM 1153 C CA . GLN A 1 148 ? 46.778 10.594 -36.952 1.00 35.84 148 GLN A CA 1
ATOM 1154 C C . GLN A 1 148 ? 46.212 9.334 -37.614 1.00 35.84 148 GLN A C 1
ATOM 1156 O O . GLN A 1 148 ? 46.711 8.231 -37.416 1.00 35.84 148 GLN A O 1
ATOM 1161 N N . ASN A 1 149 ? 45.200 9.572 -38.455 1.00 35.09 149 ASN A N 1
ATOM 1162 C CA . ASN A 1 149 ? 44.473 8.662 -39.346 1.00 35.09 149 ASN A CA 1
ATOM 1163 C C . ASN A 1 149 ? 43.368 7.789 -38.731 1.00 35.09 149 ASN A C 1
ATOM 1165 O O . ASN A 1 149 ? 43.524 6.586 -38.575 1.00 35.09 149 ASN A O 1
ATOM 1169 N N . ASN A 1 150 ? 42.191 8.392 -38.534 1.00 34.94 150 ASN A N 1
ATOM 1170 C CA . ASN A 1 150 ? 40.976 7.929 -39.215 1.00 34.94 150 ASN A CA 1
ATOM 1171 C C . ASN A 1 150 ? 39.904 9.029 -39.214 1.00 34.94 150 ASN A C 1
ATOM 1173 O O . ASN A 1 150 ? 39.429 9.489 -38.179 1.00 34.94 150 ASN A O 1
ATOM 1177 N N . SER A 1 151 ? 39.543 9.473 -40.415 1.00 37.41 151 SER A N 1
ATOM 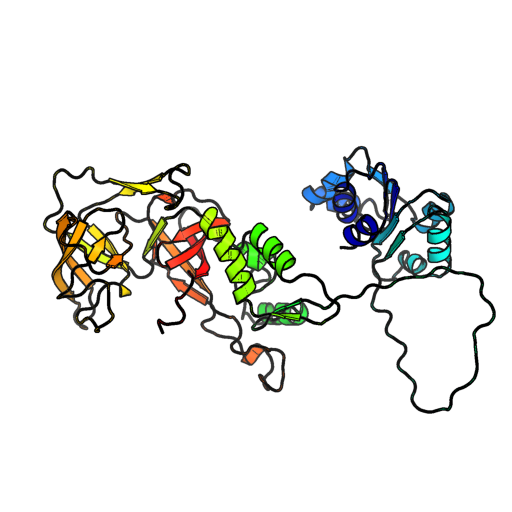1178 C CA . SER A 1 151 ? 38.499 10.454 -40.698 1.00 37.41 151 SER A CA 1
ATOM 1179 C C . SER A 1 151 ? 37.106 9.836 -40.536 1.00 37.41 151 SER A C 1
ATOM 1181 O O . SER A 1 151 ? 36.399 9.579 -41.512 1.00 37.41 151 SER A O 1
ATOM 1183 N N . SER A 1 152 ? 36.698 9.599 -39.297 1.00 40.72 152 SER A N 1
ATOM 1184 C CA . SER A 1 152 ? 35.326 9.239 -38.954 1.00 40.72 152 SER A CA 1
ATOM 1185 C C . SER A 1 152 ? 34.921 9.996 -37.700 1.00 40.72 152 SER A C 1
ATOM 1187 O O . SER A 1 152 ? 34.877 9.448 -36.607 1.00 40.72 152 SER A O 1
ATOM 1189 N N . GLU A 1 153 ? 34.601 11.280 -37.870 1.00 44.28 153 GLU A N 1
ATOM 1190 C CA . GLU A 1 153 ? 33.895 12.052 -36.847 1.00 44.28 153 GLU A CA 1
ATOM 1191 C C . GLU A 1 153 ? 32.481 11.461 -36.704 1.00 44.28 153 GLU A C 1
ATOM 1193 O O . GLU A 1 153 ? 31.544 11.786 -37.438 1.00 44.28 153 GLU A O 1
ATOM 1198 N N . CYS A 1 154 ? 32.343 10.466 -35.835 1.00 42.94 154 CYS A N 1
ATOM 1199 C CA . CYS A 1 154 ? 31.097 10.126 -35.171 1.00 42.94 154 CYS A CA 1
ATOM 1200 C C . CYS A 1 154 ? 31.364 10.373 -33.690 1.00 42.94 154 CYS A C 1
ATOM 1202 O O . CYS A 1 154 ? 32.035 9.586 -33.028 1.00 42.94 154 CYS A O 1
ATOM 1204 N N . ASN A 1 155 ? 30.921 11.523 -33.188 1.00 48.25 155 ASN A N 1
ATOM 1205 C CA . ASN A 1 155 ? 31.047 11.840 -31.772 1.00 48.25 155 ASN A CA 1
ATOM 1206 C C . ASN A 1 155 ? 29.982 11.035 -31.021 1.00 48.25 155 ASN A C 1
ATOM 1208 O O . ASN A 1 155 ? 28.859 11.500 -30.833 1.00 48.25 155 ASN A O 1
ATOM 1212 N N . HIS A 1 156 ? 30.312 9.801 -30.643 1.00 48.31 156 HIS A N 1
ATOM 1213 C CA . HIS A 1 156 ? 29.478 9.011 -29.744 1.00 48.31 156 HIS A CA 1
ATOM 1214 C C . HIS A 1 156 ? 29.458 9.699 -28.378 1.00 48.31 156 HIS A C 1
ATOM 1216 O O . HIS A 1 156 ? 30.500 9.882 -27.751 1.00 48.31 156 HIS A O 1
ATOM 1222 N N . VAL A 1 157 ? 28.271 10.097 -27.918 1.00 53.12 157 VAL A N 1
ATOM 1223 C CA . VAL A 1 157 ? 28.098 10.694 -26.591 1.00 53.12 157 VAL A CA 1
ATOM 1224 C C . VAL A 1 157 ? 27.409 9.676 -25.690 1.00 53.12 157 VAL A C 1
ATOM 1226 O O . VAL A 1 157 ? 26.204 9.449 -25.800 1.00 53.12 157 VAL A O 1
ATOM 1229 N N . GLN A 1 158 ? 28.186 9.054 -24.806 1.00 61.62 158 GLN A N 1
ATOM 1230 C CA . GLN A 1 158 ? 27.668 8.209 -23.734 1.00 61.62 158 GLN A CA 1
ATOM 1231 C C . GLN A 1 158 ? 27.198 9.090 -22.575 1.00 61.62 158 GLN A C 1
ATOM 1233 O O . GLN A 1 158 ? 27.941 9.936 -22.080 1.00 61.62 158 GLN A O 1
ATOM 1238 N N . TRP A 1 159 ? 25.960 8.869 -22.134 1.00 65.06 159 TRP A N 1
ATOM 1239 C CA . TRP A 1 159 ? 25.389 9.524 -20.963 1.00 65.06 159 TRP A CA 1
ATOM 1240 C C . TRP A 1 159 ? 25.144 8.483 -19.884 1.00 65.06 159 TRP A C 1
ATOM 1242 O O . TRP A 1 159 ? 24.256 7.638 -19.997 1.00 65.06 159 TRP A O 1
ATOM 1252 N N . GLU A 1 160 ? 25.936 8.561 -18.829 1.00 69.56 160 GLU A N 1
ATOM 1253 C CA . GLU A 1 160 ? 25.728 7.772 -17.623 1.00 69.56 160 GLU A CA 1
ATOM 1254 C C . GLU A 1 160 ? 24.817 8.530 -16.662 1.00 69.56 160 GLU A C 1
ATOM 1256 O O . GLU A 1 160 ? 24.642 9.738 -16.764 1.00 69.56 160 GLU A O 1
ATOM 1261 N N . TYR A 1 161 ? 24.206 7.830 -15.719 1.00 76.00 161 TYR A N 1
ATOM 1262 C CA . TYR A 1 161 ? 23.504 8.468 -14.614 1.00 76.00 161 TYR A CA 1
ATOM 1263 C C . TYR A 1 161 ? 23.645 7.605 -13.369 1.00 76.00 161 TYR A C 1
ATOM 1265 O O . TYR A 1 161 ? 23.812 6.385 -13.431 1.00 76.00 161 TYR A O 1
ATOM 1273 N N . GLY A 1 162 ? 23.582 8.258 -12.217 1.00 75.38 162 GLY A N 1
ATOM 1274 C CA . GLY A 1 162 ? 23.662 7.606 -10.928 1.00 75.38 162 GLY A CA 1
ATOM 1275 C C . GLY A 1 162 ? 22.504 6.637 -10.740 1.00 75.38 162 GLY A C 1
ATOM 1276 O O . GLY A 1 162 ? 21.336 6.969 -10.959 1.00 75.38 162 GLY A O 1
ATOM 1277 N N . ARG A 1 163 ? 22.821 5.426 -10.286 1.00 81.62 163 ARG A N 1
ATOM 1278 C CA . ARG A 1 163 ? 21.799 4.451 -9.921 1.00 81.62 163 ARG A CA 1
ATOM 1279 C C . ARG A 1 163 ? 21.069 4.927 -8.665 1.00 81.62 163 ARG A C 1
ATOM 1281 O O . ARG A 1 163 ? 21.684 5.405 -7.710 1.00 81.62 163 ARG A O 1
ATOM 1288 N N . LEU A 1 164 ? 19.751 4.739 -8.656 1.00 84.44 164 LEU A N 1
ATOM 1289 C CA . LEU A 1 164 ? 18.948 4.877 -7.448 1.00 84.44 164 LEU A CA 1
ATOM 1290 C C . LEU A 1 164 ? 19.169 3.663 -6.540 1.00 84.44 164 LEU A C 1
ATOM 1292 O O . LEU A 1 164 ? 18.866 2.529 -6.919 1.00 84.44 164 LEU A O 1
ATOM 1296 N N . ASN A 1 165 ? 19.625 3.926 -5.322 1.00 86.00 165 ASN A N 1
ATOM 1297 C CA . ASN A 1 165 ? 19.724 2.949 -4.249 1.00 86.00 165 ASN A CA 1
ATOM 1298 C C . ASN A 1 165 ? 18.802 3.365 -3.095 1.00 86.00 165 ASN A C 1
ATOM 1300 O O . ASN A 1 165 ? 18.640 4.552 -2.807 1.00 86.00 165 ASN A O 1
ATOM 1304 N N . LEU A 1 166 ? 18.180 2.389 -2.437 1.00 91.38 166 LEU A N 1
ATOM 1305 C CA . LEU A 1 166 ? 17.304 2.621 -1.290 1.00 91.38 166 LEU A CA 1
ATOM 1306 C C . LEU A 1 166 ? 17.926 1.999 -0.044 1.00 91.38 166 LEU A C 1
ATOM 1308 O O . LEU A 1 166 ? 18.279 0.822 -0.055 1.00 91.38 166 LEU A O 1
ATOM 1312 N N . ASN A 1 167 ? 18.016 2.784 1.029 1.00 94.00 167 ASN A N 1
ATOM 1313 C CA . ASN A 1 167 ? 18.373 2.274 2.348 1.00 94.00 167 ASN A CA 1
ATOM 1314 C C . ASN A 1 167 ? 17.345 1.233 2.813 1.00 94.00 167 ASN A C 1
ATOM 1316 O O . ASN A 1 167 ? 16.166 1.317 2.460 1.00 94.00 167 ASN A O 1
ATOM 1320 N N . TYR A 1 168 ? 17.774 0.309 3.676 1.00 94.75 168 TYR A N 1
ATOM 1321 C CA . TYR A 1 168 ? 16.940 -0.751 4.260 1.00 94.75 168 TYR A CA 1
ATOM 1322 C C . TYR A 1 168 ? 16.335 -1.710 3.223 1.00 94.75 168 TYR A C 1
ATOM 1324 O O . TYR A 1 168 ? 15.303 -2.336 3.475 1.00 94.75 168 TYR A O 1
ATOM 1332 N N . ALA A 1 169 ? 16.944 -1.808 2.041 1.00 93.44 169 ALA A N 1
ATOM 1333 C CA . ALA A 1 169 ? 16.473 -2.639 0.947 1.00 93.44 169 ALA A CA 1
ATOM 1334 C C . ALA A 1 169 ? 17.647 -3.289 0.213 1.00 93.44 169 ALA A C 1
ATOM 1336 O O . ALA A 1 169 ? 18.757 -2.768 0.191 1.00 93.44 169 ALA A O 1
ATOM 1337 N N . VAL A 1 170 ? 17.366 -4.415 -0.442 1.00 91.75 170 VAL A N 1
ATOM 1338 C CA . VAL A 1 170 ? 18.264 -5.027 -1.424 1.00 91.75 170 VAL A CA 1
ATOM 1339 C C . VAL A 1 170 ? 17.552 -5.063 -2.770 1.00 91.75 170 VAL A C 1
ATOM 1341 O O . VAL A 1 170 ? 16.410 -5.509 -2.869 1.00 91.75 170 VAL A O 1
ATOM 1344 N N . VAL A 1 171 ? 18.221 -4.588 -3.820 1.00 87.50 171 VAL A N 1
ATOM 1345 C CA . VAL A 1 171 ? 17.665 -4.529 -5.190 1.00 87.50 171 VAL A CA 1
ATOM 1346 C C . VAL A 1 171 ? 18.351 -5.505 -6.152 1.00 87.50 171 VAL A C 1
ATOM 1348 O O . VAL A 1 171 ? 17.975 -5.621 -7.316 1.00 87.50 171 VAL A O 1
ATOM 1351 N N . SER A 1 172 ? 19.372 -6.230 -5.683 1.00 88.50 172 SER A N 1
ATOM 1352 C CA . SER A 1 172 ? 20.072 -7.244 -6.474 1.00 88.50 172 SER A CA 1
ATOM 1353 C C . SER A 1 172 ? 19.192 -8.476 -6.711 1.00 88.50 172 SER A C 1
ATOM 1355 O O . SER A 1 172 ? 18.774 -9.134 -5.757 1.00 88.50 172 SER A O 1
ATOM 1357 N N . LYS A 1 173 ? 18.998 -8.858 -7.983 1.00 90.75 173 LYS A N 1
ATOM 1358 C CA . LYS A 1 173 ? 18.239 -10.059 -8.389 1.00 90.75 173 LYS A CA 1
ATOM 1359 C C . LYS A 1 173 ? 18.730 -11.321 -7.671 1.00 90.75 173 LYS A C 1
ATOM 1361 O O . LYS A 1 173 ? 17.929 -12.104 -7.172 1.00 90.75 173 LYS A O 1
ATOM 1366 N N . ARG A 1 174 ? 20.051 -11.497 -7.566 1.00 93.88 174 ARG A N 1
ATOM 1367 C CA . ARG A 1 174 ? 20.661 -12.646 -6.876 1.00 93.88 174 ARG A CA 1
ATOM 1368 C C . ARG A 1 174 ? 20.313 -12.668 -5.385 1.00 93.88 174 ARG A C 1
ATOM 1370 O O . ARG A 1 174 ? 20.045 -13.735 -4.844 1.00 93.88 174 ARG A O 1
ATOM 1377 N N . LYS A 1 175 ? 20.318 -11.506 -4.721 1.00 94.69 175 LYS A N 1
ATOM 1378 C CA . LYS A 1 175 ? 20.021 -11.395 -3.282 1.00 94.69 175 LYS A CA 1
ATOM 1379 C C . LYS A 1 175 ? 18.533 -11.587 -2.995 1.00 94.69 175 LYS A C 1
ATOM 1381 O O . LYS A 1 175 ? 18.208 -12.346 -2.091 1.00 94.69 175 LYS A O 1
ATOM 1386 N N . ILE A 1 176 ? 17.649 -10.999 -3.806 1.00 96.75 176 ILE A N 1
ATOM 1387 C CA . ILE A 1 176 ? 16.198 -11.230 -3.706 1.00 96.75 176 ILE A CA 1
ATOM 1388 C C . ILE A 1 176 ? 15.872 -12.707 -3.953 1.00 96.75 176 ILE A C 1
ATOM 1390 O O . ILE A 1 176 ? 15.160 -13.309 -3.158 1.00 96.75 176 ILE A O 1
ATOM 1394 N N . GLY A 1 177 ? 16.465 -13.325 -4.981 1.00 96.62 177 GLY A N 1
ATOM 1395 C CA . GLY A 1 177 ? 16.313 -14.761 -5.222 1.00 96.62 177 GLY A CA 1
ATOM 1396 C C . GLY A 1 177 ? 16.731 -15.608 -4.016 1.00 96.62 177 GLY A C 1
ATOM 1397 O O . GLY A 1 177 ? 16.041 -16.558 -3.674 1.00 96.62 177 GLY A O 1
ATOM 1398 N N . LYS A 1 178 ? 17.805 -15.224 -3.313 1.00 96.81 178 LYS A N 1
ATOM 1399 C CA . LYS A 1 178 ? 18.229 -15.896 -2.077 1.00 96.81 178 LYS A CA 1
ATOM 1400 C C . LYS A 1 178 ? 17.216 -15.725 -0.934 1.00 96.81 178 LYS A C 1
ATOM 1402 O O . LYS A 1 178 ? 16.934 -16.704 -0.256 1.00 96.81 178 LYS A O 1
ATOM 1407 N N . LEU A 1 179 ? 16.633 -14.532 -0.756 1.00 97.69 179 LEU A N 1
ATOM 1408 C CA . LEU A 1 179 ? 15.567 -14.301 0.237 1.00 97.69 179 LEU A CA 1
ATOM 1409 C C . LEU A 1 179 ? 14.351 -15.205 -0.001 1.00 97.69 179 LEU A C 1
ATOM 1411 O O . LEU A 1 179 ? 13.768 -15.694 0.962 1.00 97.69 179 LEU A O 1
ATOM 1415 N N . ILE A 1 180 ? 13.984 -15.412 -1.268 1.00 97.31 180 ILE A N 1
ATOM 1416 C CA . ILE A 1 180 ? 12.855 -16.263 -1.665 1.00 97.31 180 ILE A CA 1
ATOM 1417 C C . ILE A 1 180 ? 13.196 -17.737 -1.430 1.00 97.31 180 ILE A C 1
ATOM 1419 O O . ILE A 1 180 ? 12.462 -18.435 -0.738 1.00 97.31 180 ILE A O 1
ATOM 1423 N N . THR A 1 181 ? 14.330 -18.212 -1.957 1.00 97.44 181 THR A N 1
ATOM 1424 C CA . THR A 1 181 ? 14.740 -19.621 -1.835 1.00 97.44 181 THR A CA 1
ATOM 1425 C C . THR A 1 181 ? 14.912 -20.058 -0.377 1.00 97.44 181 THR A C 1
ATOM 1427 O O . THR A 1 181 ? 14.637 -21.209 -0.053 1.00 97.44 181 THR A O 1
ATOM 1430 N N . GLU A 1 182 ? 15.342 -19.156 0.508 1.00 97.00 182 GLU A N 1
ATOM 1431 C CA . GLU A 1 182 ? 15.481 -19.428 1.946 1.00 97.00 182 GLU A CA 1
ATOM 1432 C C . GLU A 1 182 ? 14.212 -19.133 2.767 1.00 97.00 182 GLU A C 1
ATOM 1434 O O . GLU A 1 182 ? 14.213 -19.320 3.981 1.00 97.00 182 GLU A O 1
ATOM 1439 N N . GLY A 1 183 ? 13.119 -18.697 2.132 1.00 96.25 183 GLY A N 1
ATOM 1440 C CA . GLY A 1 183 ? 11.816 -18.520 2.780 1.00 96.25 183 GLY A CA 1
ATOM 1441 C C . GLY A 1 183 ? 11.674 -17.273 3.661 1.00 96.25 183 GLY A C 1
ATOM 1442 O O . GLY A 1 183 ? 10.711 -17.174 4.419 1.00 96.25 183 GLY A O 1
ATOM 1443 N N . HIS A 1 184 ? 12.588 -16.301 3.566 1.00 96.62 184 HIS A N 1
ATOM 1444 C CA . HIS A 1 184 ? 12.489 -15.030 4.304 1.00 96.62 184 HIS A CA 1
ATOM 1445 C C . HIS A 1 184 ? 11.378 -14.129 3.751 1.00 96.62 184 HIS A C 1
ATOM 1447 O O . HIS A 1 184 ? 10.715 -13.388 4.488 1.00 96.62 184 HIS A O 1
ATOM 1453 N N . VAL A 1 185 ? 11.160 -14.207 2.438 1.00 97.06 185 VAL A N 1
ATOM 1454 C CA . VAL A 1 185 ? 10.057 -13.559 1.718 1.00 97.06 185 VAL A CA 1
ATOM 1455 C C . VAL A 1 185 ? 9.347 -14.564 0.828 1.00 97.06 185 VAL A C 1
ATOM 1457 O O . VAL A 1 185 ? 9.933 -15.565 0.425 1.00 97.06 185 VAL A O 1
ATOM 1460 N N . ARG A 1 186 ? 8.071 -14.306 0.537 1.00 94.50 186 ARG A N 1
ATOM 1461 C CA . ARG A 1 186 ? 7.216 -15.273 -0.154 1.00 94.50 186 ARG A CA 1
ATOM 1462 C C . ARG A 1 186 ? 7.616 -15.489 -1.610 1.00 94.50 186 ARG A C 1
ATOM 1464 O O . ARG A 1 186 ? 7.738 -16.627 -2.046 1.00 94.50 186 ARG A O 1
ATOM 1471 N N . ASP A 1 187 ? 7.744 -14.396 -2.354 1.00 96.81 187 ASP A N 1
ATOM 1472 C CA . ASP A 1 187 ? 8.061 -14.380 -3.783 1.00 96.81 187 ASP A CA 1
ATOM 1473 C C . ASP A 1 187 ? 8.480 -12.955 -4.209 1.00 96.81 187 ASP A C 1
ATOM 1475 O O . ASP A 1 187 ? 8.545 -12.038 -3.385 1.00 96.81 187 ASP A O 1
ATOM 1479 N N . TRP A 1 188 ? 8.727 -12.738 -5.501 1.00 96.81 188 TRP A N 1
ATOM 1480 C CA . TRP A 1 188 ? 9.072 -11.450 -6.109 1.00 96.81 188 TRP A CA 1
ATOM 1481 C C . TRP A 1 188 ? 8.028 -10.352 -5.904 1.00 96.81 188 TRP A C 1
ATOM 1483 O O . TRP A 1 188 ? 8.333 -9.185 -6.148 1.00 96.81 188 TRP A O 1
ATOM 1493 N N . ASP A 1 189 ? 6.803 -10.691 -5.513 1.00 97.06 189 ASP A N 1
ATOM 1494 C CA . ASP A 1 189 ? 5.722 -9.750 -5.231 1.00 97.06 189 ASP A CA 1
ATOM 1495 C C . ASP A 1 189 ? 5.435 -9.574 -3.727 1.00 97.06 189 ASP A C 1
ATOM 1497 O O . ASP A 1 189 ? 4.457 -8.912 -3.381 1.00 97.06 189 ASP A O 1
ATOM 1501 N N . ASP A 1 190 ? 6.276 -10.115 -2.833 1.00 98.19 190 ASP A N 1
ATOM 1502 C CA . ASP A 1 190 ? 6.143 -9.925 -1.383 1.00 98.19 190 ASP A CA 1
ATOM 1503 C C . ASP A 1 190 ? 6.173 -8.422 -1.034 1.00 98.19 190 ASP A C 1
ATOM 1505 O O . ASP A 1 190 ? 7.167 -7.761 -1.346 1.00 98.19 190 ASP A O 1
ATOM 1509 N N . PRO A 1 191 ? 5.141 -7.862 -0.368 1.00 98.06 191 PRO A N 1
ATOM 1510 C CA . PRO A 1 191 ? 5.036 -6.426 -0.089 1.00 98.06 191 PRO A CA 1
ATOM 1511 C C . PRO A 1 191 ? 6.207 -5.800 0.684 1.00 98.06 191 PRO A C 1
ATOM 1513 O O . PRO A 1 191 ? 6.314 -4.577 0.737 1.00 98.06 191 PRO A O 1
ATOM 1516 N N . ARG A 1 192 ? 7.099 -6.595 1.285 1.00 97.19 192 ARG A 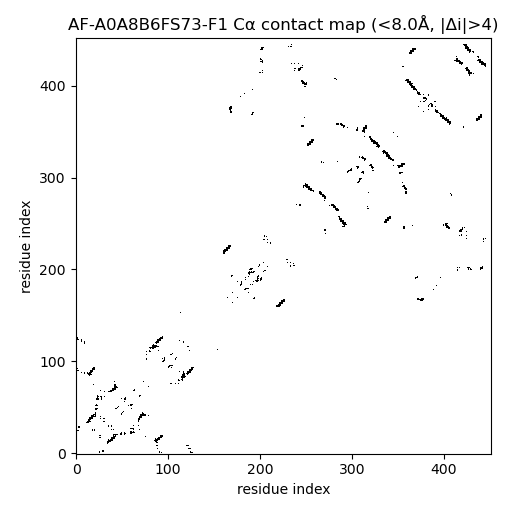N 1
ATOM 1517 C CA . ARG A 1 192 ? 8.310 -6.096 1.958 1.00 97.19 192 ARG A CA 1
ATOM 1518 C C . ARG A 1 192 ? 9.451 -5.759 0.992 1.00 97.19 192 ARG A C 1
ATOM 1520 O O . ARG A 1 192 ? 10.412 -5.109 1.398 1.00 97.19 192 ARG A O 1
ATOM 1527 N N . LEU A 1 193 ? 9.362 -6.186 -0.268 1.00 97.06 193 LEU A N 1
ATOM 1528 C CA . LEU A 1 193 ? 10.341 -5.895 -1.316 1.00 97.06 193 LEU A CA 1
ATOM 1529 C C . LEU A 1 193 ? 10.039 -4.573 -2.045 1.00 97.06 193 LEU A C 1
ATOM 1531 O O . LEU A 1 193 ? 8.936 -4.034 -1.994 1.00 97.06 193 LEU A O 1
ATOM 1535 N N . PHE A 1 194 ? 11.036 -4.080 -2.787 1.00 95.56 194 PHE A N 1
ATOM 1536 C CA . PHE A 1 194 ? 10.946 -2.872 -3.624 1.00 95.56 194 PHE A CA 1
ATOM 1537 C C . PHE A 1 194 ? 10.874 -3.178 -5.129 1.00 95.56 194 PHE A C 1
ATOM 1539 O O . PHE A 1 194 ? 11.161 -2.325 -5.967 1.00 95.56 194 PHE A O 1
ATOM 1546 N N . THR A 1 195 ? 10.489 -4.400 -5.499 1.00 95.50 195 THR A N 1
ATOM 1547 C CA . THR A 1 195 ? 10.124 -4.707 -6.888 1.00 95.50 195 THR A CA 1
ATOM 1548 C C . THR A 1 195 ? 8.821 -3.981 -7.238 1.00 95.50 195 THR A C 1
ATOM 1550 O O . THR A 1 195 ? 7.979 -3.730 -6.374 1.00 95.50 195 THR A O 1
ATOM 1553 N N . LEU A 1 196 ? 8.603 -3.651 -8.513 1.00 95.44 196 LEU A N 1
ATOM 1554 C CA . LEU A 1 196 ? 7.364 -2.972 -8.919 1.00 95.44 196 LEU A CA 1
ATOM 1555 C C . LEU A 1 196 ? 6.112 -3.816 -8.626 1.00 95.44 196 LEU A C 1
ATOM 1557 O O . LEU A 1 196 ? 5.068 -3.271 -8.272 1.00 95.44 196 LEU A O 1
ATOM 1561 N N . THR A 1 197 ? 6.220 -5.142 -8.729 1.00 95.56 197 THR A N 1
ATOM 1562 C CA . THR A 1 197 ? 5.153 -6.086 -8.373 1.00 95.56 197 THR A CA 1
ATOM 1563 C C . THR A 1 197 ? 4.855 -6.068 -6.875 1.00 95.56 197 THR A C 1
ATOM 1565 O O . THR A 1 197 ? 3.685 -5.977 -6.503 1.00 95.56 197 THR A O 1
ATOM 1568 N N . ALA A 1 198 ? 5.885 -6.054 -6.021 1.00 97.75 198 ALA A N 1
ATOM 1569 C CA . ALA A 1 198 ? 5.730 -5.936 -4.573 1.00 97.75 198 ALA A CA 1
ATOM 1570 C C . ALA A 1 198 ? 5.117 -4.599 -4.160 1.00 97.75 198 ALA A C 1
ATOM 1572 O O . ALA A 1 198 ? 4.162 -4.572 -3.388 1.00 97.75 198 ALA A O 1
ATOM 1573 N N . LEU A 1 199 ? 5.601 -3.484 -4.716 1.00 97.94 199 LEU A N 1
ATOM 1574 C CA . LEU A 1 199 ? 5.062 -2.155 -4.420 1.00 97.94 199 LEU A CA 1
ATOM 1575 C C . LEU A 1 199 ? 3.594 -2.041 -4.852 1.00 97.94 199 LEU A C 1
ATOM 1577 O O . LEU A 1 199 ? 2.760 -1.550 -4.086 1.00 97.94 199 LEU A O 1
ATOM 1581 N N . ARG A 1 200 ? 3.245 -2.565 -6.035 1.00 98.25 200 ARG A N 1
ATOM 1582 C CA . ARG A 1 200 ? 1.852 -2.638 -6.499 1.00 98.25 200 ARG A CA 1
ATOM 1583 C C . ARG A 1 200 ? 0.986 -3.435 -5.528 1.00 98.25 200 ARG A C 1
ATOM 1585 O O . ARG A 1 200 ? -0.093 -2.970 -5.163 1.00 98.25 200 ARG A O 1
ATOM 1592 N N . ARG A 1 201 ? 1.459 -4.602 -5.086 1.00 98.38 201 ARG A N 1
ATOM 1593 C CA . ARG A 1 201 ? 0.746 -5.466 -4.140 1.00 98.38 201 ARG A CA 1
ATOM 1594 C C . ARG A 1 201 ? 0.621 -4.861 -2.741 1.00 98.38 201 ARG A C 1
ATOM 1596 O O . ARG A 1 201 ? -0.432 -4.966 -2.114 1.00 98.38 201 ARG A O 1
ATOM 1603 N N . ARG A 1 202 ? 1.654 -4.160 -2.273 1.00 98.38 202 ARG A N 1
ATOM 1604 C CA . ARG A 1 202 ? 1.620 -3.352 -1.045 1.00 98.38 202 ARG A CA 1
ATOM 1605 C C . ARG A 1 202 ? 0.578 -2.231 -1.129 1.00 98.38 202 ARG A C 1
ATOM 1607 O O . ARG A 1 202 ? 0.074 -1.778 -0.104 1.00 98.38 202 ARG A O 1
ATOM 1614 N N . GLY A 1 203 ? 0.243 -1.792 -2.342 1.00 98.50 203 GLY A N 1
ATOM 1615 C CA . GLY A 1 203 ? -0.807 -0.816 -2.623 1.00 98.50 203 GLY A CA 1
ATOM 1616 C C . GLY A 1 203 ? -0.301 0.538 -3.114 1.00 98.50 203 GLY A C 1
ATOM 1617 O O . GLY A 1 203 ? -1.082 1.488 -3.129 1.00 98.50 203 GLY A O 1
ATOM 1618 N N . PHE A 1 204 ? 0.968 0.648 -3.517 1.00 98.56 204 PHE A N 1
ATOM 1619 C CA . PHE A 1 204 ? 1.565 1.906 -3.970 1.00 98.56 204 PHE A CA 1
ATOM 1620 C C . PHE A 1 204 ? 0.931 2.321 -5.309 1.00 98.56 204 PHE A C 1
ATOM 1622 O O . PHE A 1 204 ? 0.966 1.534 -6.261 1.00 98.56 204 PHE A O 1
ATOM 1629 N N . PRO A 1 205 ? 0.342 3.528 -5.412 1.00 98.06 205 PRO A N 1
ATOM 1630 C CA . PRO A 1 205 ? -0.171 4.032 -6.682 1.00 98.06 205 PRO A CA 1
ATOM 1631 C C . PRO A 1 205 ? 0.968 4.280 -7.680 1.00 98.06 205 PRO A C 1
ATOM 1633 O O . PRO A 1 205 ? 2.016 4.797 -7.275 1.00 98.06 205 PRO A O 1
ATOM 1636 N N . PRO A 1 206 ? 0.786 3.982 -8.978 1.00 96.88 206 PRO A N 1
ATOM 1637 C CA . PRO A 1 206 ? 1.785 4.311 -9.995 1.00 96.88 206 PRO A CA 1
ATOM 1638 C C . PRO A 1 206 ? 2.080 5.819 -10.053 1.00 96.88 206 PRO A C 1
ATOM 1640 O O . PRO A 1 206 ? 3.224 6.216 -10.262 1.00 96.88 206 PRO A O 1
ATOM 1643 N N . GLU A 1 207 ? 1.087 6.668 -9.778 1.00 97.44 207 GLU A N 1
ATOM 1644 C CA . GLU A 1 207 ? 1.236 8.123 -9.706 1.00 97.44 207 GLU A CA 1
ATOM 1645 C C . GLU A 1 207 ? 2.244 8.536 -8.626 1.00 97.44 207 GLU A C 1
ATOM 1647 O O . GLU A 1 207 ? 3.022 9.466 -8.832 1.00 97.44 207 GLU A O 1
ATOM 1652 N N . ALA A 1 208 ? 2.285 7.819 -7.498 1.00 97.62 208 ALA A N 1
ATOM 1653 C CA . ALA A 1 208 ? 3.227 8.092 -6.417 1.00 97.62 208 ALA A CA 1
ATOM 1654 C C . ALA A 1 208 ? 4.664 7.697 -6.787 1.00 97.62 208 ALA A C 1
ATOM 1656 O O . ALA A 1 208 ? 5.599 8.407 -6.417 1.00 97.62 208 ALA A O 1
ATOM 1657 N N . ILE A 1 209 ? 4.841 6.604 -7.541 1.00 96.38 209 ILE A N 1
ATOM 1658 C CA . ILE A 1 209 ? 6.153 6.198 -8.070 1.00 96.38 209 ILE A CA 1
ATOM 1659 C C . ILE A 1 209 ? 6.671 7.256 -9.047 1.00 96.38 209 ILE A C 1
ATOM 1661 O O . ILE A 1 209 ? 7.807 7.706 -8.922 1.00 96.38 209 ILE A O 1
ATOM 1665 N N . ASN A 1 210 ? 5.819 7.711 -9.969 1.00 94.12 210 ASN A N 1
ATOM 1666 C CA . ASN A 1 210 ? 6.175 8.752 -10.933 1.00 94.12 210 ASN A CA 1
ATOM 1667 C C . ASN A 1 210 ? 6.522 10.074 -10.236 1.00 94.12 210 ASN A C 1
ATOM 1669 O O . ASN A 1 210 ? 7.526 10.700 -10.570 1.00 94.12 210 ASN A O 1
ATOM 1673 N N . LEU A 1 211 ? 5.732 10.471 -9.231 1.00 94.81 211 LEU A N 1
ATOM 1674 C CA . LEU A 1 211 ? 6.001 11.654 -8.415 1.00 94.81 211 LEU A CA 1
ATOM 1675 C C . LEU A 1 211 ? 7.340 11.545 -7.679 1.00 94.81 211 LEU A C 1
ATOM 1677 O O . LEU A 1 211 ? 8.098 12.511 -7.632 1.00 94.81 211 LEU A O 1
ATOM 1681 N N . PHE A 1 212 ? 7.643 1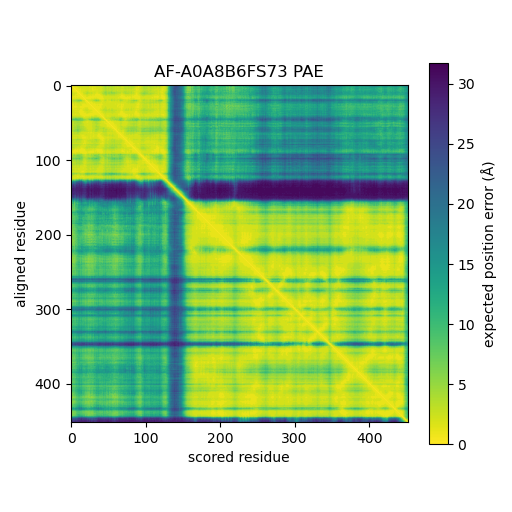0.375 -7.119 1.00 95.06 212 PHE A N 1
ATOM 1682 C CA . PHE A 1 212 ? 8.920 10.119 -6.468 1.00 95.06 212 PHE A CA 1
ATOM 1683 C C . PHE A 1 212 ? 10.084 10.243 -7.458 1.00 95.06 212 PHE A C 1
ATOM 1685 O O . PHE A 1 212 ? 10.999 11.020 -7.202 1.00 95.06 212 PHE A O 1
ATOM 1692 N N . CYS A 1 213 ? 10.023 9.575 -8.614 1.00 91.19 213 CYS A N 1
ATOM 1693 C CA . CYS A 1 213 ? 11.054 9.682 -9.650 1.00 91.19 213 CYS A CA 1
ATOM 1694 C C . CYS A 1 213 ? 11.260 11.131 -10.120 1.00 91.19 213 CYS A C 1
ATOM 1696 O O . CYS A 1 213 ? 12.399 11.573 -10.252 1.00 91.19 213 CYS A O 1
ATOM 1698 N N . ALA A 1 214 ? 10.176 11.894 -10.302 1.00 89.75 214 ALA A N 1
ATOM 1699 C CA . ALA A 1 214 ? 10.249 13.307 -10.671 1.00 89.75 214 ALA A CA 1
ATOM 1700 C C . ALA A 1 214 ? 10.921 14.173 -9.589 1.00 89.75 214 ALA A C 1
ATOM 1702 O O . ALA A 1 214 ? 11.672 15.084 -9.923 1.00 89.75 214 ALA A O 1
ATOM 1703 N N . LYS A 1 215 ? 10.680 13.887 -8.300 1.00 91.06 215 LYS A N 1
ATOM 1704 C CA . LYS A 1 215 ? 11.310 14.608 -7.180 1.00 91.06 215 LYS A CA 1
ATOM 1705 C C . LYS A 1 215 ? 12.787 14.252 -6.990 1.00 91.06 215 LYS A C 1
ATOM 1707 O O . LYS A 1 215 ? 13.555 15.120 -6.593 1.00 91.06 215 LYS A O 1
ATOM 1712 N N . VAL A 1 216 ? 13.171 12.995 -7.217 1.00 89.81 216 VAL A N 1
ATOM 1713 C CA . VAL A 1 216 ? 14.576 12.555 -7.118 1.00 89.81 216 VAL A CA 1
ATOM 1714 C C . VAL A 1 216 ? 15.413 13.156 -8.246 1.00 89.81 216 VAL A C 1
ATOM 1716 O O . VAL A 1 216 ? 16.542 13.581 -8.012 1.00 89.81 216 VAL A O 1
ATOM 1719 N N . GLY A 1 217 ? 14.844 13.233 -9.450 1.00 84.50 217 GLY A N 1
ATOM 1720 C CA . GLY A 1 217 ? 15.550 13.714 -10.631 1.00 84.50 217 GLY A CA 1
ATOM 1721 C C . GLY A 1 217 ? 16.595 12.719 -11.140 1.00 84.50 217 GLY A C 1
ATOM 1722 O O . GLY A 1 217 ? 16.693 11.582 -10.677 1.00 84.50 217 GLY A O 1
ATOM 1723 N N . VAL A 1 218 ? 17.366 13.153 -12.135 1.00 82.31 218 VAL A N 1
ATOM 1724 C CA . VAL A 1 218 ? 18.439 12.365 -12.751 1.00 82.31 218 VAL A CA 1
ATOM 1725 C C . VAL A 1 218 ? 19.727 13.171 -12.646 1.00 82.31 218 VAL A C 1
ATOM 1727 O O . VAL A 1 218 ? 19.784 14.311 -13.099 1.00 82.31 218 VAL A O 1
ATOM 1730 N N . THR A 1 219 ? 20.750 12.591 -12.022 1.00 79.56 219 THR A N 1
ATOM 1731 C CA . THR A 1 219 ? 22.084 13.193 -11.885 1.00 79.56 219 THR A CA 1
ATOM 1732 C C . THR A 1 219 ? 23.151 12.131 -12.147 1.00 79.56 219 THR A C 1
ATOM 1734 O O . THR A 1 219 ? 22.840 10.943 -12.135 1.00 79.56 219 THR A O 1
ATOM 1737 N N . MET A 1 220 ? 24.410 12.531 -12.349 1.00 77.38 220 MET A N 1
ATOM 1738 C CA . MET A 1 220 ? 25.532 11.583 -12.484 1.00 77.38 220 MET A CA 1
ATOM 1739 C C . MET A 1 220 ? 25.910 10.922 -11.146 1.00 77.38 220 MET A C 1
ATOM 1741 O O . MET A 1 220 ? 26.563 9.882 -11.125 1.00 77.38 220 MET A O 1
ATOM 1745 N N . ALA A 1 221 ? 25.526 11.522 -10.015 1.00 78.19 221 ALA A N 1
ATOM 1746 C CA . ALA A 1 221 ? 25.922 11.052 -8.696 1.00 78.19 221 ALA A CA 1
ATOM 1747 C C . ALA A 1 221 ? 25.072 9.853 -8.255 1.00 78.19 221 ALA A C 1
ATOM 1749 O O . ALA A 1 221 ? 23.838 9.889 -8.288 1.00 78.19 221 ALA A O 1
ATOM 1750 N N . GLN A 1 222 ? 25.738 8.797 -7.779 1.00 78.56 222 GLN A N 1
ATOM 1751 C CA . GLN A 1 222 ? 25.070 7.684 -7.106 1.00 78.56 222 GLN A CA 1
ATOM 1752 C C . GLN A 1 222 ? 24.248 8.228 -5.937 1.00 78.56 222 GLN A C 1
ATOM 1754 O O . GLN A 1 222 ? 24.770 8.926 -5.068 1.00 78.56 222 GLN A O 1
ATOM 1759 N N . THR A 1 223 ? 22.952 7.924 -5.930 1.00 78.19 223 THR A N 1
ATOM 1760 C CA . THR A 1 223 ? 22.026 8.485 -4.948 1.00 78.19 223 THR A CA 1
ATOM 1761 C C . THR A 1 223 ? 21.479 7.362 -4.082 1.00 78.19 223 THR A C 1
ATOM 1763 O O . THR A 1 223 ? 20.866 6.420 -4.585 1.00 78.19 223 THR A O 1
ATOM 1766 N N . VAL A 1 224 ? 21.696 7.470 -2.771 1.00 86.06 224 VAL A N 1
ATOM 1767 C CA . VAL A 1 224 ? 21.119 6.569 -1.770 1.00 86.06 224 VAL A CA 1
ATOM 1768 C C . VAL A 1 224 ? 20.036 7.326 -1.008 1.00 86.06 224 VAL A C 1
ATOM 1770 O O . VAL A 1 224 ? 20.317 8.356 -0.396 1.00 86.06 224 VAL A O 1
ATOM 1773 N N . LEU A 1 225 ? 18.797 6.837 -1.044 1.00 90.12 225 LEU A N 1
ATOM 1774 C CA . LEU A 1 225 ? 17.649 7.498 -0.417 1.00 90.12 225 LEU A CA 1
ATOM 1775 C C . LEU A 1 225 ? 17.031 6.657 0.695 1.00 90.12 225 LEU A C 1
ATOM 1777 O O . LEU A 1 225 ? 17.010 5.429 0.647 1.00 90.12 225 LEU A O 1
ATOM 1781 N N . ASP A 1 226 ? 16.472 7.338 1.693 1.00 91.31 226 ASP A N 1
ATOM 1782 C CA . ASP A 1 226 ? 15.596 6.700 2.670 1.00 91.31 226 ASP A CA 1
ATOM 1783 C C . ASP A 1 226 ? 14.198 6.463 2.049 1.00 91.31 226 ASP A C 1
ATOM 1785 O O . ASP A 1 226 ? 13.648 7.376 1.418 1.00 91.31 226 ASP A O 1
ATOM 1789 N N . PRO A 1 227 ? 13.587 5.275 2.237 1.00 92.06 227 PRO A N 1
ATOM 1790 C CA . PRO A 1 227 ? 12.251 4.970 1.720 1.00 92.06 227 PRO A CA 1
ATOM 1791 C C . PRO A 1 227 ? 11.150 5.951 2.149 1.00 92.06 227 PRO A C 1
ATOM 1793 O O . PRO A 1 227 ? 10.135 6.062 1.463 1.00 92.06 227 PRO A O 1
ATOM 1796 N N . SER A 1 228 ? 11.337 6.698 3.240 1.00 92.12 228 SER A N 1
ATOM 1797 C CA . SER A 1 228 ? 10.377 7.694 3.733 1.00 92.12 228 SER A CA 1
ATOM 1798 C C . SER A 1 228 ? 9.990 8.747 2.691 1.00 92.12 228 SER A C 1
ATOM 1800 O O . SER A 1 228 ? 8.844 9.199 2.700 1.00 92.12 228 SER A O 1
ATOM 1802 N N . MET A 1 229 ? 10.884 9.110 1.763 1.00 93.00 229 MET A N 1
ATOM 1803 C CA . MET A 1 229 ? 10.565 10.038 0.670 1.00 93.00 229 MET A CA 1
ATOM 1804 C C . MET A 1 229 ? 9.574 9.425 -0.327 1.00 93.00 229 MET A C 1
ATOM 1806 O O . MET A 1 229 ? 8.627 10.092 -0.754 1.00 93.00 229 MET A O 1
ATOM 1810 N N . LEU A 1 230 ? 9.755 8.146 -0.669 1.00 95.44 230 LEU A N 1
ATOM 1811 C CA . LEU A 1 230 ? 8.809 7.405 -1.498 1.00 95.44 230 LEU A CA 1
ATOM 1812 C C . LEU A 1 230 ? 7.466 7.265 -0.770 1.00 95.44 230 LEU A C 1
ATOM 1814 O O . LEU A 1 230 ? 6.419 7.570 -1.336 1.00 95.44 230 LEU A O 1
ATOM 1818 N N . GLU A 1 231 ? 7.487 6.887 0.508 1.00 96.25 231 GLU A N 1
ATOM 1819 C CA . GLU A 1 231 ? 6.273 6.791 1.320 1.00 96.25 231 GLU A CA 1
ATOM 1820 C C . GLU A 1 231 ? 5.552 8.137 1.462 1.00 96.25 231 GLU A C 1
ATOM 1822 O O . GLU A 1 231 ? 4.327 8.174 1.506 1.00 96.25 231 GLU A O 1
ATOM 1827 N N . ALA A 1 232 ? 6.277 9.258 1.520 1.00 96.44 232 ALA A N 1
ATOM 1828 C CA . ALA A 1 232 ? 5.680 10.590 1.526 1.00 96.44 232 ALA A CA 1
ATOM 1829 C C . ALA A 1 232 ? 4.918 10.863 0.222 1.00 96.44 232 ALA A C 1
ATOM 1831 O O . ALA A 1 232 ? 3.768 11.284 0.280 1.00 96.44 232 ALA A O 1
ATOM 1832 N N . CYS A 1 233 ? 5.499 10.527 -0.935 1.00 97.38 233 CYS A N 1
ATOM 1833 C CA . CYS A 1 233 ? 4.804 10.636 -2.222 1.00 97.38 233 CYS A CA 1
ATOM 1834 C C . CYS A 1 233 ? 3.546 9.755 -2.267 1.00 97.38 233 CYS A C 1
ATOM 1836 O O . CYS A 1 233 ? 2.514 10.173 -2.787 1.00 97.38 233 CYS A O 1
ATOM 1838 N N . VAL A 1 234 ? 3.605 8.557 -1.678 1.00 98.31 234 VAL A N 1
ATOM 1839 C CA . VAL A 1 234 ? 2.440 7.669 -1.552 1.00 98.31 234 VAL A CA 1
ATOM 1840 C C . VAL A 1 234 ? 1.360 8.288 -0.668 1.00 98.31 234 VAL A C 1
ATOM 1842 O O . VAL A 1 234 ? 0.195 8.285 -1.058 1.00 98.31 234 VAL A O 1
ATOM 1845 N N . ARG A 1 235 ? 1.722 8.861 0.488 1.00 97.88 235 ARG A N 1
ATOM 1846 C CA . ARG A 1 235 ? 0.771 9.560 1.370 1.00 97.88 235 ARG A CA 1
ATOM 1847 C C . ARG A 1 235 ? 0.115 10.742 0.657 1.00 97.88 235 ARG A C 1
ATOM 1849 O O . ARG A 1 235 ? -1.100 10.877 0.754 1.00 97.88 235 ARG A O 1
ATOM 1856 N N . ASP A 1 236 ? 0.885 11.550 -0.074 1.00 96.50 236 ASP A N 1
ATOM 1857 C CA . ASP A 1 236 ? 0.372 12.711 -0.817 1.00 96.50 236 ASP A CA 1
ATOM 1858 C C . ASP A 1 236 ? -0.719 12.288 -1.815 1.00 96.50 236 ASP A C 1
ATOM 1860 O O . ASP A 1 236 ? -1.815 12.852 -1.822 1.00 96.50 236 ASP A O 1
ATOM 1864 N N . VAL A 1 237 ? -0.452 11.245 -2.610 1.00 97.88 237 VAL A N 1
ATOM 1865 C CA . VAL A 1 237 ? -1.408 10.726 -3.599 1.00 97.88 237 VAL A CA 1
ATOM 1866 C C . VAL A 1 237 ? -2.620 10.085 -2.924 1.00 97.88 237 VAL A C 1
ATOM 1868 O O . VAL A 1 237 ? -3.762 10.395 -3.272 1.00 97.88 237 VAL A O 1
ATOM 1871 N N . LEU A 1 238 ? -2.408 9.199 -1.948 1.00 98.00 238 LEU A N 1
ATOM 1872 C CA . LEU A 1 238 ? -3.502 8.474 -1.296 1.00 98.00 238 LEU A CA 1
ATOM 1873 C C . LEU A 1 238 ? -4.408 9.384 -0.467 1.00 98.00 238 LEU A C 1
ATOM 1875 O O . LEU A 1 238 ? -5.606 9.130 -0.389 1.00 98.00 238 LEU A O 1
ATOM 1879 N N . ASN A 1 239 ? -3.898 10.482 0.089 1.00 96.12 239 ASN A N 1
ATOM 1880 C CA . ASN A 1 239 ? -4.709 11.413 0.870 1.00 96.12 239 ASN A CA 1
ATOM 1881 C C . ASN A 1 239 ? -5.879 12.019 0.066 1.00 96.12 239 ASN A C 1
ATOM 1883 O O . ASN A 1 239 ? -6.931 12.324 0.637 1.00 96.12 239 ASN A O 1
ATOM 1887 N N . VAL A 1 240 ? -5.720 12.170 -1.252 1.00 95.62 240 VAL A N 1
ATOM 1888 C CA . VAL A 1 240 ? -6.737 12.762 -2.139 1.00 95.62 240 VAL A CA 1
ATOM 1889 C C . VAL A 1 240 ? -7.444 11.748 -3.042 1.00 95.62 240 VAL A C 1
ATOM 1891 O O . VAL A 1 240 ? -8.439 12.105 -3.678 1.00 95.62 240 VAL A O 1
ATOM 1894 N N . THR A 1 241 ? -6.966 10.498 -3.076 1.00 96.62 241 THR A N 1
ATOM 1895 C CA . THR A 1 241 ? -7.505 9.423 -3.932 1.00 96.62 241 THR A CA 1
ATOM 1896 C C . THR A 1 241 ? -8.136 8.261 -3.162 1.00 96.62 241 THR A C 1
ATOM 1898 O O . THR A 1 241 ? -9.045 7.633 -3.695 1.00 96.62 241 THR A O 1
ATOM 1901 N N . ALA A 1 242 ? -7.714 7.980 -1.923 1.00 97.75 242 ALA A N 1
ATOM 1902 C CA . ALA A 1 242 ? -8.253 6.881 -1.124 1.00 97.75 242 ALA A CA 1
ATOM 1903 C C . ALA A 1 242 ? -9.465 7.340 -0.284 1.00 97.75 242 ALA A C 1
ATOM 1905 O O . ALA A 1 242 ? -9.313 8.248 0.547 1.00 97.75 242 ALA A O 1
ATOM 1906 N N . PRO A 1 243 ? -10.656 6.732 -0.457 1.00 97.75 243 PRO A N 1
ATOM 1907 C CA . PRO A 1 243 ? -11.803 6.988 0.407 1.00 97.75 243 PRO A CA 1
ATOM 1908 C C . PRO A 1 243 ? -11.510 6.582 1.856 1.00 97.75 243 PRO A C 1
ATOM 1910 O O . PRO A 1 243 ? -10.695 5.694 2.127 1.00 97.75 243 PRO A O 1
ATOM 1913 N N . ARG A 1 244 ? -12.163 7.261 2.799 1.00 97.44 244 ARG A N 1
ATOM 1914 C CA . ARG A 1 244 ? -12.052 6.963 4.230 1.00 97.44 244 ARG A CA 1
ATOM 1915 C C . ARG A 1 244 ? -12.967 5.801 4.575 1.00 97.44 244 ARG A C 1
ATOM 1917 O O . ARG A 1 244 ? -14.082 5.738 4.079 1.00 97.44 244 ARG A O 1
ATOM 1924 N N . ALA A 1 245 ? -12.473 4.932 5.441 1.00 98.25 245 ALA A N 1
ATOM 1925 C CA . ALA A 1 245 ? -13.237 3.901 6.124 1.00 98.25 245 ALA A CA 1
ATOM 1926 C C . ALA A 1 245 ? -12.727 3.812 7.569 1.00 98.25 245 ALA A C 1
ATOM 1928 O O . ALA A 1 245 ? -11.597 4.208 7.875 1.00 98.25 245 ALA A O 1
ATOM 1929 N N . MET A 1 246 ? -13.542 3.302 8.476 1.00 98.31 246 MET A N 1
ATOM 1930 C CA . MET A 1 246 ? -13.148 2.962 9.833 1.00 98.31 246 MET A CA 1
ATOM 1931 C C . MET A 1 246 ? -12.817 1.475 9.911 1.00 98.31 246 MET A C 1
ATOM 1933 O O . MET A 1 246 ? -13.578 0.613 9.473 1.00 98.31 246 MET A O 1
ATOM 1937 N N . ALA A 1 247 ? -11.659 1.177 10.492 1.00 98.44 247 ALA A N 1
ATOM 1938 C CA . ALA A 1 247 ? -11.235 -0.181 10.781 1.00 98.44 247 ALA A CA 1
ATOM 1939 C C . ALA A 1 247 ? -10.602 -0.230 12.166 1.00 98.44 247 ALA A C 1
ATOM 1941 O O . ALA A 1 247 ? -9.817 0.645 12.519 1.00 98.44 247 ALA A O 1
ATOM 1942 N N . VAL A 1 248 ? -10.960 -1.250 12.928 1.00 98.69 248 VAL A N 1
ATOM 1943 C CA . VAL A 1 248 ? -10.473 -1.543 14.266 1.00 98.69 248 VAL A CA 1
ATOM 1944 C C . VAL A 1 248 ? -9.648 -2.820 14.201 1.00 98.69 248 VAL A C 1
ATOM 1946 O O . VAL A 1 248 ? -10.174 -3.895 13.919 1.00 98.69 248 VAL A O 1
ATOM 1949 N N . LEU A 1 249 ? -8.349 -2.703 14.435 1.00 98.25 249 LEU A N 1
ATOM 1950 C CA . LEU A 1 249 ? -7.397 -3.801 14.291 1.00 98.25 249 LEU A CA 1
ATOM 1951 C C . LEU A 1 249 ? -7.415 -4.697 15.529 1.00 98.25 249 LEU A C 1
ATOM 1953 O O . LEU A 1 249 ? -7.431 -5.918 15.405 1.00 98.25 249 LEU A O 1
ATOM 1957 N N . GLU A 1 250 ? -7.475 -4.100 16.718 1.00 97.44 250 GLU A N 1
ATOM 1958 C CA . GLU A 1 250 ? -7.581 -4.825 17.983 1.00 97.44 250 GLU A CA 1
ATOM 1959 C C . GLU A 1 250 ? -8.925 -4.514 18.650 1.00 97.44 250 GLU A C 1
ATOM 1961 O O . GLU A 1 250 ? -9.001 -3.613 19.490 1.00 97.44 250 GLU A O 1
ATOM 1966 N N . PRO A 1 251 ? -10.012 -5.222 18.294 1.00 98.12 251 PRO A N 1
ATOM 1967 C CA . PRO A 1 251 ? -11.344 -4.856 18.751 1.00 98.12 251 PRO A CA 1
ATOM 1968 C C . PRO A 1 251 ? -11.522 -5.006 20.264 1.00 98.12 251 PRO A C 1
ATOM 1970 O O . PRO A 1 251 ? -11.270 -6.056 20.864 1.00 98.12 251 PRO A O 1
ATOM 1973 N N . LEU A 1 252 ? -12.031 -3.936 20.872 1.00 98.25 252 LEU A N 1
ATOM 1974 C CA . LEU A 1 252 ? -12.591 -3.904 22.216 1.00 98.25 252 LEU A CA 1
ATOM 1975 C C . LEU A 1 252 ? -14.081 -3.568 22.116 1.00 98.25 252 LEU A C 1
ATOM 1977 O O . LEU A 1 252 ? -14.459 -2.523 21.582 1.00 98.25 252 LEU A O 1
ATOM 1981 N N . LYS A 1 253 ? -14.927 -4.477 22.606 1.00 98.56 253 LYS A N 1
ATOM 1982 C CA . LYS A 1 253 ? -16.384 -4.327 22.562 1.00 98.56 253 LYS A CA 1
ATOM 1983 C C . LYS A 1 253 ? -16.846 -3.271 23.563 1.00 98.56 253 LYS A C 1
ATOM 1985 O O . LYS A 1 253 ? -16.430 -3.287 24.720 1.00 98.56 253 LYS A O 1
ATOM 1990 N N . VAL A 1 254 ? -17.768 -2.418 23.132 1.00 98.62 254 VAL A N 1
ATOM 1991 C CA . VAL A 1 254 ? -18.431 -1.410 23.959 1.00 98.62 254 VAL A CA 1
ATOM 1992 C C . VAL A 1 254 ? -19.943 -1.533 23.795 1.00 98.62 254 VAL A C 1
ATOM 1994 O O . VAL A 1 254 ? -20.452 -1.541 22.674 1.00 98.62 254 VAL A O 1
ATOM 1997 N N . THR A 1 255 ? -20.660 -1.614 24.915 1.00 98.44 255 THR A N 1
ATOM 1998 C CA . THR A 1 255 ? -22.129 -1.618 24.959 1.00 98.44 255 THR A CA 1
ATOM 1999 C C . THR A 1 255 ? -22.630 -0.281 25.496 1.00 98.44 255 THR A C 1
ATOM 2001 O O . THR A 1 255 ? -22.271 0.114 26.602 1.00 98.44 255 THR A O 1
ATOM 2004 N N . ILE A 1 256 ? -23.459 0.415 24.722 1.00 97.75 256 ILE A N 1
ATOM 2005 C CA . ILE A 1 256 ? -24.055 1.704 25.077 1.00 97.75 256 ILE A CA 1
ATOM 2006 C C . ILE A 1 256 ? -25.411 1.449 25.744 1.00 97.75 256 ILE A C 1
ATOM 2008 O O . ILE A 1 256 ? -26.372 1.067 25.076 1.00 97.75 256 ILE A O 1
ATOM 2012 N N . ASN A 1 257 ? -25.495 1.674 27.055 1.00 96.06 257 ASN A N 1
ATOM 2013 C CA . ASN A 1 257 ? -26.692 1.384 27.852 1.00 96.06 257 ASN A CA 1
ATOM 2014 C C . ASN A 1 257 ? -27.878 2.292 27.517 1.00 96.06 257 ASN A C 1
ATOM 2016 O O . ASN A 1 257 ? -29.022 1.848 27.488 1.00 96.06 257 ASN A O 1
ATOM 2020 N N . ASN A 1 258 ? -27.610 3.574 27.285 1.00 95.00 258 ASN A N 1
ATOM 2021 C CA . ASN A 1 258 ? -28.619 4.597 27.023 1.00 95.00 258 ASN A CA 1
ATOM 2022 C C . ASN A 1 258 ? -28.680 4.959 25.530 1.00 95.00 258 ASN A C 1
ATOM 2024 O O . ASN A 1 258 ? -28.775 6.136 25.177 1.00 95.00 258 ASN A O 1
ATOM 2028 N N . PHE A 1 259 ? -28.574 3.958 24.647 1.00 93.12 259 PHE A N 1
ATOM 2029 C CA . PHE A 1 259 ? -28.612 4.194 23.206 1.00 93.12 259 PHE A CA 1
ATOM 2030 C C . PHE A 1 259 ? -29.924 4.910 22.812 1.00 93.12 259 PHE A C 1
ATOM 2032 O O . PHE A 1 259 ? -30.997 4.446 23.207 1.00 93.12 259 PHE A O 1
ATOM 2039 N N . PRO A 1 260 ? -29.881 6.030 22.062 1.00 86.12 260 PRO A N 1
ATOM 2040 C CA . PRO A 1 260 ? -31.083 6.807 21.764 1.00 86.12 260 PRO A CA 1
ATOM 2041 C C . PRO A 1 260 ? -32.085 6.006 20.923 1.00 86.12 260 PRO A C 1
ATOM 2043 O O . PRO A 1 260 ? -31.770 5.608 19.803 1.00 86.12 260 PRO A O 1
ATOM 2046 N N . ALA A 1 261 ? -33.303 5.814 21.440 1.00 81.12 261 ALA A N 1
ATOM 2047 C CA . ALA A 1 261 ? -34.352 5.039 20.767 1.00 81.12 261 ALA A CA 1
ATOM 2048 C C . ALA A 1 261 ? -34.750 5.617 19.394 1.00 81.12 261 ALA A C 1
ATOM 2050 O O . ALA A 1 261 ? -35.095 4.861 18.491 1.00 81.12 261 ALA A O 1
ATOM 2051 N N . ASP A 1 262 ? -34.640 6.938 19.224 1.00 79.69 262 ASP A N 1
ATOM 2052 C CA . ASP A 1 262 ? -35.033 7.650 18.000 1.00 79.69 262 ASP A CA 1
ATOM 2053 C C . ASP A 1 262 ? -33.910 7.738 16.946 1.00 79.69 262 ASP A C 1
ATOM 2055 O O . ASP A 1 262 ? -34.064 8.410 15.924 1.00 79.69 262 ASP A O 1
ATOM 2059 N N . HIS A 1 263 ? -32.744 7.121 17.178 1.00 83.69 263 HIS A N 1
ATOM 2060 C CA . HIS A 1 263 ? -31.661 7.148 16.194 1.00 83.69 263 HIS A CA 1
ATOM 2061 C C . HIS A 1 263 ? -31.985 6.245 14.995 1.00 83.69 263 HIS A C 1
ATOM 2063 O O . HIS A 1 263 ? -32.393 5.100 15.164 1.00 83.69 263 HIS A O 1
ATOM 2069 N N . SER A 1 264 ? -31.693 6.699 13.773 1.00 81.44 264 SER A N 1
ATOM 2070 C CA . SER A 1 264 ? -31.958 5.970 12.515 1.00 81.44 264 SER A CA 1
ATOM 2071 C C . SER A 1 264 ? -31.182 4.652 12.338 1.00 81.44 264 SER A C 1
ATOM 2073 O O . SER A 1 264 ? -31.308 4.000 11.306 1.00 81.44 264 SER A O 1
ATOM 2075 N N . GLY A 1 265 ? -30.322 4.283 13.293 1.00 88.50 265 GLY A N 1
ATOM 2076 C CA . GLY A 1 265 ? -29.442 3.112 13.207 1.00 88.50 265 GLY A CA 1
ATOM 2077 C C . GLY A 1 265 ? -28.316 3.193 12.166 1.00 88.50 265 GLY A C 1
ATOM 2078 O O . GLY A 1 265 ? -27.561 2.234 12.027 1.00 88.50 265 GLY A O 1
ATOM 2079 N N . SER A 1 266 ? -28.167 4.307 11.440 1.00 93.31 266 SER A N 1
ATOM 2080 C CA . SER A 1 266 ? -27.133 4.466 10.409 1.00 93.31 266 SER A CA 1
ATOM 2081 C C . SER A 1 266 ? -26.581 5.891 10.348 1.00 93.31 266 SER A C 1
ATOM 2083 O O . SER A 1 266 ? -27.265 6.845 10.721 1.00 93.31 266 SER A O 1
ATOM 2085 N N . LEU A 1 267 ? -25.340 6.034 9.886 1.00 94.25 267 LEU A N 1
ATOM 2086 C CA . LEU A 1 267 ? -24.634 7.307 9.763 1.00 94.25 267 LEU A CA 1
ATOM 2087 C C . LEU A 1 267 ? -24.035 7.450 8.368 1.00 94.25 267 LEU A C 1
ATOM 2089 O O . LEU A 1 267 ? -23.433 6.510 7.853 1.00 94.25 267 LEU A O 1
ATOM 2093 N N . ALA A 1 268 ? -24.174 8.636 7.777 1.00 95.00 268 ALA A N 1
ATOM 2094 C CA . ALA A 1 268 ? -23.492 8.997 6.541 1.00 95.00 268 ALA A CA 1
ATOM 2095 C C . ALA A 1 268 ? -22.114 9.590 6.861 1.00 95.00 268 ALA A C 1
ATOM 2097 O O . ALA A 1 268 ? -22.008 10.541 7.634 1.00 95.00 268 ALA A O 1
ATOM 2098 N N . ILE A 1 269 ? -21.068 9.035 6.254 1.00 95.31 269 ILE A N 1
ATOM 2099 C CA . ILE A 1 269 ? -19.676 9.427 6.461 1.00 95.31 269 ILE A CA 1
ATOM 2100 C C . ILE A 1 269 ? -19.100 9.921 5.134 1.00 95.31 269 ILE A C 1
ATOM 2102 O O . ILE A 1 269 ? -19.177 9.203 4.134 1.00 95.31 269 ILE A O 1
ATOM 2106 N N . PRO A 1 270 ? -18.518 11.131 5.084 1.00 95.75 270 PRO A N 1
ATOM 2107 C CA . PRO A 1 270 ? -17.896 11.634 3.867 1.00 95.75 270 PRO A CA 1
ATOM 2108 C C . PRO A 1 270 ? -16.686 10.773 3.486 1.00 95.75 270 PRO A C 1
ATOM 2110 O O . PRO A 1 270 ? -15.806 10.513 4.308 1.00 95.75 270 PRO A O 1
ATOM 2113 N N . ASN A 1 271 ? -16.594 10.388 2.212 1.00 96.12 271 ASN A N 1
ATOM 2114 C CA . ASN A 1 271 ? -15.453 9.622 1.701 1.00 96.12 271 ASN A CA 1
ATOM 2115 C C . ASN A 1 271 ? -14.149 10.427 1.779 1.00 96.12 271 ASN A C 1
ATOM 2117 O O . ASN A 1 271 ? -13.071 9.850 1.918 1.00 96.12 271 ASN A O 1
ATOM 2121 N N . PHE A 1 272 ? -14.238 11.756 1.670 1.00 95.62 272 PHE A N 1
ATOM 2122 C CA . PHE A 1 272 ? -13.109 12.682 1.696 1.00 95.62 272 PHE A CA 1
ATOM 2123 C C . PHE A 1 272 ? -13.459 13.897 2.570 1.00 95.62 272 PHE A C 1
ATOM 2125 O O . PHE A 1 272 ? -14.231 14.746 2.138 1.00 95.62 272 PHE A O 1
ATOM 2132 N N . PRO A 1 273 ? -12.871 14.042 3.774 1.00 88.44 273 PRO A N 1
ATOM 2133 C CA . PRO A 1 273 ? -13.203 15.142 4.686 1.00 88.44 273 PRO A CA 1
ATOM 2134 C C . PRO A 1 273 ? -12.948 16.549 4.132 1.00 88.44 273 PRO A C 1
ATOM 2136 O O . PRO A 1 273 ? -13.548 17.506 4.600 1.00 88.44 273 PRO A O 1
ATOM 2139 N N . ALA A 1 274 ? -12.028 16.684 3.175 1.00 89.12 274 ALA A N 1
ATOM 2140 C CA . ALA A 1 274 ? -11.700 17.963 2.548 1.00 89.12 274 ALA A CA 1
ATOM 2141 C C . ALA A 1 274 ? -12.545 18.262 1.296 1.00 89.12 274 ALA A C 1
ATOM 2143 O O . ALA A 1 274 ? -12.404 19.340 0.728 1.00 89.12 274 ALA A O 1
ATOM 2144 N N . ASP A 1 275 ? -13.360 17.308 0.832 1.00 90.44 275 ASP A N 1
ATOM 2145 C CA . ASP A 1 275 ? -14.091 17.408 -0.431 1.00 90.44 275 ASP A CA 1
ATOM 2146 C C . ASP A 1 275 ? -15.366 16.550 -0.401 1.00 90.44 275 ASP A C 1
ATOM 2148 O O . ASP A 1 275 ? -15.378 15.386 -0.810 1.00 90.44 275 ASP A O 1
ATOM 2152 N N . GLU A 1 276 ? -16.458 17.142 0.085 1.00 85.69 276 GLU A N 1
ATOM 2153 C CA . GLU A 1 276 ? -17.767 16.483 0.178 1.00 85.69 276 GLU A CA 1
ATOM 2154 C C . GLU A 1 276 ? -18.355 16.115 -1.196 1.00 85.69 276 GLU A C 1
ATOM 2156 O O . GLU A 1 276 ? -19.190 15.214 -1.287 1.00 85.69 276 GLU A O 1
ATOM 2161 N N . SER A 1 277 ? -17.887 16.741 -2.287 1.00 92.06 277 SER A N 1
ATOM 2162 C CA . SER A 1 277 ? -18.356 16.429 -3.646 1.00 92.06 277 SER A CA 1
ATOM 2163 C C . SER A 1 277 ? -17.993 15.007 -4.088 1.00 92.06 277 SER A C 1
ATOM 2165 O O . SER A 1 277 ? -18.645 14.439 -4.965 1.00 92.06 277 SER A O 1
ATOM 2167 N N . LYS A 1 278 ? -17.007 14.384 -3.427 1.00 92.69 278 LYS A N 1
ATOM 2168 C CA . LYS A 1 278 ? -16.595 12.987 -3.643 1.00 92.69 278 LYS A CA 1
ATOM 2169 C C . LYS A 1 278 ? -17.486 11.963 -2.928 1.00 92.69 278 LYS A C 1
ATOM 2171 O O . LYS A 1 278 ? -17.141 10.780 -2.833 1.00 92.69 278 LYS A O 1
ATOM 2176 N N . GLY A 1 279 ? -18.640 12.413 -2.448 1.00 95.00 279 GLY A N 1
ATOM 2177 C CA . GLY A 1 279 ? -19.697 11.578 -1.910 1.00 95.00 279 GLY A CA 1
ATOM 2178 C C . GLY A 1 279 ? -19.420 11.058 -0.504 1.00 95.00 279 GLY A C 1
ATOM 2179 O O . GLY A 1 279 ? -18.432 11.386 0.158 1.00 95.00 279 GLY A O 1
ATOM 2180 N N . SER A 1 280 ? -20.335 10.212 -0.057 1.00 96.38 280 SER A N 1
ATOM 2181 C CA . SER A 1 280 ? -20.343 9.599 1.263 1.00 96.38 280 SER A CA 1
ATOM 2182 C C . SER A 1 280 ? -20.717 8.125 1.161 1.00 96.38 280 SER A C 1
ATOM 2184 O O . SER A 1 280 ? -21.242 7.665 0.146 1.00 96.38 280 SER A O 1
ATOM 2186 N N . HIS A 1 281 ? -20.436 7.385 2.224 1.00 96.19 281 HIS A N 1
ATOM 2187 C CA . HIS A 1 281 ? -20.924 6.029 2.433 1.00 96.19 281 HIS A CA 1
ATOM 2188 C C . HIS A 1 281 ? -21.724 5.976 3.734 1.00 96.19 281 HIS A C 1
ATOM 2190 O O . HIS A 1 281 ? -21.608 6.852 4.591 1.00 96.19 281 HIS A O 1
ATOM 2196 N N . THR A 1 282 ? -22.561 4.954 3.880 1.00 96.44 282 THR A N 1
ATOM 2197 C CA . THR A 1 282 ? -23.383 4.765 5.077 1.00 96.44 282 THR A CA 1
ATOM 2198 C C . THR A 1 282 ? -22.877 3.573 5.869 1.00 96.44 282 THR A C 1
ATOM 2200 O O . THR A 1 282 ? -22.651 2.507 5.298 1.00 96.44 282 THR A O 1
ATOM 2203 N N . ILE A 1 283 ? -22.740 3.746 7.181 1.00 96.44 283 ILE A N 1
ATOM 2204 C CA . ILE A 1 283 ? -22.390 2.669 8.110 1.00 96.44 283 ILE A CA 1
ATOM 2205 C C . ILE A 1 283 ? -23.465 2.518 9.192 1.00 96.44 283 ILE A C 1
ATOM 2207 O O . ILE A 1 283 ? -24.130 3.501 9.535 1.00 96.44 283 ILE A O 1
ATOM 2211 N N . PRO A 1 284 ? -23.650 1.318 9.758 1.00 96.88 284 PRO A N 1
ATOM 2212 C CA . PRO A 1 284 ? -24.550 1.119 10.884 1.00 96.88 284 PRO A CA 1
ATOM 2213 C C . PRO A 1 284 ? -23.989 1.743 12.171 1.00 96.88 284 PRO A C 1
ATOM 2215 O O . PRO A 1 284 ? -22.780 1.790 12.398 1.00 96.88 284 PRO A O 1
ATOM 2218 N N . PHE A 1 285 ? -24.889 2.203 13.037 1.00 96.31 285 PHE A N 1
ATOM 2219 C CA . PHE A 1 285 ? -24.596 2.659 14.393 1.00 96.31 285 PHE A CA 1
ATOM 2220 C C . PHE A 1 285 ? -25.634 2.068 15.340 1.00 96.31 285 PHE A C 1
ATOM 2222 O O . PHE A 1 285 ? -26.806 2.440 15.293 1.00 96.31 285 PHE A O 1
ATOM 2229 N N . THR A 1 286 ? -25.207 1.126 16.177 1.00 95.81 286 THR A N 1
ATOM 2230 C CA . THR A 1 286 ? -26.081 0.414 17.118 1.00 95.81 286 THR A CA 1
ATOM 2231 C C . THR A 1 286 ? -25.586 0.577 18.554 1.00 95.81 286 THR A C 1
ATOM 2233 O O . THR A 1 286 ? -24.537 1.174 18.800 1.00 95.81 286 THR A O 1
ATOM 2236 N N . SER A 1 287 ? -26.313 0.008 19.519 1.00 96.12 287 SER A N 1
ATOM 2237 C CA . SER A 1 287 ? -25.891 -0.024 20.924 1.00 96.12 287 SER A CA 1
ATOM 2238 C C . SER A 1 287 ? -24.590 -0.798 21.155 1.00 96.12 287 SER A C 1
ATOM 2240 O O . SER A 1 287 ? -23.995 -0.661 22.219 1.00 96.12 287 SER A O 1
ATOM 2242 N N . THR A 1 288 ? -24.129 -1.601 20.192 1.00 98.00 288 THR A N 1
ATOM 2243 C CA . THR A 1 288 ? -22.833 -2.282 20.262 1.00 98.00 288 THR A CA 1
ATOM 2244 C C . THR A 1 288 ? -21.874 -1.689 19.242 1.00 98.00 288 THR A C 1
ATOM 2246 O O . THR A 1 288 ? -22.104 -1.755 18.032 1.00 98.00 288 THR A O 1
ATOM 2249 N N . VAL A 1 289 ? -20.758 -1.157 19.731 1.00 98.25 289 VAL A N 1
ATOM 2250 C CA . VAL A 1 289 ? -19.657 -0.663 18.901 1.00 98.25 289 VAL A CA 1
ATOM 2251 C C . VAL A 1 289 ? -18.350 -1.327 19.315 1.00 98.25 289 VAL A C 1
ATOM 2253 O O . VAL A 1 289 ? -18.206 -1.818 20.433 1.00 98.25 289 VAL A O 1
ATOM 2256 N N . PHE A 1 290 ? -17.389 -1.340 18.406 1.00 98.75 290 PHE A N 1
ATOM 2257 C CA . PHE A 1 290 ? -16.029 -1.787 18.656 1.00 98.75 290 PHE A CA 1
ATOM 2258 C C . PHE A 1 290 ? -15.081 -0.619 18.437 1.00 98.75 290 PHE A C 1
ATOM 2260 O O . PHE A 1 290 ? -15.239 0.145 17.484 1.00 98.75 290 PHE A O 1
ATOM 2267 N N . ILE A 1 291 ? -14.103 -0.495 19.324 1.00 98.62 291 ILE A N 1
ATOM 2268 C CA . ILE A 1 291 ? -13.041 0.513 19.271 1.00 98.62 291 ILE A CA 1
ATOM 2269 C C . ILE A 1 291 ? -11.685 -0.183 19.309 1.00 98.62 291 ILE A C 1
ATOM 2271 O O . ILE A 1 291 ? -11.609 -1.358 19.675 1.00 98.62 291 ILE A O 1
ATOM 2275 N N . GLU A 1 292 ? -10.609 0.534 18.988 1.00 98.12 292 GLU A N 1
ATOM 2276 C CA . GLU A 1 292 ? -9.266 0.007 19.239 1.00 98.12 292 GLU A CA 1
ATOM 2277 C C . GLU A 1 292 ? -9.054 -0.213 20.732 1.00 98.12 292 GLU A C 1
ATOM 2279 O O . GLU A 1 292 ? -9.296 0.674 21.553 1.00 98.12 292 GLU A O 1
ATOM 2284 N N . ARG A 1 293 ? -8.499 -1.368 21.088 1.00 96.88 293 ARG A N 1
ATOM 2285 C CA . ARG A 1 293 ? -8.105 -1.685 22.461 1.00 96.88 293 ARG A CA 1
ATOM 2286 C C . ARG A 1 293 ? -7.175 -0.625 23.049 1.00 96.88 293 ARG A C 1
ATOM 2288 O O . ARG A 1 293 ? -7.312 -0.269 24.214 1.00 96.88 293 ARG A O 1
ATOM 2295 N N . SER A 1 294 ? -6.278 -0.070 22.233 1.00 95.56 294 SER A N 1
ATOM 2296 C CA . SER A 1 294 ? -5.336 0.984 22.640 1.00 95.56 294 SER A CA 1
ATOM 2297 C C . SER A 1 294 ? -5.979 2.363 22.890 1.00 95.56 294 SER A C 1
ATOM 2299 O O . SER A 1 294 ? -5.335 3.263 23.451 1.00 95.56 294 SER A O 1
ATOM 2301 N N . ASP A 1 295 ? -7.243 2.553 22.499 1.00 97.25 295 ASP A N 1
ATOM 2302 C CA . ASP A 1 295 ? -7.994 3.792 22.715 1.00 97.25 295 ASP A CA 1
ATOM 2303 C C . ASP A 1 295 ? -8.723 3.851 24.060 1.00 97.25 295 ASP A C 1
ATOM 2305 O O . ASP A 1 295 ? -9.265 4.911 24.389 1.00 97.25 295 ASP A O 1
ATOM 2309 N N . PHE A 1 296 ? -8.662 2.780 24.860 1.00 97.38 296 PHE A N 1
ATOM 2310 C CA . PHE A 1 296 ? -9.070 2.792 26.260 1.00 97.38 296 PHE A CA 1
ATOM 2311 C C . PHE A 1 296 ? -7.899 2.491 27.204 1.00 97.38 296 PHE A C 1
ATOM 2313 O O . PHE A 1 296 ? -7.137 1.545 27.004 1.00 97.38 296 PHE A O 1
ATOM 2320 N N . LYS A 1 297 ? -7.786 3.269 28.283 1.00 94.81 297 LYS A N 1
ATOM 2321 C CA . LYS A 1 297 ? -6.906 2.982 29.425 1.00 94.81 297 LYS A CA 1
ATOM 2322 C C . LYS A 1 297 ? -7.641 3.267 30.729 1.00 94.81 297 LYS A C 1
ATOM 2324 O O . LYS A 1 297 ? -8.218 4.333 30.877 1.00 94.81 297 LYS A O 1
ATOM 2329 N N . GLU A 1 298 ? -7.536 2.388 31.723 1.00 93.00 298 GLU A N 1
ATOM 2330 C CA . GLU A 1 298 ? -8.109 2.661 33.054 1.00 93.00 298 GLU A CA 1
ATOM 2331 C C . GLU A 1 298 ? -7.519 3.922 33.688 1.00 93.00 298 GLU A C 1
ATOM 2333 O O . GLU A 1 298 ? -8.255 4.782 34.162 1.00 93.00 298 GLU A O 1
ATOM 2338 N N . LYS A 1 299 ? -6.190 4.055 33.644 1.00 91.19 299 LYS A N 1
ATOM 2339 C CA . LYS A 1 299 ? -5.467 5.220 34.155 1.00 91.19 299 LYS A CA 1
ATOM 2340 C C . LYS A 1 299 ? -4.844 5.985 32.997 1.00 91.19 299 LYS A C 1
ATOM 2342 O O . LYS A 1 299 ? -3.960 5.472 32.310 1.00 91.19 299 LYS A O 1
ATOM 2347 N N . ALA A 1 300 ? -5.309 7.212 32.787 1.00 88.56 300 ALA A N 1
ATOM 2348 C CA . ALA A 1 300 ? -4.751 8.106 31.786 1.00 88.56 300 ALA A CA 1
ATOM 2349 C C . ALA A 1 300 ? -3.445 8.748 32.274 1.00 88.56 300 ALA A C 1
ATOM 2351 O O . ALA A 1 300 ? -3.342 9.245 33.393 1.00 88.56 300 ALA A O 1
ATOM 2352 N N . GLU A 1 301 ? -2.457 8.797 31.388 1.00 89.69 301 GLU A N 1
ATOM 2353 C CA . GLU A 1 301 ? -1.270 9.636 31.553 1.00 89.69 301 GLU A CA 1
ATOM 2354 C C . GLU A 1 301 ? -1.593 11.089 31.159 1.00 89.69 301 GLU A C 1
ATOM 2356 O O . GLU A 1 301 ? -2.535 11.346 30.407 1.00 89.69 301 GLU A O 1
ATOM 2361 N N . LYS A 1 302 ? -0.774 12.057 31.594 1.00 85.19 302 LYS A N 1
ATOM 2362 C CA . LYS A 1 302 ? -1.024 13.505 31.416 1.00 85.19 302 LYS A CA 1
ATOM 2363 C C . LYS A 1 302 ? -1.329 13.932 29.966 1.00 85.19 302 LYS A C 1
ATOM 2365 O O . LYS A 1 302 ? -2.094 14.870 29.757 1.00 85.19 302 LYS A O 1
ATOM 2370 N N . ASN A 1 303 ? -0.765 13.237 28.974 1.00 87.31 303 ASN A N 1
ATOM 2371 C CA . ASN A 1 303 ? -0.920 13.547 27.546 1.00 87.31 303 ASN A CA 1
ATOM 2372 C C . ASN A 1 303 ? -1.918 12.631 26.810 1.00 87.31 303 ASN A C 1
ATOM 2374 O O . ASN A 1 303 ? -2.070 12.735 25.590 1.00 87.31 303 ASN A O 1
ATOM 2378 N N . TYR A 1 304 ? -2.605 11.732 27.519 1.00 90.44 304 TYR A N 1
ATOM 2379 C CA . TYR A 1 304 ? -3.544 10.795 26.917 1.00 90.44 304 TYR A CA 1
ATOM 2380 C C . TYR A 1 304 ? -4.881 11.480 26.597 1.00 90.44 304 TYR A C 1
ATOM 2382 O O . TYR A 1 304 ? -5.598 11.942 27.481 1.00 90.44 304 TYR A O 1
ATOM 2390 N N . LYS A 1 305 ? -5.224 11.561 25.306 1.00 92.56 305 LYS A N 1
ATOM 2391 C CA . LYS A 1 305 ? -6.422 12.270 24.809 1.00 92.56 305 LYS A CA 1
ATOM 2392 C C . LYS A 1 305 ? -7.602 11.362 24.443 1.00 92.56 305 LYS A C 1
ATOM 2394 O O . LYS A 1 305 ? -8.619 11.873 23.987 1.00 92.56 305 LYS A O 1
ATOM 2399 N N . ARG A 1 306 ? -7.439 10.040 24.560 1.00 95.00 306 ARG A N 1
ATOM 2400 C CA . ARG A 1 306 ? -8.485 9.056 24.228 1.00 95.00 306 ARG A CA 1
ATOM 2401 C C . ARG A 1 306 ? -9.280 8.702 25.486 1.00 95.00 306 ARG A C 1
ATOM 2403 O O . ARG A 1 306 ? -9.373 9.541 26.380 1.00 95.00 306 ARG A O 1
ATOM 2410 N N . TRP A 1 307 ? -9.880 7.523 25.553 1.00 96.81 307 TRP A N 1
ATOM 2411 C CA . TRP A 1 307 ? -10.860 7.199 26.580 1.00 96.81 307 TRP A CA 1
ATOM 2412 C C . TRP A 1 307 ? -10.221 6.646 27.854 1.00 96.81 307 TRP A C 1
ATOM 2414 O O . TRP A 1 307 ? -9.403 5.729 27.796 1.00 96.81 307 TRP A O 1
ATOM 2424 N N . SER A 1 308 ? -10.603 7.169 29.017 1.00 95.25 308 SER A N 1
ATOM 2425 C CA . SER A 1 308 ? -10.223 6.569 30.298 1.00 95.25 308 SER A CA 1
ATOM 2426 C C . SER A 1 308 ? -11.355 6.587 31.305 1.00 95.25 308 SER A C 1
ATOM 2428 O O . SER A 1 308 ? -12.404 7.172 31.043 1.00 95.25 308 SER A O 1
ATOM 2430 N N . ALA A 1 309 ? -11.125 5.989 32.478 1.00 93.19 309 ALA A N 1
ATOM 2431 C CA . ALA A 1 309 ? -12.135 5.949 33.529 1.00 93.19 309 ALA A CA 1
ATOM 2432 C C . ALA A 1 309 ? -12.642 7.352 33.921 1.00 93.19 309 ALA A C 1
ATOM 2434 O O . ALA A 1 309 ? -13.840 7.562 34.062 1.00 93.19 309 ALA A O 1
ATOM 2435 N N . ASP A 1 310 ? -11.732 8.328 33.979 1.00 90.75 310 ASP A N 1
ATOM 2436 C CA . ASP A 1 310 ? -12.046 9.704 34.390 1.00 90.75 310 ASP A CA 1
ATOM 2437 C C . ASP A 1 310 ? -12.144 10.700 33.218 1.00 90.75 310 ASP A C 1
ATOM 2439 O O . ASP A 1 310 ? -12.178 11.914 33.424 1.00 90.75 310 ASP A O 1
ATOM 2443 N N . GLN A 1 311 ? -12.118 10.225 31.966 1.00 93.38 311 GLN A N 1
ATOM 2444 C CA . GLN A 1 311 ? -12.071 11.099 30.791 1.00 93.38 311 GLN A CA 1
ATOM 2445 C C . GLN A 1 311 ? -12.920 10.537 29.655 1.00 93.38 311 GLN A C 1
ATOM 2447 O O . GLN A 1 311 ? -12.544 9.500 29.113 1.00 93.38 311 GLN A O 1
ATOM 2452 N N . PRO A 1 312 ? -13.981 11.234 29.220 1.00 95.25 312 PRO A N 1
ATOM 2453 C CA . PRO A 1 312 ? -14.816 10.781 28.118 1.00 95.25 312 PRO A CA 1
ATOM 2454 C C . PRO A 1 312 ? -14.127 10.927 26.752 1.00 95.25 312 PRO A C 1
ATOM 2456 O O . PRO A 1 312 ? -13.162 11.683 26.592 1.00 95.25 312 PRO A O 1
ATOM 2459 N N . VAL A 1 313 ? -14.654 10.231 25.742 1.00 96.88 313 VAL A N 1
ATOM 2460 C CA . VAL A 1 313 ? -14.137 10.254 24.364 1.00 96.88 313 VAL A CA 1
ATOM 2461 C C . VAL A 1 313 ? -15.252 10.476 23.349 1.00 96.88 313 VAL A C 1
ATOM 2463 O O . VAL A 1 313 ? -16.359 9.980 23.518 1.00 96.88 313 VAL A O 1
ATOM 2466 N N . GLY A 1 314 ? -14.976 11.205 22.272 1.00 96.81 314 GLY A N 1
ATOM 2467 C CA . GLY A 1 314 ? -15.920 11.351 21.167 1.00 96.81 314 GLY A CA 1
ATOM 2468 C C . GLY A 1 314 ? -15.865 10.171 20.200 1.00 96.81 314 GLY A C 1
ATOM 2469 O O . GLY A 1 314 ? -14.780 9.705 19.845 1.00 96.81 314 GLY A O 1
ATOM 2470 N N . LEU A 1 315 ? -17.019 9.730 19.709 1.00 96.19 315 LEU A N 1
ATOM 2471 C CA . LEU A 1 315 ? -17.098 8.819 18.570 1.00 96.19 315 LEU A CA 1
ATOM 2472 C C . LEU A 1 315 ? -17.091 9.629 17.276 1.00 96.19 315 LEU A C 1
ATOM 2474 O O . LEU A 1 315 ? -17.951 10.487 17.054 1.00 96.19 315 LEU A O 1
ATOM 2478 N N . ARG A 1 316 ? -16.098 9.385 16.416 1.00 95.38 316 ARG A N 1
ATOM 2479 C CA . ARG A 1 316 ? -15.948 10.125 15.160 1.00 95.38 316 ARG A CA 1
ATOM 2480 C C . ARG A 1 316 ? -17.189 9.942 14.278 1.00 95.38 316 ARG A C 1
ATOM 2482 O O . ARG A 1 316 ? -17.736 8.847 14.209 1.00 95.38 316 ARG A O 1
ATOM 2489 N N . HIS A 1 317 ? -17.659 11.029 13.664 1.00 94.00 317 HIS A N 1
ATOM 2490 C CA . HIS A 1 317 ? -18.870 11.108 12.821 1.00 94.00 317 HIS A CA 1
ATOM 2491 C C . HIS A 1 317 ? -20.218 10.816 13.509 1.00 94.00 317 HIS A C 1
ATOM 2493 O O . HIS A 1 317 ? -21.253 11.186 12.969 1.00 94.00 317 HIS A O 1
ATOM 2499 N N . ALA A 1 318 ? -20.239 10.223 14.706 1.00 93.12 318 ALA A N 1
ATOM 2500 C CA . ALA A 1 318 ? -21.484 9.840 15.376 1.00 93.12 318 ALA A CA 1
ATOM 2501 C C . ALA A 1 318 ? -22.203 11.009 16.065 1.00 93.12 318 ALA A C 1
ATOM 2503 O O . ALA A 1 318 ? -23.401 10.935 16.312 1.00 93.12 318 ALA A O 1
ATOM 2504 N N . GLY A 1 319 ? -21.482 12.079 16.416 1.00 92.19 319 GLY A N 1
ATOM 2505 C CA . GLY A 1 319 ? -22.050 13.188 17.191 1.00 92.19 319 GLY A CA 1
ATOM 2506 C C . GLY A 1 319 ? -22.318 12.839 18.660 1.00 92.19 319 GLY A C 1
ATOM 2507 O O . GLY A 1 319 ? -23.021 13.583 19.344 1.00 92.19 319 GLY A O 1
ATOM 2508 N N . TYR A 1 320 ? -21.725 11.757 19.175 1.00 93.62 320 TYR A N 1
ATOM 2509 C CA . TYR A 1 320 ? -21.862 11.308 20.563 1.00 93.62 320 TYR A CA 1
ATOM 2510 C C . TYR A 1 320 ? -20.517 11.245 21.292 1.00 93.62 320 TYR A C 1
ATOM 2512 O O . TYR A 1 320 ? -19.477 10.947 20.698 1.00 93.62 320 TYR A O 1
ATOM 2520 N N . VAL A 1 321 ? -20.567 11.488 22.599 1.00 95.62 321 VAL A N 1
ATOM 2521 C CA . VAL A 1 321 ? -19.457 11.356 23.546 1.00 95.62 321 VAL A CA 1
ATOM 2522 C C . VAL A 1 321 ? -19.750 10.185 24.480 1.00 95.62 321 VAL A C 1
ATOM 2524 O O . VAL A 1 321 ? -20.852 10.104 25.014 1.00 95.62 321 VAL A O 1
ATOM 2527 N N . LEU A 1 322 ? -18.785 9.284 24.665 1.00 96.19 322 LEU A N 1
ATOM 2528 C CA . LEU A 1 322 ? -18.873 8.145 25.574 1.00 96.19 322 LEU A CA 1
ATOM 2529 C C . LEU A 1 322 ? -18.234 8.451 26.928 1.00 96.19 322 LEU A C 1
ATOM 2531 O O . LEU A 1 322 ? -17.103 8.943 26.992 1.00 96.19 322 LEU A O 1
ATOM 2535 N N . SER A 1 323 ? -18.931 8.052 27.986 1.00 95.69 323 SER A N 1
ATOM 2536 C CA . SER A 1 323 ? -18.452 7.995 29.367 1.00 95.69 323 SER A CA 1
ATOM 2537 C C . SER A 1 323 ? -18.502 6.552 29.856 1.00 95.69 323 SER A C 1
ATOM 2539 O O . SER A 1 323 ? -19.373 5.786 29.446 1.00 95.69 323 SER A O 1
ATOM 2541 N N . ILE A 1 324 ? -17.549 6.154 30.700 1.00 97.31 324 ILE A N 1
ATOM 2542 C CA . ILE A 1 324 ? -17.529 4.786 31.220 1.00 97.31 324 ILE A CA 1
ATOM 2543 C C . ILE A 1 324 ? -18.617 4.605 32.286 1.00 97.31 324 ILE A C 1
ATOM 2545 O O . ILE A 1 324 ? -18.749 5.432 33.185 1.00 97.31 324 ILE A O 1
ATOM 2549 N N . ASP A 1 325 ? -19.354 3.499 32.205 1.00 95.88 325 ASP A N 1
ATOM 2550 C CA . ASP A 1 325 ? -20.256 3.052 33.271 1.00 95.88 325 ASP A CA 1
ATOM 2551 C C . ASP A 1 325 ? -19.646 1.856 34.012 1.00 95.88 325 ASP A C 1
ATOM 2553 O O . ASP A 1 325 ? -19.621 1.811 35.242 1.00 95.88 325 ASP A O 1
ATOM 2557 N N . LYS A 1 326 ? -19.156 0.857 33.264 1.00 97.19 326 LYS A N 1
ATOM 2558 C CA . LYS A 1 326 ? -18.616 -0.387 33.824 1.00 97.19 326 LYS A CA 1
ATOM 2559 C C . LYS A 1 326 ? -17.484 -0.945 32.968 1.00 97.19 326 LYS A C 1
ATOM 2561 O O . LYS A 1 326 ? -17.573 -0.970 31.744 1.00 97.19 326 LYS A O 1
ATOM 2566 N N . ILE A 1 327 ? -16.454 -1.459 33.635 1.00 97.62 327 ILE A N 1
ATOM 2567 C CA . ILE A 1 327 ? -15.325 -2.164 33.019 1.00 97.62 327 ILE A CA 1
ATOM 2568 C C . ILE A 1 327 ? -15.447 -3.639 33.391 1.00 97.62 327 ILE A C 1
ATOM 2570 O O . ILE A 1 327 ? -15.396 -3.977 34.576 1.00 97.62 327 ILE A O 1
ATOM 2574 N N . ASN A 1 328 ? -15.624 -4.511 32.401 1.00 97.38 328 ASN A N 1
ATOM 2575 C CA . ASN A 1 328 ? -15.648 -5.953 32.618 1.00 97.38 328 ASN A CA 1
ATOM 2576 C C . ASN A 1 328 ? -14.253 -6.535 32.351 1.00 97.38 328 ASN A C 1
ATOM 2578 O O . ASN A 1 328 ? -13.557 -6.124 31.416 1.00 97.38 328 ASN A O 1
ATOM 2582 N N . LYS A 1 329 ? -13.829 -7.461 33.215 1.00 97.00 329 LYS A N 1
ATOM 2583 C CA . LYS A 1 329 ? -12.516 -8.107 33.162 1.00 97.00 329 LYS A CA 1
ATOM 2584 C C . LYS A 1 329 ? -12.657 -9.616 33.290 1.00 97.00 329 LYS A C 1
ATOM 2586 O O . LYS A 1 329 ? -13.597 -10.093 33.929 1.00 97.00 329 LYS A O 1
ATOM 2591 N N . ASP A 1 330 ? -11.716 -10.341 32.704 1.00 95.19 330 ASP A N 1
ATOM 2592 C CA . ASP A 1 330 ? -11.578 -11.781 32.902 1.00 95.19 330 ASP A CA 1
ATOM 2593 C C . ASP A 1 330 ? -10.883 -12.113 34.240 1.00 95.19 330 ASP A C 1
ATOM 2595 O O . ASP A 1 330 ? -10.554 -11.234 35.043 1.00 95.19 330 ASP A O 1
ATOM 2599 N N . SER A 1 331 ? -10.665 -13.406 34.489 1.00 95.75 331 SER A N 1
ATOM 2600 C CA . SER A 1 331 ? -9.976 -13.911 35.683 1.00 95.75 331 SER A CA 1
ATOM 2601 C C . SER A 1 331 ? -8.507 -13.494 35.788 1.00 95.75 331 SER A C 1
ATOM 2603 O O . SER A 1 331 ? -7.943 -13.553 36.877 1.00 95.75 331 SER A O 1
ATOM 2605 N N . GLU A 1 332 ? -7.886 -13.086 34.682 1.00 94.56 332 GLU A N 1
ATOM 2606 C CA . GLU A 1 332 ? -6.493 -12.631 34.620 1.00 94.56 332 GLU A CA 1
ATOM 2607 C C . GLU A 1 332 ? -6.382 -11.102 34.756 1.00 94.56 332 GLU A C 1
ATOM 2609 O O . GLU A 1 332 ? -5.286 -10.555 34.869 1.00 94.56 332 GLU A O 1
ATOM 2614 N N . GLY A 1 333 ? -7.520 -10.402 34.804 1.00 92.44 333 GLY A N 1
ATOM 2615 C CA . GLY A 1 333 ? -7.593 -8.951 34.911 1.00 92.44 333 GLY A CA 1
ATOM 2616 C C . GLY A 1 333 ? -7.537 -8.225 33.566 1.00 92.44 333 GLY A C 1
ATOM 2617 O O . GLY A 1 333 ? -7.473 -6.991 33.562 1.00 92.44 333 GLY A O 1
ATOM 2618 N N . ASN A 1 334 ? -7.599 -8.938 32.437 1.00 93.56 334 ASN A N 1
ATOM 2619 C CA . ASN A 1 334 ? -7.659 -8.317 31.118 1.00 93.56 334 ASN A CA 1
ATOM 2620 C C . ASN A 1 334 ? -9.064 -7.778 30.855 1.00 93.56 334 ASN A C 1
ATOM 2622 O O . ASN A 1 334 ? -10.067 -8.417 31.167 1.00 93.56 334 ASN A O 1
ATOM 2626 N N . ILE A 1 335 ? -9.145 -6.601 30.235 1.00 95.88 335 ILE A N 1
ATOM 2627 C CA . ILE A 1 335 ? -10.423 -5.976 29.882 1.00 95.88 335 ILE A CA 1
ATOM 2628 C C . ILE A 1 335 ? -11.067 -6.752 28.728 1.00 95.88 335 ILE A C 1
ATOM 2630 O O . ILE A 1 335 ? -10.512 -6.811 27.622 1.00 95.88 335 ILE A O 1
ATOM 2634 N N . THR A 1 336 ? -12.256 -7.303 28.973 1.00 96.56 336 THR A N 1
ATOM 2635 C CA . THR A 1 336 ? -13.030 -8.067 27.983 1.00 96.56 336 THR A CA 1
ATOM 2636 C C . THR A 1 336 ? -13.930 -7.158 27.158 1.00 96.56 336 THR A C 1
ATOM 2638 O O . THR A 1 336 ? -13.951 -7.238 25.930 1.00 96.56 336 THR A O 1
ATOM 2641 N N . ASP A 1 337 ? -14.649 -6.268 27.835 1.00 97.75 337 ASP A N 1
ATOM 2642 C CA . ASP A 1 337 ? -15.627 -5.367 27.248 1.00 97.75 337 ASP A CA 1
ATOM 2643 C C . ASP A 1 337 ? -15.938 -4.204 28.196 1.00 97.75 337 ASP A C 1
ATOM 2645 O O . ASP A 1 337 ? -15.672 -4.244 29.403 1.00 97.75 337 ASP A O 1
ATOM 2649 N N . LEU A 1 338 ? -16.493 -3.146 27.619 1.00 98.31 338 LEU A N 1
ATOM 2650 C CA . LEU A 1 338 ? -16.861 -1.928 28.320 1.00 98.31 338 LEU A CA 1
ATOM 2651 C C . LEU A 1 338 ? -18.362 -1.700 28.203 1.00 98.31 338 LEU A C 1
ATOM 2653 O O . LEU A 1 338 ? -18.983 -1.976 27.175 1.00 98.31 338 LEU A O 1
ATOM 2657 N N . VAL A 1 339 ? -18.936 -1.132 29.251 1.00 98.31 339 VAL A N 1
ATOM 2658 C CA . VAL A 1 339 ? -20.293 -0.605 29.240 1.00 98.31 339 VAL A CA 1
ATOM 2659 C C . VAL A 1 339 ? -20.204 0.898 29.430 1.00 98.31 339 VAL A C 1
ATOM 2661 O O . VAL A 1 339 ? -19.484 1.369 30.313 1.00 98.31 339 VAL A O 1
ATOM 2664 N N . ALA A 1 340 ? -20.903 1.642 28.585 1.00 97.50 340 ALA A N 1
ATOM 2665 C CA . ALA A 1 340 ? -20.820 3.088 28.517 1.00 97.50 340 ALA A CA 1
ATOM 2666 C C . ALA A 1 340 ? -22.198 3.736 28.444 1.00 97.50 340 ALA A C 1
ATOM 2668 O O . ALA A 1 340 ? -23.163 3.159 27.934 1.00 97.50 340 ALA A O 1
ATOM 2669 N N . THR A 1 341 ? -22.239 4.992 28.859 1.00 96.38 341 THR A N 1
ATOM 2670 C CA . THR A 1 341 ? -23.293 5.933 28.503 1.00 96.38 341 THR A CA 1
ATOM 2671 C C . THR A 1 341 ? -22.808 6.853 27.393 1.00 96.38 341 THR A C 1
ATOM 2673 O O . THR A 1 341 ? -21.622 7.169 27.290 1.00 96.38 341 THR A O 1
ATOM 2676 N N . CYS A 1 342 ? -23.732 7.283 26.540 1.00 94.50 342 CYS A N 1
ATOM 2677 C CA . CYS A 1 342 ? -23.481 8.271 25.506 1.00 94.50 342 CYS A CA 1
ATOM 2678 C C . CYS A 1 342 ? -24.287 9.551 25.754 1.00 94.50 342 CYS A C 1
ATOM 2680 O O . CYS A 1 342 ? -25.429 9.511 26.219 1.00 94.50 342 CYS A O 1
ATOM 2682 N N . THR A 1 343 ? -23.703 10.697 25.425 1.00 92.88 343 THR A N 1
ATOM 2683 C CA . THR A 1 343 ? -24.381 11.999 25.401 1.00 92.88 343 THR A CA 1
ATOM 2684 C C . THR A 1 343 ? -24.161 12.660 24.047 1.00 92.88 343 THR A C 1
ATOM 2686 O O . THR A 1 343 ? -23.147 12.426 23.386 1.00 92.88 343 THR A O 1
ATOM 2689 N N . LYS A 1 344 ? -25.128 13.463 23.581 1.00 90.88 344 LYS A N 1
ATOM 2690 C CA . LYS A 1 344 ? -24.943 14.236 22.346 1.00 90.88 344 LYS A CA 1
ATOM 2691 C C . LYS A 1 344 ? -23.807 15.232 22.549 1.00 90.88 344 LYS A C 1
ATOM 2693 O O . LYS A 1 344 ? -23.745 15.903 23.575 1.00 90.88 344 LYS A O 1
ATOM 2698 N N . THR A 1 345 ? -22.935 15.335 21.556 1.00 85.12 345 THR A N 1
ATOM 2699 C CA . THR A 1 345 ? -21.841 16.306 21.571 1.00 85.12 345 THR A CA 1
ATOM 2700 C C . THR A 1 345 ? -22.437 17.709 21.500 1.00 85.12 345 THR A C 1
ATOM 2702 O O . THR A 1 345 ? -23.154 18.027 20.553 1.00 85.12 345 THR A O 1
ATOM 2705 N N . THR A 1 346 ? -22.144 18.543 22.493 1.00 79.12 346 THR A N 1
ATOM 2706 C CA . THR A 1 346 ? -22.505 19.966 22.505 1.00 79.12 346 THR A CA 1
ATOM 2707 C C . THR A 1 346 ? -21.282 20.814 22.159 1.00 79.12 346 THR A C 1
ATOM 2709 O O . THR A 1 346 ? -20.141 20.348 22.202 1.00 79.12 346 THR A O 1
ATOM 2712 N N . GLU A 1 347 ? -21.492 22.079 21.792 1.00 65.38 347 GLU A N 1
ATOM 2713 C CA . GLU A 1 347 ? -20.375 22.987 21.504 1.00 65.38 347 GLU A CA 1
ATOM 2714 C C . GLU A 1 347 ? -19.552 23.342 22.751 1.00 65.38 347 GLU A C 1
ATOM 2716 O O . GLU A 1 347 ? -18.368 23.654 22.620 1.00 65.38 347 GLU A O 1
ATOM 2721 N N . THR A 1 348 ? -20.156 23.258 23.941 1.00 64.94 348 THR A N 1
ATOM 2722 C CA . THR A 1 348 ? -19.556 23.653 25.223 1.00 64.94 348 THR A CA 1
ATOM 2723 C C . THR A 1 348 ? -18.732 22.548 25.885 1.00 64.94 348 THR A C 1
ATOM 2725 O O . THR A 1 348 ? -17.724 22.864 26.508 1.00 64.94 348 THR A O 1
ATOM 2728 N N . ASP A 1 349 ? -19.087 21.271 25.695 1.00 70.38 349 ASP A N 1
ATOM 2729 C CA . ASP A 1 349 ? -18.444 20.125 26.364 1.00 70.38 349 ASP A CA 1
ATOM 2730 C C . ASP A 1 349 ? -17.788 19.165 25.361 1.00 70.38 349 ASP A C 1
ATOM 2732 O O . ASP A 1 349 ? -18.138 17.987 25.242 1.00 70.38 349 ASP A O 1
ATOM 2736 N N . LYS A 1 350 ? -16.816 19.673 24.592 1.00 80.88 350 LYS A N 1
ATOM 2737 C CA . LYS A 1 350 ? -16.082 18.844 23.625 1.00 80.88 350 LYS A CA 1
ATOM 2738 C C . LYS A 1 350 ? -15.092 17.903 24.331 1.00 80.88 350 LYS A C 1
ATOM 2740 O O . LYS A 1 350 ? -14.293 18.359 25.152 1.00 80.88 350 LYS A O 1
ATOM 2745 N N . PRO A 1 351 ? -15.066 16.605 23.974 1.00 91.06 351 PRO A N 1
ATOM 2746 C CA . PRO A 1 351 ? -14.097 15.663 24.523 1.00 91.06 351 PRO A CA 1
ATOM 2747 C C . PRO A 1 351 ? -12.675 16.013 24.067 1.00 91.06 351 PRO A C 1
ATOM 2749 O O . PRO A 1 351 ? -12.467 16.665 23.041 1.00 91.06 351 PRO A O 1
ATOM 2752 N N . LYS A 1 352 ? -11.663 15.519 24.794 1.00 91.94 352 LYS A N 1
ATOM 2753 C CA . LYS A 1 352 ? -10.247 15.780 24.461 1.00 91.94 352 LYS A CA 1
ATOM 2754 C C . LYS A 1 352 ? -9.797 15.148 23.139 1.00 91.94 352 LYS A C 1
ATOM 2756 O O . LYS A 1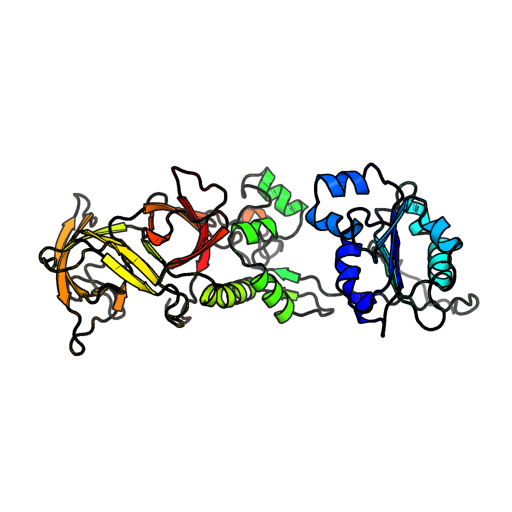 352 ? -8.758 15.541 22.600 1.00 91.94 352 LYS A O 1
ATOM 2761 N N . GLY A 1 353 ? -10.545 14.174 22.631 1.00 94.12 353 GLY A N 1
ATOM 2762 C CA . GLY A 1 353 ? -10.253 13.480 21.387 1.00 94.12 353 GLY A CA 1
ATOM 2763 C C . GLY A 1 353 ? -11.461 12.727 20.842 1.00 94.12 353 GLY A C 1
ATOM 2764 O O . GLY A 1 353 ? -12.401 12.415 21.573 1.00 94.12 353 GLY A O 1
ATOM 2765 N N . PHE A 1 354 ? -11.394 12.434 19.545 1.00 96.06 354 PHE A N 1
ATOM 2766 C CA . PHE A 1 354 ? -12.339 11.579 18.838 1.00 96.06 354 PHE A CA 1
ATOM 2767 C C . PHE A 1 354 ? -11.613 10.332 18.338 1.00 96.06 354 PHE A C 1
ATOM 2769 O O . PHE A 1 354 ? -10.510 10.437 17.789 1.00 96.06 354 PHE A O 1
ATOM 2776 N N . ILE A 1 355 ? -12.230 9.169 18.523 1.00 97.88 355 ILE A N 1
ATOM 2777 C CA . ILE A 1 355 ? -11.705 7.872 18.084 1.00 97.88 355 ILE A CA 1
ATOM 2778 C C . ILE A 1 355 ? -12.586 7.293 16.979 1.00 97.88 355 ILE A C 1
ATOM 2780 O O . ILE A 1 355 ? -13.778 7.603 16.890 1.00 97.88 355 ILE A O 1
ATOM 2784 N N . HIS A 1 356 ? -11.979 6.489 16.110 1.00 98.06 356 HIS A N 1
ATOM 2785 C CA . HIS A 1 356 ? -12.728 5.686 15.150 1.00 98.06 356 HIS A CA 1
ATOM 2786 C C . HIS A 1 356 ? -13.347 4.484 15.860 1.00 98.06 356 HIS A C 1
ATOM 2788 O O . HIS A 1 356 ? -12.918 4.087 16.944 1.00 98.06 356 HIS A O 1
ATOM 2794 N N . TRP A 1 357 ? -14.382 3.935 15.248 1.00 98.50 357 TRP A N 1
ATOM 2795 C CA . TRP A 1 357 ? -15.161 2.835 15.788 1.00 98.50 357 TRP A CA 1
ATOM 2796 C C . TRP A 1 357 ? -15.861 2.122 14.635 1.00 98.50 357 TRP A C 1
ATOM 2798 O O . TRP A 1 357 ? -15.954 2.655 13.533 1.00 98.50 357 TRP A O 1
ATOM 2808 N N . VAL A 1 358 ? -16.362 0.921 14.882 1.00 98.31 358 VAL A N 1
ATOM 2809 C CA . VAL A 1 358 ? -17.192 0.185 13.921 1.00 98.31 358 VAL A CA 1
ATOM 2810 C C . VAL A 1 358 ? -18.374 -0.458 14.640 1.00 98.31 358 VAL A C 1
ATOM 2812 O O . VAL A 1 358 ? -18.285 -0.800 15.818 1.00 98.31 358 VAL A O 1
ATOM 2815 N N . SER A 1 359 ? -19.495 -0.618 13.946 1.00 97.38 359 SER A N 1
ATOM 2816 C CA . SER A 1 359 ? -20.659 -1.390 14.395 1.00 97.38 359 SER A CA 1
ATOM 2817 C C . SER A 1 359 ? -21.072 -2.320 13.260 1.00 97.38 359 SER A C 1
ATOM 2819 O O . SER A 1 359 ? -20.786 -2.003 12.109 1.00 97.38 359 SER A O 1
ATOM 2821 N N . ASP A 1 360 ? -21.663 -3.470 13.596 1.00 96.38 360 ASP A N 1
ATOM 2822 C CA . ASP A 1 360 ? -21.972 -4.562 12.653 1.00 96.38 360 ASP A CA 1
ATOM 2823 C C . ASP A 1 360 ? -20.877 -4.764 11.572 1.00 96.38 360 ASP A C 1
ATOM 2825 O O . ASP A 1 360 ? -21.127 -4.604 10.374 1.00 96.38 360 ASP A O 1
ATOM 2829 N N . PRO A 1 361 ? -19.611 -4.979 11.992 1.00 97.31 361 PRO A N 1
ATOM 2830 C CA . PRO A 1 361 ? -18.479 -4.895 11.083 1.00 97.31 361 PRO A CA 1
ATOM 2831 C C . PRO A 1 361 ? -18.299 -6.156 10.237 1.00 97.31 361 PRO A C 1
ATOM 2833 O O . PRO A 1 361 ? -18.752 -7.249 10.576 1.00 97.31 361 PRO A O 1
ATOM 2836 N N . ILE A 1 362 ? -17.506 -6.016 9.179 1.00 97.00 362 ILE A N 1
ATOM 2837 C CA . ILE A 1 362 ? -16.942 -7.137 8.430 1.00 97.00 362 ILE A CA 1
ATOM 2838 C C . ILE A 1 362 ? -15.643 -7.572 9.114 1.00 97.00 362 ILE A C 1
ATOM 2840 O O . ILE A 1 362 ? -14.776 -6.744 9.397 1.00 97.00 362 ILE A O 1
ATOM 2844 N N . VAL A 1 363 ? -15.488 -8.877 9.348 1.00 97.69 363 VAL A N 1
ATOM 2845 C CA . VAL A 1 363 ? -14.226 -9.454 9.835 1.00 97.69 363 VAL A CA 1
ATOM 2846 C C . VAL A 1 363 ? -13.229 -9.550 8.683 1.00 97.69 363 VAL A C 1
ATOM 2848 O O . VAL A 1 363 ? -13.555 -10.069 7.613 1.00 97.69 363 VAL A O 1
ATOM 2851 N N . CYS A 1 364 ? -12.010 -9.064 8.895 1.00 98.00 364 CYS A N 1
ATOM 2852 C CA . CYS A 1 364 ? -10.952 -9.072 7.897 1.00 98.00 364 CYS A CA 1
ATOM 2853 C C . CYS A 1 364 ? -9.579 -9.397 8.499 1.00 98.00 364 CYS A C 1
ATOM 2855 O O . CYS A 1 364 ? -9.339 -9.275 9.701 1.00 98.00 364 CYS A O 1
ATOM 2857 N N . GLU A 1 365 ? -8.663 -9.809 7.625 1.00 98.56 365 GLU A N 1
ATOM 2858 C CA . GLU A 1 365 ? -7.243 -9.903 7.940 1.00 98.56 365 GLU A CA 1
ATOM 2859 C C . GLU A 1 365 ? -6.544 -8.598 7.552 1.00 98.56 365 GLU A C 1
ATOM 2861 O O . GLU A 1 365 ? -6.711 -8.099 6.439 1.00 98.56 365 GLU A O 1
ATOM 2866 N N . VAL A 1 366 ? -5.713 -8.068 8.443 1.00 98.62 366 VAL A N 1
ATOM 2867 C CA . VAL A 1 366 ? -4.862 -6.909 8.172 1.00 98.62 366 VAL A CA 1
ATOM 2868 C C . VAL A 1 366 ? -3.402 -7.314 8.316 1.00 98.62 366 VAL A C 1
ATOM 2870 O O . VAL A 1 366 ? -2.963 -7.760 9.375 1.00 98.62 366 VAL A O 1
ATOM 2873 N N . ARG A 1 367 ? -2.632 -7.129 7.247 1.00 98.62 367 ARG A N 1
ATOM 2874 C CA . ARG A 1 367 ? -1.191 -7.375 7.190 1.00 98.62 367 ARG A CA 1
ATOM 2875 C C . ARG A 1 367 ? -0.457 -6.055 7.340 1.00 98.62 367 ARG A C 1
ATOM 2877 O O . ARG A 1 367 ? -0.629 -5.142 6.528 1.00 98.62 367 ARG A O 1
ATOM 2884 N N . GLN A 1 368 ? 0.352 -5.942 8.381 1.00 97.88 368 GLN A N 1
ATOM 2885 C CA . GLN A 1 368 ? 1.164 -4.764 8.647 1.00 97.88 368 GLN A CA 1
ATOM 2886 C C . GLN A 1 368 ? 2.616 -5.074 8.310 1.00 97.88 368 GLN A C 1
ATOM 2888 O O . GLN A 1 368 ? 3.103 -6.160 8.609 1.00 97.88 368 GLN A O 1
ATOM 2893 N N . TYR A 1 369 ? 3.292 -4.116 7.682 1.00 96.75 369 TYR A N 1
ATOM 2894 C CA . TYR A 1 369 ? 4.667 -4.273 7.221 1.00 96.75 369 TYR A CA 1
ATOM 2895 C C . TYR A 1 369 ? 5.577 -3.255 7.890 1.00 96.75 369 TYR A C 1
ATOM 2897 O O . TYR A 1 369 ? 5.241 -2.068 7.941 1.00 96.75 369 TYR A O 1
ATOM 2905 N N . GLU A 1 370 ? 6.730 -3.728 8.341 1.00 94.62 370 GLU A N 1
ATOM 2906 C CA . GLU A 1 370 ? 7.859 -2.940 8.824 1.00 94.62 370 GLU A CA 1
ATOM 2907 C C . GLU A 1 370 ? 9.047 -3.107 7.864 1.00 94.62 370 GLU A C 1
ATOM 2909 O O . GLU A 1 370 ? 8.987 -3.852 6.881 1.00 94.62 370 GLU A O 1
ATOM 2914 N N . ARG A 1 371 ? 10.147 -2.396 8.127 1.00 95.06 371 ARG A N 1
ATOM 2915 C CA . ARG A 1 371 ? 11.382 -2.545 7.342 1.00 95.06 371 ARG A CA 1
ATOM 2916 C C . ARG A 1 371 ? 11.869 -3.997 7.393 1.00 95.06 371 ARG A C 1
ATOM 2918 O O . ARG A 1 371 ? 11.902 -4.596 8.470 1.00 95.06 371 ARG A O 1
ATOM 2925 N N . LEU A 1 372 ? 12.244 -4.540 6.230 1.00 96.88 372 LEU A N 1
ATOM 2926 C CA . LEU A 1 372 ? 12.753 -5.911 6.102 1.00 96.88 372 LEU A CA 1
ATOM 2927 C C . LEU A 1 372 ? 14.139 -6.074 6.729 1.00 96.88 372 LEU A C 1
ATOM 2929 O O . LEU A 1 372 ? 14.444 -7.151 7.221 1.00 96.88 372 LEU A O 1
ATOM 2933 N N . PHE A 1 373 ? 14.945 -5.014 6.727 1.00 97.50 373 PHE A N 1
ATOM 2934 C CA . PHE A 1 373 ? 16.306 -4.994 7.257 1.00 97.50 373 PHE A CA 1
ATOM 2935 C C . PHE A 1 373 ? 16.429 -3.977 8.396 1.00 97.50 373 PHE A C 1
ATOM 2937 O O . PHE A 1 373 ? 15.771 -2.929 8.349 1.00 97.50 373 PHE A O 1
ATOM 2944 N N . PHE A 1 374 ? 17.248 -4.268 9.411 1.00 95.31 374 PHE A N 1
ATOM 2945 C CA . PHE A 1 374 ? 17.479 -3.334 10.519 1.00 95.31 374 PHE A CA 1
ATOM 2946 C C . PHE A 1 374 ? 18.420 -2.192 10.128 1.00 95.31 374 PHE A C 1
ATOM 2948 O O . PHE A 1 374 ? 18.183 -1.046 10.526 1.00 95.31 374 PHE A O 1
ATOM 2955 N N . HIS A 1 375 ? 19.458 -2.481 9.341 1.00 96.19 375 HIS A N 1
ATOM 2956 C CA . HIS A 1 375 ? 20.496 -1.519 8.983 1.00 96.19 375 HIS A CA 1
ATOM 2957 C C . HIS A 1 375 ? 20.185 -0.771 7.681 1.00 96.19 375 HIS A C 1
ATOM 2959 O O . HIS A 1 375 ? 19.431 -1.233 6.820 1.00 96.19 375 HIS A O 1
ATOM 2965 N N . LYS A 1 376 ? 20.766 0.431 7.539 1.00 94.62 376 LYS A N 1
ATOM 2966 C CA . LYS A 1 376 ? 20.595 1.263 6.333 1.00 94.62 376 LYS A CA 1
ATOM 2967 C C . LYS A 1 376 ? 21.213 0.580 5.125 1.00 94.62 376 LYS A C 1
ATOM 2969 O O . LYS A 1 376 ? 20.588 0.556 4.065 1.00 94.62 376 LYS A O 1
ATOM 2974 N N . SER A 1 377 ? 22.392 0.001 5.324 1.00 93.75 377 SER A N 1
ATOM 2975 C CA . SER A 1 377 ? 23.172 -0.668 4.294 1.00 93.75 377 SER A CA 1
ATOM 2976 C C . SER A 1 377 ? 23.283 -2.157 4.636 1.00 93.75 377 SER A C 1
ATOM 2978 O O . SER A 1 377 ? 24.340 -2.603 5.073 1.00 93.75 377 SER A O 1
ATOM 2980 N N . PRO A 1 378 ? 22.229 -2.973 4.430 1.00 94.94 378 PRO A N 1
ATOM 2981 C CA . PRO A 1 378 ? 22.255 -4.392 4.805 1.00 94.94 378 PRO A CA 1
ATOM 2982 C C . PRO A 1 378 ? 23.327 -5.192 4.045 1.00 94.94 378 PRO A C 1
ATOM 2984 O O . PRO A 1 378 ? 23.674 -6.311 4.411 1.00 94.94 378 PRO A O 1
ATOM 2987 N N . GLU A 1 379 ? 23.838 -4.638 2.943 1.00 91.50 379 GLU A N 1
ATOM 2988 C CA . GLU A 1 379 ? 24.881 -5.237 2.114 1.00 91.50 379 GLU A CA 1
ATOM 2989 C C . GLU A 1 379 ? 26.306 -4.869 2.556 1.00 91.50 379 GLU A C 1
ATOM 2991 O O . GLU A 1 379 ? 27.243 -5.465 2.024 1.00 91.50 379 GLU A O 1
ATOM 2996 N N . ASP A 1 380 ? 26.472 -3.925 3.487 1.00 93.75 380 ASP A N 1
ATOM 2997 C CA . ASP A 1 380 ? 27.773 -3.456 3.966 1.00 93.75 380 ASP A CA 1
ATOM 2998 C C . ASP A 1 380 ? 28.331 -4.417 5.034 1.00 93.75 380 ASP A C 1
ATOM 3000 O O . ASP A 1 380 ? 27.732 -4.548 6.103 1.00 93.75 380 ASP A O 1
ATOM 3004 N N . PRO A 1 381 ? 29.479 -5.082 4.800 1.00 93.31 381 PRO A N 1
ATOM 3005 C CA . PRO A 1 381 ? 30.086 -5.986 5.778 1.00 93.31 381 PRO A CA 1
ATOM 3006 C C . PRO A 1 381 ? 30.541 -5.303 7.076 1.00 93.31 381 PRO A C 1
ATOM 3008 O O . PRO A 1 381 ? 30.750 -5.992 8.072 1.00 93.31 381 PRO A O 1
ATOM 3011 N N . SER A 1 382 ? 30.726 -3.979 7.076 1.00 95.19 382 SER A N 1
ATOM 3012 C CA . SER A 1 382 ? 31.071 -3.216 8.278 1.00 95.19 382 SER A CA 1
ATOM 3013 C C . SER A 1 382 ? 29.864 -2.995 9.197 1.00 95.19 382 SER A C 1
ATOM 3015 O O . SER A 1 382 ? 30.024 -3.035 10.416 1.00 95.19 382 SER A O 1
ATOM 3017 N N . GLU A 1 383 ? 28.660 -2.835 8.630 1.00 94.12 383 GLU A N 1
ATOM 3018 C CA . GLU A 1 383 ? 27.398 -2.779 9.384 1.00 94.12 383 GLU A CA 1
ATOM 3019 C C . GLU A 1 383 ? 26.874 -4.192 9.696 1.00 94.12 383 GLU A C 1
ATOM 3021 O O . GLU A 1 383 ? 26.391 -4.454 10.797 1.00 94.12 383 GLU A O 1
ATOM 3026 N N . VAL A 1 384 ? 27.011 -5.127 8.749 1.00 95.94 384 VAL A N 1
ATOM 3027 C CA . VAL A 1 384 ? 26.470 -6.490 8.831 1.00 95.94 384 VAL A CA 1
ATOM 3028 C C . VAL A 1 384 ? 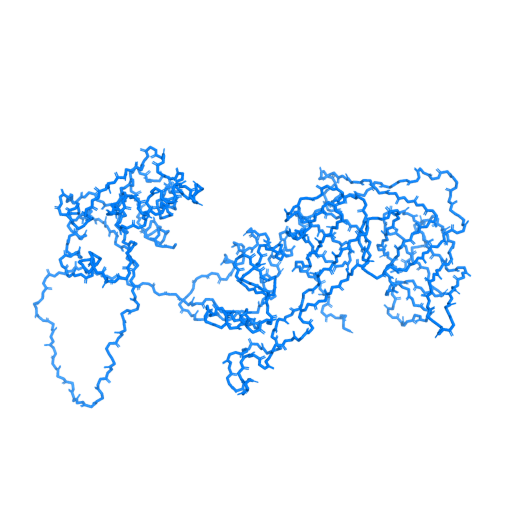27.555 -7.537 8.518 1.00 95.94 384 VAL A C 1
ATOM 3030 O O . VAL A 1 384 ? 27.570 -8.124 7.430 1.00 95.94 384 VAL A O 1
ATOM 3033 N N . PRO A 1 385 ? 28.448 -7.859 9.477 1.00 93.81 385 PRO A N 1
ATOM 3034 C CA . PRO A 1 385 ? 29.545 -8.812 9.258 1.00 93.81 385 PRO A CA 1
ATOM 3035 C C . PRO A 1 385 ? 29.091 -10.230 8.879 1.00 93.81 385 PRO A C 1
ATOM 3037 O O . PRO A 1 385 ? 29.803 -10.946 8.178 1.00 93.81 385 PRO A O 1
ATOM 3040 N N . GLY A 1 386 ? 27.893 -10.640 9.313 1.00 92.94 386 GLY A N 1
ATOM 3041 C CA . GLY A 1 386 ? 27.275 -11.928 8.965 1.00 92.94 386 GLY A CA 1
ATOM 3042 C C . GLY A 1 386 ? 26.660 -11.981 7.559 1.00 92.94 386 GLY A C 1
ATOM 3043 O O . GLY A 1 386 ? 26.170 -13.029 7.134 1.00 92.94 386 GLY A O 1
ATOM 3044 N N . GLY A 1 387 ? 26.701 -10.867 6.823 1.00 94.06 387 GLY A N 1
ATOM 3045 C CA . GLY A 1 387 ? 26.034 -10.684 5.541 1.00 94.06 387 GLY A CA 1
ATOM 3046 C C . GLY A 1 387 ? 24.539 -10.385 5.677 1.00 94.06 387 GLY A C 1
ATOM 3047 O O . GLY A 1 387 ? 23.902 -10.699 6.674 1.00 94.06 387 GLY A O 1
ATOM 3048 N N . PHE A 1 388 ? 23.951 -9.809 4.627 1.00 95.88 388 PHE A N 1
ATOM 3049 C CA . PHE A 1 388 ? 22.603 -9.218 4.654 1.00 95.88 388 PHE A CA 1
ATOM 3050 C C . PHE A 1 388 ? 21.467 -10.100 5.208 1.00 95.88 388 PHE A C 1
ATOM 3052 O O . PHE A 1 388 ? 20.475 -9.577 5.699 1.00 95.88 388 PHE A O 1
ATOM 3059 N N . LEU A 1 389 ? 21.584 -11.429 5.149 1.00 96.62 389 LEU A N 1
ATOM 3060 C CA . LEU A 1 389 ? 20.563 -12.334 5.688 1.00 96.62 389 LEU A CA 1
ATOM 3061 C C . LEU A 1 389 ? 20.487 -12.310 7.217 1.00 96.62 389 LEU A C 1
ATOM 3063 O O . LEU A 1 389 ? 19.418 -12.544 7.770 1.00 96.62 389 LEU A O 1
ATOM 3067 N N . THR A 1 390 ? 21.592 -12.008 7.905 1.00 96.69 390 THR A N 1
ATOM 3068 C CA . THR A 1 390 ? 21.588 -11.872 9.369 1.00 96.69 390 THR A CA 1
ATOM 3069 C C . THR A 1 390 ? 20.967 -10.556 9.828 1.00 96.69 390 THR A C 1
ATOM 3071 O O . THR A 1 390 ? 20.764 -10.374 11.023 1.00 96.69 390 THR A O 1
ATOM 3074 N N . ASP A 1 391 ? 20.674 -9.644 8.897 1.00 97.38 391 ASP A N 1
ATOM 3075 C CA . ASP A 1 391 ? 20.083 -8.334 9.175 1.00 97.38 391 ASP A CA 1
ATOM 3076 C C . ASP A 1 391 ? 18.556 -8.291 9.000 1.00 97.38 391 ASP A C 1
ATOM 3078 O O . ASP A 1 391 ? 17.925 -7.239 9.107 1.00 97.38 391 ASP A O 1
ATOM 3082 N N . ILE A 1 392 ? 17.941 -9.434 8.695 1.00 97.50 392 ILE A N 1
ATOM 3083 C CA . ILE A 1 392 ? 16.504 -9.511 8.447 1.00 97.50 392 ILE A CA 1
ATOM 3084 C C . ILE A 1 392 ? 15.737 -9.293 9.751 1.00 97.50 392 ILE A C 1
ATOM 3086 O O . ILE A 1 392 ? 15.973 -9.953 10.761 1.00 97.50 392 ILE A O 1
ATOM 3090 N N . ASN A 1 393 ? 14.752 -8.404 9.699 1.00 97.19 393 ASN A N 1
ATOM 3091 C CA . ASN A 1 393 ? 13.802 -8.185 10.771 1.00 97.19 393 ASN A CA 1
ATOM 3092 C C . ASN A 1 393 ? 12.723 -9.288 10.758 1.00 97.19 393 ASN A C 1
ATOM 3094 O O . ASN A 1 393 ? 11.876 -9.304 9.850 1.00 97.19 393 ASN A O 1
ATOM 3098 N N . PRO A 1 394 ? 12.679 -10.182 11.768 1.00 95.12 394 PRO A N 1
ATOM 3099 C CA . PRO A 1 394 ? 11.667 -11.237 11.838 1.00 95.12 394 PRO A CA 1
ATOM 3100 C C . PRO A 1 394 ? 10.258 -10.673 12.062 1.00 95.12 394 PRO A C 1
ATOM 3102 O O . PRO A 1 394 ? 9.276 -11.300 11.683 1.00 95.12 394 PRO A O 1
ATOM 3105 N N . ASN A 1 395 ? 10.159 -9.453 12.599 1.00 95.44 395 ASN A N 1
ATOM 3106 C CA . ASN A 1 395 ? 8.908 -8.728 12.811 1.00 95.44 395 ASN A CA 1
ATOM 3107 C C . ASN A 1 395 ? 8.595 -7.772 11.644 1.00 95.44 395 ASN A C 1
ATOM 3109 O O . ASN A 1 395 ? 7.834 -6.821 11.804 1.00 95.44 395 ASN A O 1
ATOM 3113 N N . SER A 1 396 ? 9.190 -7.999 10.464 1.00 96.38 396 SER A N 1
ATOM 3114 C CA . SER A 1 396 ? 8.933 -7.206 9.249 1.00 96.38 396 SER A CA 1
ATOM 3115 C C . SER A 1 396 ? 7.503 -7.342 8.720 1.00 96.38 396 SER A C 1
ATOM 3117 O O . SER A 1 396 ? 7.079 -6.548 7.880 1.00 96.38 396 SER A O 1
ATOM 3119 N N . MET A 1 397 ? 6.753 -8.334 9.201 1.00 96.69 397 MET A N 1
ATOM 3120 C CA . MET A 1 397 ? 5.341 -8.525 8.907 1.00 96.69 397 MET A CA 1
ATOM 3121 C C . MET A 1 397 ? 4.605 -8.997 10.160 1.00 96.69 397 MET A C 1
ATOM 3123 O O . MET A 1 397 ? 5.042 -9.936 10.820 1.00 96.69 397 MET A O 1
ATOM 3127 N N . SER A 1 398 ? 3.458 -8.389 10.450 1.00 97.19 398 SER A N 1
ATOM 3128 C CA . SER A 1 398 ? 2.502 -8.886 11.440 1.00 97.19 398 SER A CA 1
ATOM 3129 C C . SER A 1 398 ? 1.129 -9.062 10.800 1.00 97.19 398 SER A C 1
ATOM 3131 O O . SER A 1 398 ? 0.726 -8.299 9.918 1.00 97.19 398 SER A O 1
ATOM 3133 N N . VAL A 1 399 ? 0.416 -10.111 11.210 1.00 98.00 399 VAL A N 1
ATOM 3134 C CA . VAL A 1 399 ? -0.896 -10.464 10.661 1.00 98.00 399 VAL A CA 1
ATOM 3135 C C . VAL A 1 399 ? -1.929 -10.402 11.771 1.00 98.00 399 VAL A C 1
ATOM 3137 O O . VAL A 1 399 ? -1.849 -11.138 12.751 1.00 98.00 399 VAL A O 1
ATOM 3140 N N . VAL A 1 400 ? -2.917 -9.534 11.593 1.00 97.75 400 VAL A N 1
ATOM 3141 C CA . VAL A 1 400 ? -4.071 -9.394 12.475 1.00 97.75 400 VAL A CA 1
ATOM 3142 C C . VAL A 1 400 ? -5.246 -10.095 11.807 1.00 97.75 400 VAL A C 1
ATOM 3144 O O . VAL A 1 400 ? -5.770 -9.600 10.817 1.00 97.75 400 VAL A O 1
ATOM 3147 N N . THR A 1 401 ? -5.641 -11.266 12.303 1.00 96.44 401 THR A N 1
ATOM 3148 C CA . THR A 1 401 ? -6.642 -12.129 11.642 1.00 96.44 401 THR A CA 1
ATOM 3149 C C . THR A 1 401 ? -8.094 -11.774 11.958 1.00 96.44 401 THR A C 1
ATOM 3151 O O . THR A 1 401 ? -8.981 -12.171 11.208 1.00 96.44 401 THR A O 1
ATOM 3154 N N . ASN A 1 402 ? -8.330 -11.044 13.050 1.00 94.75 402 ASN A N 1
ATOM 3155 C CA . ASN A 1 402 ? -9.660 -10.714 13.572 1.00 94.75 402 ASN A CA 1
ATOM 3156 C C . ASN A 1 402 ? -9.873 -9.195 13.652 1.00 94.75 402 ASN A C 1
ATOM 3158 O O . ASN A 1 402 ? -10.438 -8.694 14.623 1.00 94.75 402 ASN A O 1
ATOM 3162 N N . ALA A 1 403 ? -9.378 -8.462 12.655 1.00 98.31 403 ALA A N 1
ATOM 3163 C CA . ALA A 1 403 ? -9.667 -7.041 12.540 1.00 98.31 403 ALA A CA 1
ATOM 3164 C C . ALA A 1 403 ? -11.110 -6.846 12.058 1.00 98.31 403 ALA A C 1
ATOM 3166 O O . ALA A 1 403 ? -11.677 -7.696 11.368 1.00 98.31 403 ALA A O 1
ATOM 3167 N N . TYR A 1 404 ? -11.700 -5.711 12.411 1.00 98.62 404 TYR A N 1
ATOM 3168 C CA . TYR A 1 404 ? -13.043 -5.315 12.015 1.00 98.62 404 TYR A CA 1
ATOM 3169 C C . TYR A 1 404 ? -12.981 -4.079 11.133 1.00 98.62 404 TYR A C 1
ATOM 3171 O O . TYR A 1 404 ? -12.327 -3.104 11.478 1.00 98.62 404 TYR A O 1
ATOM 3179 N N . VAL A 1 405 ? -13.685 -4.088 10.011 1.00 98.44 405 VAL A N 1
ATOM 3180 C CA . VAL A 1 405 ? -13.803 -2.940 9.105 1.00 98.44 405 VAL A CA 1
ATOM 3181 C C . VAL A 1 405 ? -15.273 -2.635 8.868 1.00 98.44 405 VAL A C 1
ATOM 3183 O O . VAL A 1 405 ? -16.110 -3.540 8.897 1.00 98.44 405 VAL A O 1
ATOM 3186 N N . ASP A 1 406 ? -15.612 -1.361 8.692 1.00 97.50 406 ASP A N 1
ATOM 3187 C CA . ASP A 1 406 ? -16.992 -0.989 8.404 1.00 97.50 406 ASP A CA 1
ATOM 3188 C C . ASP A 1 406 ? -17.483 -1.576 7.066 1.00 97.50 406 ASP A C 1
ATOM 3190 O O . ASP A 1 406 ? -16.717 -2.021 6.207 1.00 97.50 406 ASP A O 1
ATOM 3194 N N . VAL A 1 407 ? -18.801 -1.592 6.887 1.00 96.88 407 VAL A N 1
ATOM 3195 C CA . VAL A 1 407 ? -19.453 -2.249 5.748 1.00 96.88 407 VAL A CA 1
ATOM 3196 C C . VAL A 1 407 ? -19.227 -1.557 4.398 1.00 96.88 407 VAL A C 1
ATOM 3198 O O . VAL A 1 407 ? -19.574 -2.136 3.368 1.00 96.88 407 VAL A O 1
ATOM 3201 N N . SER A 1 408 ? -18.641 -0.355 4.361 1.00 95.88 408 SER A N 1
ATOM 3202 C CA . SER A 1 408 ? -18.408 0.392 3.116 1.00 95.88 408 SER A CA 1
ATOM 3203 C C . SER A 1 408 ? -17.409 -0.289 2.185 1.00 95.88 408 SER A C 1
ATOM 3205 O O . SER A 1 408 ? -17.476 -0.106 0.972 1.00 95.88 408 SER A O 1
ATOM 3207 N N . VAL A 1 409 ? -16.524 -1.132 2.726 1.00 96.62 409 VAL A N 1
ATOM 3208 C CA . VAL A 1 409 ? -15.543 -1.881 1.928 1.00 96.62 409 VAL A CA 1
ATOM 3209 C C . VAL A 1 409 ? -16.142 -3.121 1.261 1.00 96.62 409 VAL A C 1
ATOM 3211 O O . VAL A 1 409 ? -15.454 -3.833 0.525 1.00 96.62 409 VAL A O 1
ATOM 3214 N N . LYS A 1 410 ? -17.421 -3.427 1.509 1.00 94.44 410 LYS A N 1
ATOM 3215 C CA . LYS A 1 410 ? -18.085 -4.594 0.930 1.00 94.44 410 LYS A CA 1
ATOM 3216 C C . LYS A 1 410 ? -18.066 -4.514 -0.598 1.00 94.44 410 LYS A C 1
ATOM 3218 O O . LYS A 1 410 ? -18.575 -3.573 -1.194 1.00 94.44 410 LYS A O 1
ATOM 3223 N N . GLY A 1 411 ? -17.516 -5.547 -1.234 1.00 92.81 411 GLY A N 1
ATOM 3224 C CA . GLY A 1 411 ? -17.382 -5.602 -2.693 1.00 92.81 411 GLY A CA 1
ATOM 3225 C C . GLY A 1 411 ? -16.144 -4.892 -3.249 1.00 92.81 411 GLY A C 1
ATOM 3226 O O . GLY A 1 411 ? -16.012 -4.819 -4.471 1.00 92.81 411 GLY A O 1
ATOM 3227 N N . ALA A 1 412 ? -15.235 -4.415 -2.389 1.00 96.75 412 ALA A N 1
ATOM 3228 C CA . ALA A 1 412 ? -13.939 -3.906 -2.819 1.00 96.75 412 ALA A CA 1
ATOM 3229 C C . ALA A 1 412 ? -13.163 -4.971 -3.612 1.00 96.75 412 ALA A C 1
ATOM 3231 O O . ALA A 1 412 ? -13.139 -6.157 -3.263 1.00 96.75 412 ALA A O 1
ATOM 3232 N N . LYS A 1 413 ? -12.542 -4.534 -4.703 1.00 97.19 413 LYS A N 1
ATOM 3233 C CA . LYS A 1 413 ? -11.771 -5.358 -5.632 1.00 97.19 413 LYS A CA 1
ATOM 3234 C C . LYS A 1 413 ? -10.304 -5.386 -5.226 1.00 97.19 413 LYS A C 1
ATOM 3236 O O . LYS A 1 413 ? -9.834 -4.554 -4.452 1.00 97.19 413 LYS A O 1
ATOM 3241 N N . HIS A 1 414 ? -9.555 -6.337 -5.783 1.00 98.12 414 HIS A N 1
ATOM 3242 C CA . HIS A 1 414 ? -8.102 -6.375 -5.617 1.00 98.12 414 HIS A CA 1
ATOM 3243 C C . HIS A 1 414 ? -7.483 -5.022 -5.977 1.00 98.12 414 HIS A C 1
ATOM 3245 O O . HIS A 1 414 ? -7.825 -4.427 -6.998 1.00 98.12 414 HIS A O 1
ATOM 3251 N N . PHE A 1 415 ? -6.545 -4.574 -5.146 1.00 98.06 415 PHE A N 1
ATOM 3252 C CA . PHE A 1 415 ? -5.862 -3.284 -5.243 1.00 98.06 415 PHE A CA 1
ATOM 3253 C C . PHE A 1 415 ? -6.705 -2.031 -4.975 1.00 98.06 415 PHE A C 1
ATOM 3255 O O . PHE A 1 415 ? -6.123 -0.938 -5.013 1.00 98.06 415 PHE A O 1
ATOM 3262 N N . ASP A 1 416 ? -7.997 -2.142 -4.643 1.00 98.44 416 ASP A N 1
ATOM 3263 C CA . ASP A 1 416 ? -8.750 -1.002 -4.106 1.00 98.44 416 ASP A CA 1
ATOM 3264 C C . ASP A 1 416 ? -8.056 -0.482 -2.844 1.00 98.44 416 ASP A C 1
ATOM 3266 O O . ASP A 1 416 ? -7.354 -1.228 -2.147 1.00 98.44 416 ASP A O 1
ATOM 3270 N N . LYS A 1 417 ? -8.171 0.825 -2.597 1.00 98.50 417 LYS A N 1
ATOM 3271 C CA . LYS A 1 417 ? -7.381 1.539 -1.587 1.00 98.50 417 LYS A CA 1
ATOM 3272 C C . LYS A 1 417 ? -8.288 2.301 -0.652 1.00 98.50 417 LYS A C 1
ATOM 3274 O O . LYS A 1 417 ? -9.245 2.921 -1.096 1.00 98.50 417 LYS A O 1
ATOM 3279 N N . PHE A 1 418 ? -7.929 2.306 0.621 1.00 98.56 418 PHE A N 1
ATOM 3280 C CA . PHE A 1 418 ? -8.683 2.975 1.669 1.00 98.56 418 PHE A CA 1
ATOM 3281 C C . PHE A 1 418 ? -7.727 3.682 2.617 1.00 98.56 418 PHE A C 1
ATOM 3283 O O . PHE A 1 418 ? -6.624 3.201 2.888 1.00 98.56 418 PHE A O 1
ATOM 3290 N N . GLN A 1 419 ? -8.155 4.817 3.152 1.00 98.56 419 GLN A N 1
ATOM 3291 C CA . GLN A 1 419 ? -7.564 5.349 4.366 1.00 98.56 419 GLN A CA 1
ATOM 3292 C C . GLN A 1 419 ? -8.377 4.829 5.550 1.00 98.56 419 GLN A C 1
ATOM 3294 O O . GLN A 1 419 ? -9.488 5.304 5.786 1.00 98.56 419 GLN A O 1
ATOM 3299 N N . PHE A 1 420 ? -7.808 3.901 6.317 1.00 98.50 420 PHE A N 1
ATOM 3300 C CA . PHE A 1 420 ? -8.370 3.537 7.611 1.00 98.50 420 PHE A CA 1
ATOM 3301 C C . PHE A 1 420 ? -8.084 4.667 8.591 1.00 98.50 420 PHE A C 1
ATOM 3303 O O . PHE A 1 420 ? -6.930 5.007 8.882 1.00 98.50 420 PHE A O 1
ATOM 3310 N N . GLU A 1 421 ? -9.152 5.326 9.024 1.00 97.25 421 GLU A N 1
ATOM 3311 C CA . GLU A 1 421 ? -9.073 6.540 9.817 1.00 97.25 421 GLU A CA 1
ATOM 3312 C C . GLU A 1 421 ? -8.226 6.343 11.081 1.00 97.25 421 GLU A C 1
ATOM 3314 O O . GLU A 1 421 ? -8.409 5.381 11.810 1.00 97.25 421 GLU A O 1
ATOM 3319 N N . ARG A 1 422 ? -7.286 7.268 11.339 1.00 96.00 422 ARG A N 1
ATOM 3320 C CA . ARG A 1 422 ? -6.292 7.223 12.438 1.00 96.00 422 ARG A CA 1
ATOM 3321 C C . ARG A 1 422 ? -5.286 6.064 12.399 1.00 96.00 422 ARG A C 1
ATOM 3323 O O . ARG A 1 422 ? -4.348 6.095 13.188 1.00 96.00 422 ARG A O 1
ATOM 3330 N N . VAL A 1 423 ? -5.421 5.115 11.475 1.00 96.94 423 VAL A N 1
ATOM 3331 C CA . VAL A 1 423 ? -4.543 3.942 11.377 1.00 96.94 423 VAL A CA 1
ATOM 3332 C C . VAL A 1 423 ? -3.509 4.111 10.260 1.00 96.94 423 VAL A C 1
ATOM 3334 O O . VAL A 1 423 ? -2.304 4.091 10.504 1.00 96.94 423 VAL A O 1
ATOM 3337 N N . GLY A 1 424 ? -3.947 4.293 9.014 1.00 97.88 424 GLY A N 1
ATOM 3338 C CA . GLY A 1 424 ? -3.040 4.252 7.865 1.00 97.88 424 GLY A CA 1
ATOM 3339 C C . GLY A 1 424 ? -3.754 4.158 6.529 1.00 97.88 424 GLY A C 1
ATOM 3340 O O . GLY A 1 424 ? -4.979 4.218 6.449 1.00 97.88 424 GLY A O 1
ATOM 3341 N N . PHE A 1 425 ? -2.968 3.988 5.474 1.00 98.75 425 PHE A N 1
ATOM 3342 C CA . PHE A 1 425 ? -3.475 3.664 4.150 1.00 98.75 425 PHE A CA 1
ATOM 3343 C C . PHE A 1 425 ? -3.314 2.177 3.879 1.00 98.75 425 PHE A C 1
ATOM 3345 O O . PHE A 1 425 ? -2.270 1.596 4.182 1.00 98.75 425 PHE A O 1
ATOM 3352 N N . PHE A 1 426 ? -4.344 1.578 3.299 1.00 98.81 426 PHE A N 1
ATOM 3353 C CA . PHE A 1 426 ? -4.454 0.146 3.086 1.00 98.81 426 PHE A CA 1
ATOM 3354 C C . PHE A 1 426 ? -4.911 -0.159 1.669 1.00 98.81 426 PHE A C 1
ATOM 3356 O O . PHE A 1 426 ? -5.592 0.651 1.036 1.00 98.81 426 PHE A O 1
ATOM 3363 N N . SER A 1 427 ? -4.560 -1.346 1.184 1.00 98.69 427 SER A N 1
ATOM 3364 C CA . SER A 1 427 ? -5.031 -1.852 -0.098 1.00 98.69 427 SER A CA 1
ATOM 3365 C C . SER A 1 427 ? -5.481 -3.303 0.007 1.00 98.69 427 SER A C 1
ATOM 3367 O O . SER A 1 427 ? -4.886 -4.078 0.754 1.00 98.69 427 SER A O 1
ATOM 3369 N N . VAL A 1 428 ? -6.528 -3.664 -0.733 1.00 98.75 428 VAL A N 1
ATOM 3370 C CA . VAL A 1 428 ? -7.040 -5.038 -0.794 1.00 98.75 428 VAL A CA 1
ATOM 3371 C C . VAL A 1 428 ? -5.997 -5.941 -1.454 1.00 98.75 428 VAL A C 1
ATOM 3373 O O . VAL A 1 428 ? -5.627 -5.726 -2.612 1.00 98.75 428 VAL A O 1
ATOM 3376 N N . ASP A 1 429 ? -5.528 -6.952 -0.724 1.00 98.62 429 ASP A N 1
ATOM 3377 C CA . ASP A 1 429 ? -4.546 -7.919 -1.216 1.00 98.62 429 ASP A CA 1
ATOM 3378 C C . ASP A 1 429 ? -5.182 -8.905 -2.205 1.00 98.62 429 ASP A C 1
ATOM 3380 O O . ASP A 1 429 ? -6.367 -9.237 -2.106 1.00 98.62 429 ASP A O 1
ATOM 3384 N N . THR A 1 430 ? -4.381 -9.409 -3.142 1.00 97.50 430 THR A N 1
ATOM 3385 C CA . THR A 1 430 ? -4.804 -10.392 -4.149 1.00 97.50 430 THR A CA 1
ATOM 3386 C C . THR A 1 430 ? -5.147 -11.762 -3.570 1.00 97.50 430 THR A C 1
ATOM 3388 O O . THR A 1 430 ? -5.875 -12.512 -4.214 1.00 97.50 430 THR A O 1
ATOM 3391 N N . ASP A 1 431 ? -4.698 -12.080 -2.351 1.00 97.38 431 ASP A N 1
ATOM 3392 C CA . ASP A 1 431 ? -5.112 -13.289 -1.636 1.00 97.38 431 ASP A CA 1
ATOM 3393 C C . ASP A 1 431 ? -6.564 -13.178 -1.097 1.00 97.38 431 ASP A C 1
ATOM 3395 O O . ASP A 1 431 ? -7.094 -14.147 -0.555 1.00 97.38 431 ASP A O 1
ATOM 3399 N N . THR A 1 432 ? -7.228 -12.018 -1.226 1.00 97.06 432 THR A N 1
ATOM 3400 C CA . THR A 1 432 ? -8.649 -11.842 -0.871 1.00 97.06 432 THR A CA 1
ATOM 3401 C C . THR A 1 432 ? -9.549 -12.734 -1.728 1.00 97.06 432 THR A C 1
ATOM 3403 O O . THR A 1 432 ? -9.457 -12.729 -2.959 1.00 97.06 432 THR A O 1
ATOM 3406 N N . HIS A 1 433 ? -10.488 -13.427 -1.079 1.00 93.25 433 HIS A N 1
ATOM 3407 C CA . HIS A 1 433 ? -11.521 -14.246 -1.717 1.00 93.25 433 HIS A CA 1
ATOM 3408 C C . HIS A 1 433 ? -12.881 -14.087 -1.011 1.00 93.25 433 HIS A C 1
ATOM 3410 O O . HIS A 1 433 ? -13.010 -13.390 -0.011 1.00 93.25 433 HIS A O 1
ATOM 3416 N N . HIS A 1 434 ? -13.922 -14.748 -1.525 1.00 87.94 434 HIS A N 1
ATOM 3417 C CA . HIS A 1 434 ? -15.323 -14.558 -1.113 1.00 87.94 434 HIS A CA 1
ATOM 3418 C C . HIS A 1 434 ? -15.614 -14.709 0.395 1.00 87.94 434 HIS A C 1
ATOM 3420 O O . HIS A 1 434 ? -16.565 -14.112 0.887 1.00 87.94 434 HIS A O 1
ATOM 3426 N N . SER A 1 435 ? -14.828 -15.505 1.122 1.00 88.56 435 SER A N 1
ATOM 3427 C CA . SER A 1 435 ? -15.001 -15.770 2.558 1.00 88.56 435 SER A CA 1
ATOM 3428 C C . SER A 1 435 ? -13.970 -15.071 3.445 1.00 88.56 435 SER A C 1
ATOM 3430 O O . SER A 1 435 ? -14.057 -15.183 4.666 1.00 88.56 435 SER A O 1
ATOM 3432 N N . LYS A 1 436 ? -12.999 -14.358 2.862 1.00 93.50 436 LYS A N 1
ATOM 3433 C CA . LYS A 1 436 ? -11.933 -13.694 3.614 1.00 93.50 436 LYS A CA 1
ATOM 3434 C C . LYS A 1 436 ? -11.440 -12.448 2.892 1.00 93.50 436 LYS A C 1
ATOM 3436 O O . LYS A 1 436 ? -10.834 -12.531 1.824 1.00 93.50 436 LYS A O 1
ATOM 3441 N N . MET A 1 437 ? -11.660 -11.299 3.523 1.00 97.06 437 MET A N 1
ATOM 3442 C CA . MET A 1 437 ? -11.137 -10.018 3.063 1.00 97.06 437 MET A CA 1
ATOM 3443 C C . MET A 1 437 ? -9.780 -9.736 3.707 1.00 97.06 437 MET A C 1
ATOM 3445 O O . MET A 1 437 ? -9.637 -9.884 4.920 1.00 97.06 437 MET A O 1
ATOM 3449 N N . ILE A 1 438 ? -8.786 -9.361 2.898 1.00 98.62 438 ILE A N 1
ATOM 3450 C CA . ILE A 1 438 ? -7.400 -9.174 3.336 1.00 98.62 438 ILE A CA 1
ATOM 3451 C C . ILE A 1 438 ? -6.904 -7.797 2.896 1.00 98.62 438 ILE A C 1
ATOM 3453 O O . ILE A 1 438 ? -6.960 -7.455 1.715 1.00 98.62 438 ILE A O 1
ATOM 3457 N N . PHE A 1 439 ? -6.369 -7.026 3.838 1.00 98.81 439 PHE A N 1
ATOM 3458 C CA . PHE A 1 439 ? -5.805 -5.704 3.591 1.00 98.81 439 PHE A CA 1
ATOM 3459 C C . PHE A 1 439 ? -4.313 -5.662 3.910 1.00 98.81 439 PHE A C 1
ATOM 3461 O O . PHE A 1 439 ? -3.881 -6.050 4.992 1.00 98.81 439 PHE A O 1
ATOM 3468 N N . ASN A 1 440 ? -3.526 -5.105 2.997 1.00 98.81 440 ASN A N 1
ATOM 3469 C CA . ASN A 1 440 ? -2.128 -4.755 3.212 1.00 98.81 440 ASN A CA 1
ATOM 3470 C C . ASN A 1 440 ? -2.018 -3.306 3.673 1.00 98.81 440 ASN A C 1
ATOM 3472 O O . ASN A 1 440 ? -2.549 -2.418 3.005 1.00 98.81 440 ASN A O 1
ATOM 3476 N N . ARG A 1 441 ? -1.272 -3.036 4.749 1.00 98.69 441 ARG A N 1
ATOM 3477 C CA . ARG A 1 441 ? -0.878 -1.668 5.103 1.00 98.69 441 ARG A CA 1
ATOM 3478 C C . ARG A 1 441 ? 0.094 -1.140 4.053 1.00 98.69 441 ARG A C 1
ATOM 3480 O O . ARG A 1 441 ? 1.243 -1.570 3.982 1.00 98.69 441 ARG A O 1
ATOM 3487 N N . THR A 1 442 ? -0.354 -0.175 3.263 1.00 98.56 442 THR A N 1
ATOM 3488 C CA . THR A 1 442 ? 0.474 0.488 2.261 1.00 98.56 442 THR A CA 1
ATOM 3489 C C . THR A 1 442 ? 1.525 1.355 2.948 1.00 98.56 442 THR A C 1
ATOM 3491 O O . THR A 1 442 ? 2.721 1.080 2.840 1.00 98.56 442 THR A O 1
ATOM 3494 N N . VAL A 1 443 ? 1.079 2.351 3.716 1.00 97.75 443 VAL A N 1
ATOM 3495 C CA . VAL A 1 443 ? 1.920 3.257 4.514 1.00 97.75 443 VAL A CA 1
ATOM 3496 C C . VAL A 1 443 ? 1.151 3.738 5.746 1.00 97.75 443 VAL A C 1
ATOM 3498 O O . VAL A 1 443 ? -0.079 3.834 5.728 1.00 97.75 443 VAL A O 1
ATOM 3501 N N . THR A 1 444 ? 1.867 4.056 6.821 1.00 96.19 444 THR A N 1
ATOM 3502 C CA . THR A 1 444 ? 1.292 4.696 8.013 1.00 96.19 444 THR A CA 1
ATOM 3503 C C . THR A 1 444 ? 0.857 6.131 7.713 1.00 96.19 444 THR A C 1
ATOM 3505 O O . THR A 1 444 ? 1.332 6.761 6.757 1.00 96.19 444 THR A O 1
ATOM 3508 N N . LEU A 1 445 ? -0.042 6.678 8.537 1.00 94.56 445 LEU A N 1
ATOM 3509 C CA . LEU A 1 445 ? -0.282 8.123 8.539 1.00 94.56 445 LEU A CA 1
ATOM 3510 C C . LEU A 1 445 ? 0.996 8.863 8.959 1.00 94.56 445 LEU A C 1
ATOM 3512 O O . LEU A 1 445 ? 1.898 8.283 9.558 1.00 94.56 445 LEU A O 1
ATOM 3516 N N . LYS A 1 446 ? 1.088 10.152 8.627 1.00 86.50 446 LYS A N 1
ATOM 3517 C CA . LYS A 1 446 ? 2.232 10.970 9.033 1.00 86.50 446 LYS A CA 1
ATOM 3518 C C . LYS A 1 446 ? 2.298 11.023 10.563 1.00 86.50 446 LYS A C 1
ATOM 3520 O O . LYS A 1 446 ? 1.379 11.541 11.195 1.00 86.50 446 LYS A O 1
ATOM 3525 N N . GLU A 1 447 ? 3.374 10.497 11.134 1.00 66.38 447 GLU A N 1
ATOM 3526 C CA . GLU A 1 447 ? 3.663 10.664 12.555 1.00 66.38 447 GLU A CA 1
ATOM 3527 C C . GLU A 1 447 ? 4.147 12.091 12.819 1.00 66.38 447 GLU A C 1
ATOM 3529 O O . GLU A 1 447 ? 4.878 12.686 12.023 1.00 66.38 447 GLU A O 1
ATOM 3534 N N . ASP A 1 448 ? 3.696 12.652 13.935 1.00 51.19 448 ASP A N 1
ATOM 3535 C CA . ASP A 1 448 ? 4.118 13.962 14.411 1.00 51.19 448 ASP A CA 1
ATOM 3536 C C . ASP A 1 448 ? 5.464 13.762 15.135 1.00 51.19 448 ASP A C 1
ATOM 3538 O O . ASP A 1 448 ? 5.477 13.079 16.163 1.00 51.19 448 ASP A O 1
ATOM 3542 N N . PRO A 1 449 ? 6.601 14.298 14.647 1.00 42.72 449 PRO A N 1
ATOM 3543 C CA . PRO A 1 449 ? 7.939 13.960 15.156 1.00 42.72 449 PRO A CA 1
ATOM 3544 C C . PRO A 1 449 ? 8.145 14.201 16.663 1.00 42.72 449 PRO A C 1
ATOM 3546 O O . PRO A 1 449 ? 9.089 13.678 17.246 1.00 42.72 449 PRO A O 1
ATOM 3549 N N . GLY A 1 450 ? 7.274 14.995 17.296 1.00 35.62 450 GLY A N 1
ATOM 3550 C CA . GLY A 1 450 ? 7.295 15.307 18.727 1.00 35.62 450 GLY A CA 1
ATOM 3551 C C . GLY A 1 450 ? 6.478 14.371 19.629 1.00 35.62 450 GLY A C 1
ATOM 3552 O O . GLY A 1 450 ? 6.338 14.669 20.812 1.00 35.62 450 GLY A O 1
ATOM 3553 N N . LYS A 1 451 ? 5.901 13.282 19.105 1.00 37.03 451 LYS A N 1
ATOM 3554 C CA . LYS A 1 451 ? 5.150 12.285 19.890 1.00 37.03 451 LYS A CA 1
ATOM 3555 C C . LYS A 1 451 ? 5.792 10.906 19.739 1.00 37.03 451 LYS A C 1
ATOM 3557 O O . LYS A 1 451 ? 5.294 10.080 18.983 1.00 37.03 451 LYS A O 1
ATOM 3562 N N . LYS A 1 452 ? 6.899 10.685 20.445 1.00 29.88 452 LYS A N 1
ATOM 3563 C CA . LYS A 1 452 ? 7.376 9.340 20.787 1.00 29.88 452 LYS A CA 1
ATOM 3564 C C . LYS A 1 452 ? 7.029 9.035 22.231 1.00 29.88 452 LYS A C 1
ATOM 3566 O O . LYS A 1 452 ? 7.136 9.976 23.051 1.00 29.88 452 LYS A O 1
#

Mean predicted aligned error: 9.86 Å